Protein AF-0000000084341405 (afdb_homodimer)

Organism: Pseudonocardia thermophila (NCBI:txid1848)

Secondary structure (DSSP, 8-state):
----EEEE------TTTTTTHHHHHHHHHHHHHHHHHTT--EEEE----SBTTB--S-HHHHHHHHHHT-SS-EEEEEEEEGGGS-HHHHHHHHHHHHHHTTS-EEEEEE----HHHHHHTT--GGGHHHHHHHHHHHHHHHTT-SSEEEE-SS-EEEEE--SSPPSSSS---EEEE--SHHHHHHHHHH-SEEEP-SSS-HHHHHHHHHHHHHHHHHTT----EEEEEEEEE-SSHHHHHHHHHHHHHHHHHHHHHTT---TTT-GGGGG-SSGGG--HHHH-TTT-EEE-HHHHHHHHHHHHHHH-EEEEEEE--BTTBS-HHHHHHHHHHIIIIIGGGG-/----EEEE------TTTTTTHHHHHHHHHHHHHHHHHTT--EEEE----SBTTB--S-HHHHHHHHHHT-SS-EEEEEEEEGGGS-HHHHHHHHHHHHHHTTS-EEEEEE----HHHHHHTT--GGGHHHHHHHHHHHHHHHTT-SSEEEE-SS-EEEEE--SSPPSSSS---EEEE--SHHHHHHHHHH-SEEEP-SSS-HHHHHHHHHHHHHHHHHTT----EEEEEEEEE-SSHHHHHHHHHHHHHHHHHHHHHTT---TTT-GGGGG-SSGGG--HHHH-TTT-EEE-HHHHHHHHHHHHHHH-EEEEEEE--BTTBS-HHHHHHHHHHIIIIIGGGG-

InterPro domains:
  IPR011251 Luciferase-like domain [PF00296] (5-309)
  IPR036661 Luciferase-like domain superfamily [G3DSA:3.20.20.30] (2-343)
  IPR036661 Luciferase-like domain superfamily [SSF51679] (5-343)
  IPR050766 Bacterial Luciferase Oxidoreductase [PTHR30137] (4-343)

pLDDT: mean 95.79, std 4.92, range [46.88, 98.94]

Nearest PDB structures (foldseek):
  1luc-assembly1_A  TM=8.774E-01  e=3.163E-23  Vibrio harveyi
  3fgc-assembly2_C  TM=8.322E-01  e=4.093E-22  Vibrio harveyi
  3fgc-assembly1_A  TM=8.253E-01  e=3.634E-22  Vibrio harveyi
  1brl-assembly2_C  TM=8.423E-01  e=9.609E-21  Vibrio harveyi
  1xkj-assembly1_A  TM=8.662E-01  e=6.856E-20  Vibrio harveyi

Structure (mmCIF, N/CA/C/O backbone):
data_AF-0000000084341405-model_v1
#
loop_
_entity.id
_entity.type
_entity.pdbx_description
1 polymer 'Flavin-dependent oxidoreductase, luciferase family (Includes alkanesulfonate monooxygenase SsuD and methylene tetrahydromethanopterin reductase)'
#
loop_
_atom_site.group_PDB
_atom_site.id
_atom_site.type_symbol
_atom_site.label_atom_id
_atom_site.label_alt_id
_atom_site.label_comp_id
_atom_site.label_asym_id
_atom_site.label_entity_id
_atom_site.label_seq_id
_atom_site.pdbx_PDB_ins_code
_atom_site.Cartn_x
_atom_site.Cartn_y
_atom_site.Cartn_z
_atom_site.occupancy
_atom_site.B_iso_or_equiv
_atom_site.auth_seq_id
_atom_site.auth_comp_id
_atom_site.auth_asym_id
_atom_site.auth_atom_id
_atom_site.pdbx_PDB_model_num
ATOM 1 N N . MET A 1 1 ? -12.945 17.297 30.781 1 47.62 1 MET A N 1
ATOM 2 C CA . MET A 1 1 ? -12.422 17.938 29.578 1 47.62 1 MET A CA 1
ATOM 3 C C . MET A 1 1 ? -12.523 17.016 28.375 1 47.62 1 MET A C 1
ATOM 5 O O . MET A 1 1 ? -12.461 15.789 28.516 1 47.62 1 MET A O 1
ATOM 9 N N . ALA A 1 2 ? -12.984 17.516 27.281 1 57.94 2 ALA A N 1
ATOM 10 C CA . ALA A 1 2 ? -13.156 16.688 26.094 1 57.94 2 ALA A CA 1
ATOM 11 C C . ALA A 1 2 ? -11.836 16.047 25.672 1 57.94 2 ALA A C 1
ATOM 13 O O . ALA A 1 2 ? -10.773 16.641 25.844 1 57.94 2 ALA A O 1
ATOM 14 N N . ARG A 1 3 ? -11.727 14.805 25.438 1 85.94 3 ARG A N 1
ATOM 15 C CA . ARG A 1 3 ? -10.523 14.039 25.156 1 85.94 3 ARG A CA 1
ATOM 16 C C . ARG A 1 3 ? -9.898 14.477 23.828 1 85.94 3 ARG A C 1
ATOM 18 O O . ARG A 1 3 ? -10.508 14.328 22.766 1 85.94 3 ARG A O 1
ATOM 25 N N . ILE A 1 4 ? -8.719 15.367 23.938 1 96.44 4 ILE A N 1
ATOM 26 C CA . ILE A 1 4 ? -7.945 15.781 22.781 1 96.44 4 ILE A CA 1
ATOM 27 C C . ILE A 1 4 ? -7.047 14.625 22.328 1 96.44 4 ILE A C 1
ATOM 29 O O . ILE A 1 4 ? -6.438 13.945 23.156 1 96.44 4 ILE A O 1
ATOM 33 N N . GLN A 1 5 ? -7.113 14.336 21.078 1 98.12 5 GLN A N 1
ATOM 34 C CA . GLN A 1 5 ? -6.273 13.297 20.5 1 98.12 5 GLN A CA 1
ATOM 35 C C . GLN A 1 5 ? -5.043 13.898 19.828 1 98.12 5 GLN A C 1
ATOM 37 O O . GLN A 1 5 ? -5.113 14.984 19.25 1 98.12 5 GLN A O 1
ATOM 42 N N . PHE A 1 6 ? -3.941 13.172 19.922 1 98.69 6 PHE A N 1
ATOM 43 C CA . PHE A 1 6 ? -2.672 13.656 19.406 1 98.69 6 PHE A CA 1
ATOM 44 C C . PHE A 1 6 ? -2.064 12.641 18.438 1 98.69 6 PHE A C 1
ATOM 46 O O . PHE A 1 6 ? -2.07 11.438 18.703 1 98.69 6 PHE A O 1
ATOM 53 N N . GLY A 1 7 ? -1.627 13.102 17.312 1 98.75 7 GLY A N 1
ATOM 54 C CA . GLY A 1 7 ? -0.906 12.281 16.344 1 98.75 7 GLY A CA 1
ATOM 55 C C . GLY A 1 7 ? 0.375 12.93 15.852 1 98.75 7 GLY A C 1
ATOM 56 O O . GLY A 1 7 ? 0.606 14.117 16.094 1 98.75 7 GLY A O 1
ATOM 57 N N . ILE A 1 8 ? 1.228 12.164 15.219 1 98.88 8 ILE A N 1
ATOM 58 C CA . ILE A 1 8 ? 2.416 12.695 14.562 1 98.88 8 ILE A CA 1
ATOM 59 C C . ILE A 1 8 ? 2.283 12.531 13.047 1 98.88 8 ILE A C 1
ATOM 61 O O . ILE A 1 8 ? 1.58 11.633 12.578 1 98.88 8 ILE A O 1
ATOM 65 N N . PHE A 1 9 ? 2.898 13.359 12.273 1 98.06 9 PHE A N 1
ATOM 66 C CA . PHE A 1 9 ? 3.102 13.156 10.844 1 98.06 9 PHE A CA 1
ATOM 67 C C . PHE A 1 9 ? 4.562 13.375 10.469 1 98.06 9 PHE A C 1
ATOM 69 O O . PHE A 1 9 ? 4.965 14.5 10.156 1 98.06 9 PHE A O 1
ATOM 76 N N . PRO A 1 10 ? 5.293 12.328 10.406 1 97.94 10 PRO A N 1
ATOM 77 C CA . PRO A 1 10 ? 6.742 12.336 10.203 1 97.94 10 PRO A CA 1
ATOM 78 C C . PRO A 1 10 ? 7.137 12.82 8.805 1 97.94 10 PRO A C 1
ATOM 80 O O . PRO A 1 10 ? 6.305 12.828 7.895 1 97.94 10 PRO A O 1
ATOM 83 N N . ILE A 1 11 ? 8.359 13.234 8.719 1 96.38 11 ILE A N 1
ATOM 84 C CA . ILE A 1 11 ? 8.875 13.539 7.395 1 96.38 11 ILE A CA 1
ATOM 85 C C . ILE A 1 11 ? 9.031 12.25 6.594 1 96.38 11 ILE A C 1
ATOM 87 O O . ILE A 1 11 ? 9.203 11.172 7.168 1 96.38 11 ILE A O 1
ATOM 91 N N . THR A 1 12 ? 8.977 12.438 5.297 1 96.62 12 THR A N 1
ATOM 92 C CA . THR A 1 12 ? 9 11.266 4.43 1 96.62 12 THR A CA 1
ATOM 93 C C . THR A 1 12 ? 10.055 11.422 3.338 1 96.62 12 THR A C 1
ATOM 95 O O . THR A 1 12 ? 9.945 10.812 2.271 1 96.62 12 THR A O 1
ATOM 98 N N . GLU A 1 13 ? 10.977 12.273 3.502 1 95.56 13 GLU A N 1
ATOM 99 C CA . GLU A 1 13 ? 12.016 12.539 2.512 1 95.56 13 GLU A CA 1
ATOM 100 C C . GLU A 1 13 ? 13.406 12.477 3.137 1 95.56 13 GLU A C 1
ATOM 102 O O . GLU A 1 13 ? 13.539 12.5 4.363 1 95.56 13 GLU A O 1
ATOM 107 N N . ASP A 1 14 ? 14.375 12.336 2.324 1 96.38 14 ASP A N 1
ATOM 108 C CA . ASP A 1 14 ? 15.781 12.359 2.721 1 96.38 14 ASP A CA 1
ATOM 109 C C . ASP A 1 14 ? 16.531 13.5 2.031 1 96.38 14 ASP A C 1
ATOM 111 O O . ASP A 1 14 ? 17.172 13.297 1.003 1 96.38 14 ASP A O 1
ATOM 115 N N . TRP A 1 15 ? 16.484 14.633 2.592 1 93.56 15 TRP A N 1
ATOM 116 C CA . TRP A 1 15 ? 17.125 15.82 2.037 1 93.56 15 TRP A CA 1
ATOM 117 C C . TRP A 1 15 ? 18.641 15.641 1.983 1 93.56 15 TRP A C 1
ATOM 119 O O . TRP A 1 15 ? 19.234 15.086 2.908 1 93.56 15 TRP A O 1
ATOM 129 N N . PRO A 1 16 ? 19.297 16.047 0.895 1 93.25 16 PRO A N 1
ATOM 130 C CA . PRO A 1 16 ? 18.734 16.828 -0.204 1 93.25 16 PRO A CA 1
ATOM 131 C C . PRO A 1 16 ? 18.359 15.977 -1.414 1 93.25 16 PRO A C 1
ATOM 133 O O . PRO A 1 16 ? 17.672 16.438 -2.318 1 93.25 16 PRO A O 1
ATOM 136 N N . ASP A 1 17 ? 18.766 14.68 -1.359 1 94 17 ASP A N 1
ATOM 137 C CA . ASP A 1 17 ? 18.734 14.016 -2.658 1 94 17 ASP A CA 1
ATOM 138 C C . ASP A 1 17 ? 18.047 12.648 -2.559 1 94 17 ASP A C 1
ATOM 140 O O . ASP A 1 17 ? 18.062 11.875 -3.52 1 94 17 ASP A O 1
ATOM 144 N N . GLY A 1 18 ? 17.484 12.391 -1.435 1 95.06 18 GLY A N 1
ATOM 145 C CA . GLY A 1 18 ? 16.781 11.133 -1.283 1 95.06 18 GLY A CA 1
ATOM 146 C C . GLY A 1 18 ? 17.703 9.922 -1.289 1 95.06 18 GLY A C 1
ATOM 147 O O . GLY A 1 18 ? 17.312 8.852 -1.756 1 95.06 18 GLY A O 1
ATOM 148 N N . ALA A 1 19 ? 18.906 10.047 -0.673 1 94.38 19 ALA A N 1
ATOM 149 C CA . ALA A 1 19 ? 19.984 9.078 -0.838 1 94.38 19 ALA A CA 1
ATOM 150 C C . ALA A 1 19 ? 19.703 7.805 -0.04 1 94.38 19 ALA A C 1
ATOM 152 O O . ALA A 1 19 ? 20.156 6.719 -0.412 1 94.38 19 ALA A O 1
ATOM 153 N N . ASP A 1 20 ? 19 7.926 1.047 1 97.06 20 ASP A N 1
ATOM 154 C CA . ASP A 1 20 ? 18.781 6.762 1.899 1 97.06 20 ASP A CA 1
ATOM 155 C C . ASP A 1 20 ? 17.344 6.73 2.416 1 97.06 20 ASP A C 1
ATOM 157 O O . ASP A 1 20 ? 17.094 6.965 3.602 1 97.06 20 ASP A O 1
ATOM 161 N N . MET A 1 21 ? 16.484 6.285 1.589 1 97.94 21 MET A N 1
ATOM 162 C CA . MET A 1 21 ? 15.062 6.297 1.922 1 97.94 21 MET A CA 1
ATOM 163 C C . MET A 1 21 ? 14.703 5.137 2.842 1 97.94 21 MET A C 1
ATOM 165 O O . MET A 1 21 ? 13.719 5.199 3.58 1 97.94 21 MET A O 1
ATOM 169 N N . ALA A 1 22 ? 15.461 4.043 2.807 1 98.31 22 ALA A N 1
ATOM 170 C CA . ALA A 1 22 ? 15.242 2.955 3.758 1 98.31 22 ALA A CA 1
ATOM 171 C C . ALA A 1 22 ? 15.453 3.432 5.191 1 98.31 22 ALA A C 1
ATOM 173 O O . ALA A 1 22 ? 14.695 3.074 6.09 1 98.31 22 ALA A O 1
ATOM 174 N N . ARG A 1 23 ? 16.469 4.25 5.367 1 98 23 ARG A N 1
ATOM 175 C CA . ARG A 1 23 ? 16.703 4.844 6.68 1 98 23 ARG A CA 1
ATOM 176 C C . ARG A 1 23 ? 15.531 5.711 7.105 1 98 23 ARG A C 1
ATOM 178 O O . ARG A 1 23 ? 15.102 5.664 8.266 1 98 23 ARG A O 1
ATOM 185 N N . VAL A 1 24 ? 15.039 6.484 6.168 1 98.25 24 VAL A N 1
ATOM 186 C CA . VAL A 1 24 ? 13.906 7.352 6.457 1 98.25 24 VAL A CA 1
ATOM 187 C C . VAL A 1 24 ? 12.719 6.516 6.941 1 98.25 24 VAL A C 1
ATOM 189 O O . VAL A 1 24 ? 12.062 6.867 7.922 1 98.25 24 VAL A O 1
ATOM 192 N N . TYR A 1 25 ? 12.477 5.426 6.297 1 98.69 25 TYR A N 1
ATOM 193 C CA . TYR A 1 25 ? 11.367 4.574 6.699 1 98.69 25 TYR A CA 1
ATOM 194 C C . TYR A 1 25 ? 11.578 4.027 8.109 1 98.69 25 TYR A C 1
ATOM 196 O O . TYR A 1 25 ? 10.648 4.008 8.922 1 98.69 25 TYR A O 1
ATOM 204 N N . ASP A 1 26 ? 12.758 3.549 8.367 1 98.69 26 ASP A N 1
ATOM 205 C CA . ASP A 1 26 ? 13.062 3.031 9.695 1 98.69 26 ASP A CA 1
ATOM 206 C C . ASP A 1 26 ? 12.867 4.109 10.758 1 98.69 26 ASP A C 1
ATOM 208 O O . ASP A 1 26 ? 12.414 3.816 11.867 1 98.69 26 ASP A O 1
ATOM 212 N N . GLU A 1 27 ? 13.227 5.301 10.422 1 98.69 27 GLU A N 1
ATOM 213 C CA . GLU A 1 27 ? 13.047 6.41 11.352 1 98.69 27 GLU A CA 1
ATOM 214 C C . GLU A 1 27 ? 11.57 6.695 11.594 1 98.69 27 GLU A C 1
ATOM 216 O O . GLU A 1 27 ? 11.164 7 12.719 1 98.69 27 GLU A O 1
ATOM 221 N N . ILE A 1 28 ? 10.758 6.602 10.555 1 98.81 28 ILE A N 1
ATOM 222 C CA . ILE A 1 28 ? 9.32 6.77 10.703 1 98.81 28 ILE A CA 1
ATOM 223 C C . ILE A 1 28 ? 8.773 5.715 11.664 1 98.81 28 ILE A C 1
ATOM 225 O O . ILE A 1 28 ? 7.988 6.035 12.562 1 98.81 28 ILE A O 1
ATOM 229 N N . VAL A 1 29 ? 9.195 4.48 11.477 1 98.81 29 VAL A N 1
ATOM 230 C CA . VAL A 1 29 ? 8.742 3.385 12.328 1 98.81 29 VAL A CA 1
ATOM 231 C C . VAL A 1 29 ? 9.164 3.643 13.773 1 98.81 29 VAL A C 1
ATOM 233 O O . VAL A 1 29 ? 8.375 3.465 14.703 1 98.81 29 VAL A O 1
ATOM 236 N N . ALA A 1 30 ? 10.406 4.074 13.969 1 98.88 30 ALA A N 1
ATOM 237 C CA . ALA A 1 30 ? 10.906 4.375 15.312 1 98.88 30 ALA A CA 1
ATOM 238 C C . ALA A 1 30 ? 10.086 5.484 15.969 1 98.88 30 ALA A C 1
ATOM 240 O O . ALA A 1 30 ? 9.742 5.395 17.141 1 98.88 30 ALA A O 1
ATOM 241 N N . GLU A 1 31 ? 9.789 6.504 15.195 1 98.88 31 GLU A N 1
ATOM 242 C CA . GLU A 1 31 ? 8.977 7.605 15.711 1 98.88 31 GLU A CA 1
ATOM 243 C C . GLU A 1 31 ? 7.566 7.141 16.062 1 98.88 31 GLU A C 1
ATOM 245 O O . GLU A 1 31 ? 7.012 7.543 17.078 1 98.88 31 GLU A O 1
ATOM 250 N N . ALA A 1 32 ? 7.008 6.312 15.227 1 98.94 32 ALA A N 1
ATOM 251 C CA . ALA A 1 32 ? 5.676 5.777 15.484 1 98.94 32 ALA A CA 1
ATOM 252 C C . ALA A 1 32 ? 5.648 4.949 16.766 1 98.94 32 ALA A C 1
ATOM 254 O O . ALA A 1 32 ? 4.738 5.086 17.578 1 98.94 32 ALA A O 1
ATOM 255 N N . LYS A 1 33 ? 6.648 4.09 16.922 1 98.88 33 LYS A N 1
ATOM 256 C CA . LYS A 1 33 ? 6.73 3.26 18.125 1 98.88 33 LYS A CA 1
ATOM 257 C C . LYS A 1 33 ? 6.895 4.117 19.375 1 98.88 33 LYS A C 1
ATOM 259 O O . LYS A 1 33 ? 6.262 3.854 20.391 1 98.88 33 LYS A O 1
ATOM 264 N N . MET A 1 34 ? 7.77 5.133 19.234 1 98.81 34 MET A N 1
ATOM 265 C CA . MET A 1 34 ? 7.938 6.059 20.359 1 98.81 34 MET A CA 1
ATOM 266 C C . MET A 1 34 ? 6.629 6.777 20.672 1 98.81 34 MET A C 1
ATOM 268 O O . MET A 1 34 ? 6.223 6.848 21.828 1 98.81 34 MET A O 1
ATOM 272 N N . ALA A 1 35 ? 5.992 7.281 19.641 1 98.88 35 ALA A N 1
ATOM 273 C CA . ALA A 1 35 ? 4.715 7.973 19.812 1 98.88 35 ALA A CA 1
ATOM 274 C C . ALA A 1 35 ? 3.695 7.082 20.5 1 98.88 35 ALA A C 1
ATOM 276 O O . ALA A 1 35 ? 3.035 7.508 21.453 1 98.88 35 ALA A O 1
ATOM 277 N N . GLU A 1 36 ? 3.615 5.867 20.062 1 98.81 36 GLU A N 1
ATOM 278 C CA . GLU A 1 36 ? 2.691 4.914 20.688 1 98.81 36 GLU A CA 1
ATOM 279 C C . GLU A 1 36 ? 3.02 4.699 22.156 1 98.81 36 GLU A C 1
ATOM 281 O O . GLU A 1 36 ? 2.121 4.691 23 1 98.81 36 GLU A O 1
ATOM 286 N N . SER A 1 37 ? 4.273 4.566 22.453 1 98.75 37 SER A N 1
ATOM 287 C CA . SER A 1 37 ? 4.711 4.223 23.797 1 98.75 37 SER A CA 1
ATOM 288 C C . SER A 1 37 ? 4.445 5.363 24.781 1 98.75 37 SER A C 1
ATOM 290 O O . SER A 1 37 ? 4.332 5.141 25.984 1 98.75 37 SER A O 1
ATOM 292 N N . VAL A 1 38 ? 4.316 6.617 24.234 1 98.62 38 VAL A N 1
ATOM 293 C CA . VAL A 1 38 ? 4.203 7.746 25.156 1 98.62 38 VAL A CA 1
ATOM 294 C C . VAL A 1 38 ? 2.826 8.391 25.031 1 98.62 38 VAL A C 1
ATOM 296 O O . VAL A 1 38 ? 2.623 9.531 25.438 1 98.62 38 VAL A O 1
ATOM 299 N N . GLY A 1 39 ? 1.929 7.738 24.312 1 98.25 39 GLY A N 1
ATOM 300 C CA . GLY A 1 39 ? 0.528 8.086 24.484 1 98.25 39 GLY A CA 1
ATOM 301 C C . GLY A 1 39 ? -0.066 8.789 23.281 1 98.25 39 GLY A C 1
ATOM 302 O O . GLY A 1 39 ? -1.226 9.211 23.297 1 98.25 39 GLY A O 1
ATOM 303 N N . PHE A 1 40 ? 0.662 8.945 22.203 1 98.75 40 PHE A N 1
ATOM 304 C CA . PHE A 1 40 ? 0.063 9.477 20.984 1 98.75 40 PHE A CA 1
ATOM 305 C C . PHE A 1 40 ? -0.991 8.523 20.438 1 98.75 40 PHE A C 1
ATOM 307 O O . PHE A 1 40 ? -0.95 7.32 20.703 1 98.75 40 PHE A O 1
ATOM 314 N N . ASP A 1 41 ? -1.883 9.094 19.578 1 98.69 41 ASP A N 1
ATOM 315 C CA . ASP A 1 41 ? -3.041 8.328 19.125 1 98.69 41 ASP A CA 1
ATOM 316 C C . ASP A 1 41 ? -2.869 7.891 17.672 1 98.69 41 ASP A C 1
ATOM 318 O O . ASP A 1 41 ? -3.555 6.977 17.203 1 98.69 41 ASP A O 1
ATOM 322 N N . SER A 1 42 ? -1.938 8.547 16.953 1 98.88 42 SER A N 1
ATOM 323 C CA . SER A 1 42 ? -1.894 8.219 15.539 1 98.88 42 SER A CA 1
ATOM 324 C C . SER A 1 42 ? -0.558 8.617 14.922 1 98.88 42 SER A C 1
ATOM 326 O O . SER A 1 42 ? 0.18 9.422 15.492 1 98.88 42 SER A O 1
ATOM 328 N N . CYS A 1 43 ? -0.201 8.039 13.859 1 98.94 43 CYS A N 1
ATOM 329 C CA . CYS A 1 43 ? 0.846 8.383 12.906 1 98.94 43 CYS A CA 1
ATOM 330 C C . CYS A 1 43 ? 0.289 8.453 11.484 1 98.94 43 CYS A C 1
ATOM 332 O O . CYS A 1 43 ? -0.099 7.434 10.914 1 98.94 43 CYS A O 1
ATOM 334 N N . LEU A 1 44 ? 0.214 9.633 10.953 1 98.88 44 LEU A N 1
ATOM 335 C CA . LEU A 1 44 ? -0.428 9.844 9.664 1 98.88 44 LEU A CA 1
ATOM 336 C C . LEU A 1 44 ? 0.576 10.359 8.633 1 98.88 44 LEU A C 1
ATOM 338 O O . LEU A 1 44 ? 1.414 11.203 8.953 1 98.88 44 LEU A O 1
ATOM 342 N N . ILE A 1 45 ? 0.504 9.828 7.469 1 98.69 45 ILE A N 1
ATOM 343 C CA . ILE A 1 45 ? 1.521 10.031 6.441 1 98.69 45 ILE A CA 1
ATOM 344 C C . ILE A 1 45 ? 0.964 10.93 5.34 1 98.69 45 ILE A C 1
ATOM 346 O O . ILE A 1 45 ? -0.201 10.805 4.957 1 98.69 45 ILE A O 1
ATOM 350 N N . THR A 1 46 ? 1.781 11.859 4.812 1 96.44 46 THR A N 1
ATOM 351 C CA . THR A 1 46 ? 1.397 12.742 3.719 1 96.44 46 THR A CA 1
ATOM 352 C C . THR A 1 46 ? 1.832 12.172 2.375 1 96.44 46 THR A C 1
ATOM 354 O O . THR A 1 46 ? 2.506 11.141 2.324 1 96.44 46 THR A O 1
ATOM 357 N N . GLU A 1 47 ? 1.432 12.883 1.283 1 95.88 47 GLU A N 1
ATOM 358 C CA . GLU A 1 47 ? 1.697 12.391 -0.065 1 95.88 47 GLU A CA 1
ATOM 359 C C . GLU A 1 47 ? 2.293 13.484 -0.945 1 95.88 47 GLU A C 1
ATOM 361 O O . GLU A 1 47 ? 1.793 14.617 -0.966 1 95.88 47 GLU A O 1
ATOM 366 N N . HIS A 1 48 ? 3.398 13.203 -1.552 1 92 48 HIS A N 1
ATOM 367 C CA . HIS A 1 48 ? 3.967 13.969 -2.656 1 92 48 HIS A CA 1
ATOM 368 C C . HIS A 1 48 ? 4.617 13.047 -3.686 1 92 48 HIS A C 1
ATOM 370 O O . HIS A 1 48 ? 4.855 11.875 -3.41 1 92 48 HIS A O 1
ATOM 376 N N . HIS A 1 49 ? 4.824 13.609 -4.852 1 93.38 49 HIS A N 1
ATOM 377 C CA . HIS A 1 49 ? 5.418 12.836 -5.938 1 93.38 49 HIS A CA 1
ATOM 378 C C . HIS A 1 49 ? 6.59 13.578 -6.57 1 93.38 49 HIS A C 1
ATOM 380 O O . HIS A 1 49 ? 6.629 14.812 -6.555 1 93.38 49 HIS A O 1
ATOM 386 N N . GLN A 1 50 ? 7.562 12.758 -7.078 1 88.81 50 GLN A N 1
ATOM 387 C CA . GLN A 1 50 ? 8.586 13.203 -8.016 1 88.81 50 GLN A CA 1
ATOM 388 C C . GLN A 1 50 ? 9.484 14.266 -7.391 1 88.81 50 GLN A C 1
ATOM 390 O O . GLN A 1 50 ? 9.906 15.211 -8.062 1 88.81 50 GLN A O 1
ATOM 395 N N . GLN A 1 51 ? 9.648 14.148 -6.02 1 87.88 51 GLN A N 1
ATOM 396 C CA . GLN A 1 51 ? 10.508 15.086 -5.309 1 87.88 51 GLN A CA 1
ATOM 397 C C . GLN A 1 51 ? 11.969 14.633 -5.348 1 87.88 51 GLN A C 1
ATOM 399 O O . GLN A 1 51 ? 12.266 13.477 -5.043 1 87.88 51 GLN A O 1
ATOM 404 N N . ALA A 1 52 ? 12.844 15.547 -5.609 1 87.38 52 ALA A N 1
ATOM 405 C CA . ALA A 1 52 ? 14.258 15.211 -5.785 1 87.38 52 ALA A CA 1
ATOM 406 C C . ALA A 1 52 ? 14.844 14.633 -4.5 1 87.38 52 ALA A C 1
ATOM 408 O O . ALA A 1 52 ? 15.742 13.781 -4.547 1 87.38 52 ALA A O 1
ATOM 409 N N . ASP A 1 53 ? 14.383 15.094 -3.424 1 90.62 53 ASP A N 1
ATOM 410 C CA . ASP A 1 53 ? 14.906 14.602 -2.154 1 90.62 53 ASP A CA 1
ATOM 411 C C . ASP A 1 53 ? 14.156 13.344 -1.706 1 90.62 53 ASP A C 1
ATOM 413 O O . ASP A 1 53 ? 14.25 12.945 -0.543 1 90.62 53 ASP A O 1
ATOM 417 N N . GLY A 1 54 ? 13.391 12.789 -2.732 1 91.88 54 GLY A N 1
ATOM 418 C CA . GLY A 1 54 ? 12.641 11.57 -2.475 1 91.88 54 GLY A CA 1
ATOM 419 C C . GLY A 1 54 ? 11.211 11.836 -2.039 1 91.88 54 GLY A C 1
ATOM 420 O O . GLY A 1 54 ? 10.492 12.602 -2.686 1 91.88 54 GLY A O 1
ATOM 421 N N . TYR A 1 55 ? 10.586 11.258 -1.258 1 93.06 55 TYR A N 1
ATOM 422 C CA . TYR A 1 55 ? 9.273 11.344 -0.625 1 93.06 55 TYR A CA 1
ATOM 423 C C . TYR A 1 55 ? 8.469 10.07 -0.861 1 93.06 55 TYR A C 1
ATOM 425 O O . TYR A 1 55 ? 8.484 9.516 -1.962 1 93.06 55 TYR A O 1
ATOM 433 N N . PHE A 1 56 ? 7.91 9.602 0.155 1 96.5 56 PHE A N 1
ATOM 434 C CA . PHE A 1 56 ? 7.07 8.414 -0.012 1 96.5 56 PHE A CA 1
ATOM 435 C C . PHE A 1 56 ? 5.758 8.773 -0.696 1 96.5 56 PHE A C 1
ATOM 437 O O . PHE A 1 56 ? 4.988 9.594 -0.185 1 96.5 56 PHE A O 1
ATOM 444 N N . PRO A 1 57 ? 5.504 8.164 -1.8 1 96.81 57 PRO A N 1
ATOM 445 C CA . PRO A 1 57 ? 4.398 8.602 -2.656 1 96.81 57 PRO A CA 1
ATOM 446 C C . PRO A 1 57 ? 3.064 7.965 -2.268 1 96.81 57 PRO A C 1
ATOM 448 O O . PRO A 1 57 ? 2.018 8.352 -2.795 1 96.81 57 PRO A O 1
ATOM 451 N N . ASN A 1 58 ? 3.064 7.02 -1.409 1 98.25 58 ASN A N 1
ATOM 452 C CA . ASN A 1 58 ? 1.864 6.273 -1.041 1 98.25 58 ASN A CA 1
ATOM 453 C C . ASN A 1 58 ? 1.722 6.156 0.474 1 98.25 58 ASN A C 1
ATOM 455 O O . ASN A 1 58 ? 2.219 5.199 1.074 1 98.25 58 ASN A O 1
ATOM 459 N N . PRO A 1 59 ? 0.994 7.07 1.041 1 98.69 59 PRO A N 1
ATOM 460 C CA . PRO A 1 59 ? 0.888 7.09 2.502 1 98.69 59 PRO A CA 1
ATOM 461 C C . PRO A 1 59 ? 0.231 5.828 3.061 1 98.69 59 PRO A C 1
ATOM 463 O O . PRO A 1 59 ? 0.551 5.402 4.172 1 98.69 59 PRO A O 1
ATOM 466 N N . LEU A 1 60 ? -0.66 5.211 2.287 1 98.88 60 LEU A N 1
ATOM 467 C CA . LEU A 1 60 ? -1.349 4.02 2.775 1 98.88 60 LEU A CA 1
ATOM 468 C C . LEU A 1 60 ? -0.4 2.828 2.832 1 98.88 60 LEU A C 1
ATOM 470 O O . LEU A 1 60 ? -0.444 2.039 3.777 1 98.88 60 LEU A O 1
ATOM 474 N N . MET A 1 61 ? 0.418 2.732 1.873 1 98.75 61 MET A N 1
ATOM 475 C CA . MET A 1 61 ? 1.385 1.64 1.872 1 98.75 61 MET A CA 1
ATOM 476 C C . MET A 1 61 ? 2.43 1.837 2.965 1 98.75 61 MET A C 1
ATOM 478 O O . MET A 1 61 ? 2.816 0.881 3.641 1 98.75 61 MET A O 1
ATOM 482 N N . VAL A 1 62 ? 2.928 3.07 3.143 1 98.88 62 VAL A N 1
ATOM 483 C CA . VAL A 1 62 ? 3.818 3.373 4.258 1 98.88 62 VAL A CA 1
ATOM 484 C C . VAL A 1 62 ? 3.164 2.951 5.57 1 98.88 62 VAL A C 1
ATOM 486 O O . VAL A 1 62 ? 3.797 2.307 6.41 1 98.88 62 VAL A O 1
ATOM 489 N N . SER A 1 63 ? 1.926 3.262 5.676 1 98.94 63 SER A N 1
ATOM 490 C CA . SER A 1 63 ? 1.176 3.023 6.906 1 98.94 63 SER A CA 1
ATOM 491 C C . SER A 1 63 ? 0.954 1.531 7.137 1 98.94 63 SER A C 1
ATOM 493 O O . SER A 1 63 ? 0.84 1.086 8.281 1 98.94 63 SER A O 1
ATOM 495 N N . ALA A 1 64 ? 0.876 0.752 6.055 1 98.88 64 ALA A N 1
ATOM 496 C CA . ALA A 1 64 ? 0.697 -0.689 6.203 1 98.88 64 ALA A CA 1
ATOM 497 C C . ALA A 1 64 ? 1.855 -1.309 6.98 1 98.88 64 ALA A C 1
ATOM 499 O O . ALA A 1 64 ? 1.641 -2.115 7.887 1 98.88 64 ALA A O 1
ATOM 500 N N . GLY A 1 65 ? 3.082 -0.955 6.652 1 98.81 65 GLY A N 1
ATOM 501 C CA . GLY A 1 65 ? 4.23 -1.426 7.414 1 98.81 65 GLY A CA 1
ATOM 502 C C . GLY A 1 65 ? 4.246 -0.917 8.844 1 98.81 65 GLY A C 1
ATOM 503 O O . GLY A 1 65 ? 4.523 -1.676 9.773 1 98.81 65 GLY A O 1
ATOM 504 N N . VAL A 1 66 ? 3.898 0.403 9.016 1 98.88 66 VAL A N 1
ATOM 505 C CA . VAL A 1 66 ? 3.881 1.008 10.344 1 98.88 66 VAL A CA 1
ATOM 506 C C . VAL A 1 66 ? 2.844 0.305 11.219 1 98.88 66 VAL A C 1
ATOM 508 O O . VAL A 1 66 ? 3.074 0.085 12.406 1 98.88 66 VAL A O 1
ATOM 511 N N . ALA A 1 67 ? 1.72 -0.028 10.625 1 98.88 67 ALA A N 1
ATOM 512 C CA . ALA A 1 67 ? 0.644 -0.7 11.344 1 98.88 67 ALA A CA 1
ATOM 513 C C . ALA A 1 67 ? 1.13 -2.01 11.961 1 98.88 67 ALA A C 1
ATOM 515 O O . ALA A 1 67 ? 0.75 -2.355 13.086 1 98.88 67 ALA A O 1
ATOM 516 N N . ARG A 1 68 ? 1.999 -2.729 11.242 1 98.56 68 ARG A N 1
ATOM 517 C CA . ARG A 1 68 ? 2.455 -4.039 11.703 1 98.56 68 ARG A CA 1
ATOM 518 C C . ARG A 1 68 ? 3.607 -3.902 12.688 1 98.56 68 ARG A C 1
ATOM 520 O O . ARG A 1 68 ? 3.984 -4.875 13.352 1 98.56 68 ARG A O 1
ATOM 527 N N . GLU A 1 69 ? 4.125 -2.666 12.859 1 98.44 69 GLU A N 1
ATOM 528 C CA . GLU A 1 69 ? 5.195 -2.369 13.805 1 98.44 69 GLU A CA 1
ATOM 529 C C . GLU A 1 69 ? 4.648 -1.732 15.078 1 98.44 69 GLU A C 1
ATOM 531 O O . GLU A 1 69 ? 5.406 -1.4 15.992 1 98.44 69 GLU A O 1
ATOM 536 N N . THR A 1 70 ? 3.32 -1.472 15.125 1 98.62 70 THR A N 1
ATOM 537 C CA . THR A 1 70 ? 2.623 -0.897 16.266 1 98.62 70 THR A CA 1
ATOM 538 C C . THR A 1 70 ? 1.37 -1.703 16.609 1 98.62 70 THR A C 1
ATOM 540 O O . THR A 1 70 ? 0.996 -2.613 15.859 1 98.62 70 THR A O 1
ATOM 543 N N . THR A 1 71 ? 0.699 -1.385 17.703 1 97.94 71 THR A N 1
ATOM 544 C CA . THR A 1 71 ? -0.398 -2.244 18.141 1 97.94 71 THR A CA 1
ATOM 545 C C . THR A 1 71 ? -1.679 -1.435 18.312 1 97.94 71 THR A C 1
ATOM 547 O O . THR A 1 71 ? -2.779 -1.947 18.094 1 97.94 71 THR A O 1
ATOM 550 N N . THR A 1 72 ? -1.532 -0.149 18.734 1 98.31 72 THR A N 1
ATOM 551 C CA . THR A 1 72 ? -2.729 0.624 19.062 1 98.31 72 THR A CA 1
ATOM 552 C C . THR A 1 72 ? -2.77 1.914 18.234 1 98.31 72 THR A C 1
ATOM 554 O O . THR A 1 72 ? -3.832 2.514 18.062 1 98.31 72 THR A O 1
ATOM 557 N N . LEU A 1 73 ? -1.628 2.373 17.812 1 98.75 73 LEU A N 1
ATOM 558 C CA . LEU A 1 73 ? -1.497 3.635 17.094 1 98.75 73 LEU A CA 1
ATOM 559 C C . LEU A 1 73 ? -2.334 3.621 15.812 1 98.75 73 LEU A C 1
ATOM 561 O O . LEU A 1 73 ? -2.215 2.703 15 1 98.75 73 LEU A O 1
ATOM 565 N N . LYS A 1 74 ? -3.248 4.527 15.672 1 98.88 74 LYS A N 1
ATOM 566 C CA . LYS A 1 74 ? -3.943 4.668 14.391 1 98.88 74 LYS A CA 1
ATOM 567 C C . LYS A 1 74 ? -2.98 5.094 13.289 1 98.88 74 LYS A C 1
ATOM 569 O O . LYS A 1 74 ? -2.018 5.82 13.539 1 98.88 74 LYS A O 1
ATOM 574 N N . VAL A 1 75 ? -3.26 4.613 12.109 1 98.94 75 VAL A N 1
ATOM 575 C CA . VAL A 1 75 ? -2.383 4.867 10.969 1 98.94 75 VAL A CA 1
ATOM 576 C C . VAL A 1 75 ? -3.213 5.305 9.766 1 98.94 75 VAL A C 1
ATOM 578 O O . VAL A 1 75 ? -4.434 5.133 9.75 1 98.94 75 VAL A O 1
ATOM 581 N N . GLY A 1 76 ? -2.594 5.898 8.781 1 98.81 76 GLY A N 1
ATOM 582 C CA . GLY A 1 76 ? -3.279 6.316 7.566 1 98.81 76 GLY A CA 1
ATOM 583 C C . GLY A 1 76 ? -2.664 7.547 6.926 1 98.81 76 GLY A C 1
ATOM 584 O O . GLY A 1 76 ? -1.441 7.652 6.812 1 98.81 76 GLY A O 1
ATOM 585 N N . SER A 1 77 ? -3.559 8.383 6.453 1 98.75 77 SER A N 1
ATOM 586 C CA . SER A 1 77 ? -3.082 9.523 5.672 1 98.75 77 SER A CA 1
ATOM 587 C C . SER A 1 77 ? -3.613 10.836 6.234 1 98.75 77 SER A C 1
ATOM 589 O O . SER A 1 77 ? -4.703 10.875 6.809 1 98.75 77 SER A O 1
ATOM 591 N N . CYS A 1 78 ? -2.83 11.867 6.062 1 97.56 78 CYS A N 1
ATOM 592 C CA . CYS A 1 78 ? -3.219 13.242 6.371 1 97.56 78 CYS A CA 1
ATOM 593 C C . CYS A 1 78 ? -2.371 14.234 5.59 1 97.56 78 CYS A C 1
ATOM 595 O O . CYS A 1 78 ? -1.456 14.852 6.145 1 97.56 78 CYS A O 1
ATOM 597 N N . VAL A 1 79 ? -2.512 14.195 4.246 1 97.06 79 VAL A N 1
ATOM 598 C CA . VAL A 1 79 ? -3.654 13.617 3.543 1 97.06 79 VAL A CA 1
ATOM 599 C C . VAL A 1 79 ? -3.174 12.891 2.287 1 97.06 79 VAL A C 1
ATOM 601 O O . VAL A 1 79 ? -2.088 13.172 1.776 1 97.06 79 VAL A O 1
ATOM 604 N N . ALA A 1 80 ? -3.945 11.898 1.812 1 98.06 80 ALA A N 1
ATOM 605 C CA . ALA A 1 80 ? -3.822 11.336 0.469 1 98.06 80 ALA A CA 1
ATOM 606 C C . ALA A 1 80 ? -4.527 12.211 -0.558 1 98.06 80 ALA A C 1
ATOM 608 O O . ALA A 1 80 ? -5.57 12.805 -0.266 1 98.06 80 ALA A O 1
ATOM 609 N N . LEU A 1 81 ? -4.02 12.312 -1.739 1 97 81 LEU A N 1
ATOM 610 C CA . LEU A 1 81 ? -4.543 13.211 -2.768 1 97 81 LEU A CA 1
ATOM 611 C C . LEU A 1 81 ? -5.543 12.484 -3.66 1 97 81 LEU A C 1
ATOM 613 O O . LEU A 1 81 ? -5.18 11.969 -4.723 1 97 81 LEU A O 1
ATOM 617 N N . ALA A 1 82 ? -6.777 12.547 -3.348 1 97.56 82 ALA A N 1
ATOM 618 C CA . ALA A 1 82 ? -7.859 11.711 -3.871 1 97.56 82 ALA A CA 1
ATOM 619 C C . ALA A 1 82 ? -7.938 11.805 -5.391 1 97.56 82 ALA A C 1
ATOM 621 O O . ALA A 1 82 ? -8.078 10.789 -6.078 1 97.56 82 ALA A O 1
ATOM 622 N N . PRO A 1 83 ? -7.742 13 -6.023 1 96.56 83 PRO A N 1
ATOM 623 C CA . PRO A 1 83 ? -7.922 13.109 -7.473 1 96.56 83 PRO A CA 1
ATOM 624 C C . PRO A 1 83 ? -6.848 12.367 -8.258 1 96.56 83 PRO A C 1
ATOM 626 O O . PRO A 1 83 ? -6.996 12.164 -9.469 1 96.56 83 PRO A O 1
ATOM 629 N N . LEU A 1 84 ? -5.781 11.984 -7.57 1 95.75 84 LEU A N 1
ATOM 630 C CA . LEU A 1 84 ? -4.688 11.312 -8.266 1 95.75 84 LEU A CA 1
ATOM 631 C C . LEU A 1 84 ? -4.895 9.805 -8.281 1 95.75 84 LEU A C 1
ATOM 633 O O . LEU A 1 84 ? -4.09 9.07 -8.852 1 95.75 84 LEU A O 1
ATOM 637 N N . TYR A 1 85 ? -5.992 9.383 -7.668 1 96.5 85 TYR A N 1
ATOM 638 C CA . TYR A 1 85 ? -6.262 7.953 -7.551 1 96.5 85 TYR A CA 1
ATOM 639 C C . TYR A 1 85 ? -7.422 7.543 -8.453 1 96.5 85 TYR A C 1
ATOM 641 O O . TYR A 1 85 ? -8.344 8.328 -8.688 1 96.5 85 TYR A O 1
ATOM 649 N N . ASN A 1 86 ? -7.316 6.277 -8.984 1 95.56 86 ASN A N 1
ATOM 650 C CA . ASN A 1 86 ? -8.555 5.578 -9.297 1 95.56 86 ASN A CA 1
ATOM 651 C C . ASN A 1 86 ? -9.406 5.355 -8.055 1 95.56 86 ASN A C 1
ATOM 653 O O . ASN A 1 86 ? -8.93 4.828 -7.051 1 95.56 86 ASN A O 1
ATOM 657 N N . PRO A 1 87 ? -10.688 5.832 -8.102 1 96.88 87 PRO A N 1
ATOM 658 C CA . PRO A 1 87 ? -11.484 5.75 -6.875 1 96.88 87 PRO A CA 1
ATOM 659 C C . PRO A 1 87 ? -11.672 4.316 -6.387 1 96.88 87 PRO A C 1
ATOM 661 O O . PRO A 1 87 ? -11.773 4.082 -5.18 1 96.88 87 PRO A O 1
ATOM 664 N N . ILE A 1 88 ? -11.742 3.338 -7.289 1 96.88 88 ILE A N 1
ATOM 665 C CA . ILE A 1 88 ? -11.844 1.939 -6.887 1 96.88 88 ILE A CA 1
ATOM 666 C C . ILE A 1 88 ? -10.586 1.526 -6.125 1 96.88 88 ILE A C 1
ATOM 668 O O . ILE A 1 88 ? -10.672 0.951 -5.035 1 96.88 88 ILE A O 1
ATOM 672 N N . ARG A 1 89 ? -9.445 1.906 -6.629 1 97 89 ARG A N 1
ATOM 673 C CA . ARG A 1 89 ? -8.164 1.543 -6.02 1 97 89 ARG A CA 1
ATOM 674 C C . ARG A 1 89 ? -8.008 2.195 -4.648 1 97 89 ARG A C 1
ATOM 676 O O . ARG A 1 89 ? -7.594 1.544 -3.689 1 97 89 ARG A O 1
ATOM 683 N N . LEU A 1 90 ? -8.312 3.457 -4.594 1 98.25 90 LEU A N 1
ATOM 684 C CA . LEU A 1 90 ? -8.203 4.133 -3.309 1 98.25 90 LEU A CA 1
ATOM 685 C C . LEU A 1 90 ? -9.109 3.484 -2.271 1 98.25 90 LEU A C 1
ATOM 687 O O . LEU A 1 90 ? -8.711 3.277 -1.125 1 98.25 90 LEU A O 1
ATOM 691 N N . THR A 1 91 ? -10.336 3.174 -2.686 1 98.5 91 THR A N 1
ATOM 692 C CA . THR A 1 91 ? -11.32 2.572 -1.794 1 98.5 91 THR A CA 1
ATOM 693 C C . THR A 1 91 ? -10.844 1.202 -1.314 1 98.5 91 THR A C 1
ATOM 695 O O . THR A 1 91 ? -10.922 0.898 -0.122 1 98.5 91 THR A O 1
ATOM 698 N N . GLU A 1 92 ? -10.328 0.416 -2.205 1 98.25 92 GLU A N 1
ATOM 699 C CA . GLU A 1 92 ? -9.812 -0.913 -1.886 1 98.25 92 GLU A CA 1
ATOM 700 C C . GLU A 1 92 ? -8.594 -0.829 -0.976 1 98.25 92 GLU A C 1
ATOM 702 O O . GLU A 1 92 ? -8.5 -1.547 0.023 1 98.25 92 GLU A O 1
ATOM 707 N N . ASP A 1 93 ? -7.699 0.051 -1.305 1 98.62 93 ASP A N 1
ATOM 708 C CA . ASP A 1 93 ? -6.457 0.183 -0.549 1 98.62 93 ASP A CA 1
ATOM 709 C C . ASP A 1 93 ? -6.73 0.663 0.875 1 98.62 93 ASP A C 1
ATOM 711 O O . ASP A 1 93 ? -6.094 0.198 1.824 1 98.62 93 ASP A O 1
ATOM 715 N N . ALA A 1 94 ? -7.629 1.596 0.984 1 98.88 94 ALA A N 1
ATOM 716 C CA . ALA A 1 94 ? -7.988 2.082 2.314 1 98.88 94 ALA A CA 1
ATOM 717 C C . ALA A 1 94 ? -8.617 0.973 3.152 1 98.88 94 ALA A C 1
ATOM 719 O O . ALA A 1 94 ? -8.266 0.791 4.32 1 98.88 94 ALA A O 1
ATOM 720 N N . ALA A 1 95 ? -9.523 0.242 2.564 1 98.69 95 ALA A N 1
ATOM 721 C CA . ALA A 1 95 ? -10.125 -0.884 3.271 1 98.69 95 ALA A CA 1
ATOM 722 C C . ALA A 1 95 ? -9.07 -1.921 3.654 1 98.69 95 ALA A C 1
ATOM 724 O O . ALA A 1 95 ? -9.102 -2.463 4.762 1 98.69 95 ALA A O 1
ATOM 725 N N . LEU A 1 96 ? -8.188 -2.176 2.764 1 98.81 96 LEU A N 1
ATOM 726 C CA . LEU A 1 96 ? -7.113 -3.131 3.02 1 98.81 96 LEU A CA 1
ATOM 727 C C . LEU A 1 96 ? -6.242 -2.672 4.184 1 98.81 96 LEU A C 1
ATOM 729 O O . LEU A 1 96 ? -5.887 -3.473 5.051 1 98.81 96 LEU A O 1
ATOM 733 N N . LEU A 1 97 ? -5.891 -1.386 4.207 1 98.94 97 LEU A N 1
ATOM 734 C CA . LEU A 1 97 ? -5.105 -0.877 5.328 1 98.94 97 LEU A CA 1
ATOM 735 C C . LEU A 1 97 ? -5.867 -1.033 6.637 1 98.94 97 LEU A C 1
ATOM 737 O O . LEU A 1 97 ? -5.273 -1.346 7.672 1 98.94 97 LEU A O 1
ATOM 741 N N . ASP A 1 98 ? -7.156 -0.772 6.602 1 98.94 98 ASP A N 1
ATOM 742 C CA . ASP A 1 98 ? -7.973 -0.974 7.793 1 98.94 98 ASP A CA 1
ATOM 743 C C . ASP A 1 98 ? -7.914 -2.426 8.258 1 98.94 98 ASP A C 1
ATOM 745 O O . ASP A 1 98 ? -7.836 -2.697 9.461 1 98.94 98 ASP A O 1
ATOM 749 N N . VAL A 1 99 ? -7.883 -3.35 7.352 1 98.88 99 VAL A N 1
ATOM 750 C CA . VAL A 1 99 ? -7.793 -4.777 7.645 1 98.88 99 VAL A CA 1
ATOM 751 C C . VAL A 1 99 ? -6.41 -5.102 8.211 1 98.88 99 VAL A C 1
ATOM 753 O O . VAL A 1 99 ? -6.297 -5.727 9.266 1 98.88 99 VAL A O 1
ATOM 756 N N . ILE A 1 100 ? -5.359 -4.625 7.543 1 98.88 100 ILE A N 1
ATOM 757 C CA . ILE A 1 100 ? -3.98 -4.906 7.922 1 98.88 100 ILE A CA 1
ATOM 758 C C . ILE A 1 100 ? -3.721 -4.391 9.336 1 98.88 100 ILE A C 1
ATOM 760 O O . ILE A 1 100 ? -2.994 -5.02 10.109 1 98.88 100 ILE A O 1
ATOM 764 N N . SER A 1 101 ? -4.367 -3.266 9.695 1 98.81 101 SER A N 1
ATOM 765 C CA . SER A 1 101 ? -4.164 -2.619 10.992 1 98.81 101 SER A CA 1
ATOM 766 C C . SER A 1 101 ? -5.203 -3.08 12.008 1 98.81 101 SER A C 1
ATOM 768 O O . SER A 1 101 ? -5.152 -2.688 13.172 1 98.81 101 SER A O 1
ATOM 770 N N . ASN A 1 102 ? -6.129 -3.895 11.578 1 98.5 102 ASN A N 1
ATOM 771 C CA . ASN A 1 102 ? -7.234 -4.391 12.391 1 98.5 102 ASN A CA 1
ATOM 772 C C . ASN A 1 102 ? -8.047 -3.248 12.992 1 98.5 102 ASN A C 1
ATOM 774 O O . ASN A 1 102 ? -8.258 -3.201 14.203 1 98.5 102 ASN A O 1
ATOM 778 N N . GLY A 1 103 ? -8.43 -2.318 12.109 1 98.75 103 GLY A N 1
ATOM 779 C CA . GLY A 1 103 ? -9.383 -1.292 12.484 1 98.75 103 GLY A CA 1
ATOM 780 C C . GLY A 1 103 ? -8.734 -0.022 12.992 1 98.75 103 GLY A C 1
ATOM 781 O O . GLY A 1 103 ? -9.281 0.666 13.852 1 98.75 103 GLY A O 1
ATOM 782 N N . ARG A 1 104 ? -7.582 0.393 12.477 1 98.81 104 ARG A N 1
ATOM 783 C CA . ARG A 1 104 ? -6.879 1.547 13.031 1 98.81 104 ARG A CA 1
ATOM 784 C C . ARG A 1 104 ? -6.695 2.633 11.977 1 98.81 104 ARG A C 1
ATOM 786 O O . ARG A 1 104 ? -5.895 3.553 12.156 1 98.81 104 ARG A O 1
ATOM 793 N N . LEU A 1 105 ? -7.453 2.586 10.875 1 98.88 105 LEU A N 1
ATOM 794 C CA . LEU A 1 105 ? -7.277 3.527 9.773 1 98.88 105 LEU A CA 1
ATOM 795 C C . LEU A 1 105 ? -7.953 4.859 10.078 1 98.88 105 LEU A C 1
ATOM 797 O O . LEU A 1 105 ? -9.102 4.887 10.523 1 98.88 105 LEU A O 1
ATOM 801 N N . ILE A 1 106 ? -7.234 5.93 9.883 1 98.94 106 ILE A N 1
ATOM 802 C CA . ILE A 1 106 ? -7.777 7.254 9.602 1 98.94 106 ILE A CA 1
ATOM 803 C C . ILE A 1 106 ? -7.434 7.664 8.172 1 98.94 106 ILE A C 1
ATOM 805 O O . ILE A 1 106 ? -6.262 7.688 7.789 1 98.94 106 ILE A O 1
ATOM 809 N N . LEU A 1 107 ? -8.469 7.941 7.418 1 98.94 107 LEU A N 1
ATOM 810 C CA . LEU A 1 107 ? -8.227 8.297 6.027 1 98.94 107 LEU A CA 1
ATOM 811 C C . LEU A 1 107 ? -8.43 9.789 5.805 1 98.94 107 LEU A C 1
ATOM 813 O O . LEU A 1 107 ? -9.57 10.258 5.707 1 98.94 107 LEU A O 1
ATOM 817 N N . GLY A 1 108 ? -7.355 10.516 5.77 1 98.81 108 GLY A N 1
ATOM 818 C CA . GLY A 1 108 ? -7.398 11.914 5.352 1 98.81 108 GLY A CA 1
ATOM 819 C C . GLY A 1 108 ? -7.223 12.094 3.857 1 98.81 108 GLY A C 1
ATOM 820 O O . GLY A 1 108 ? -6.312 11.508 3.26 1 98.81 108 GLY A O 1
ATOM 821 N N . LEU A 1 109 ? -8.094 12.875 3.287 1 98.62 109 LEU A N 1
ATOM 822 C CA . LEU A 1 109 ? -8.062 13.094 1.846 1 98.62 109 LEU A CA 1
ATOM 823 C C . LEU A 1 109 ? -8 14.586 1.522 1 98.62 109 LEU A C 1
ATOM 825 O O . LEU A 1 109 ? -8.508 15.406 2.281 1 98.62 109 LEU A O 1
ATOM 829 N N . GLY A 1 110 ? -7.352 14.906 0.435 1 96.62 110 GLY A N 1
ATOM 830 C CA . GLY A 1 110 ? -7.281 16.266 -0.096 1 96.62 110 GLY A CA 1
ATOM 831 C C . GLY A 1 110 ? -7.371 16.312 -1.609 1 96.62 110 GLY A C 1
ATOM 832 O O . GLY A 1 110 ? -7.27 15.281 -2.279 1 96.62 110 GLY A O 1
ATOM 833 N N . ALA A 1 111 ? -7.566 17.5 -2.258 1 92 111 ALA A N 1
ATOM 834 C CA . ALA A 1 111 ? -7.801 17.672 -3.689 1 92 111 ALA A CA 1
ATOM 835 C C . ALA A 1 111 ? -6.496 17.938 -4.43 1 92 111 ALA A C 1
ATOM 837 O O . ALA A 1 111 ? -6.457 17.922 -5.664 1 92 111 ALA A O 1
ATOM 838 N N . SER A 1 112 ? -5.43 17.922 -3.814 1 82.81 112 SER A N 1
ATOM 839 C CA . SER A 1 112 ? -4.152 18.297 -4.406 1 82.81 112 SER A CA 1
ATOM 840 C C . SER A 1 112 ? -4.195 19.719 -4.969 1 82.81 112 SER A C 1
ATOM 842 O O . SER A 1 112 ? -5.227 20.156 -5.477 1 82.81 112 SER A O 1
ATOM 844 N N . TYR A 1 113 ? -3.113 20.516 -4.855 1 78.69 113 TYR A N 1
ATOM 845 C CA . TYR A 1 113 ? -3.014 21.844 -5.449 1 78.69 113 TYR A CA 1
ATOM 846 C C . TYR A 1 113 ? -1.751 21.969 -6.297 1 78.69 113 TYR A C 1
ATOM 848 O O . TYR A 1 113 ? -1.489 23.031 -6.879 1 78.69 113 TYR A O 1
ATOM 856 N N . VAL A 1 114 ? -1.029 20.844 -6.352 1 81.62 114 VAL A N 1
ATOM 857 C CA . VAL A 1 114 ? 0.243 20.875 -7.066 1 81.62 114 VAL A CA 1
ATOM 858 C C . VAL A 1 114 ? 0.017 20.547 -8.539 1 81.62 114 VAL A C 1
ATOM 860 O O . VAL A 1 114 ? -0.32 19.406 -8.891 1 81.62 114 VAL A O 1
ATOM 863 N N . SER A 1 115 ? 0.274 21.469 -9.406 1 82.19 115 SER A N 1
ATOM 864 C CA . SER A 1 115 ? -0.029 21.359 -10.828 1 82.19 115 SER A CA 1
ATOM 865 C C . SER A 1 115 ? 0.775 20.234 -11.477 1 82.19 115 SER A C 1
ATOM 867 O O . SER A 1 115 ? 0.265 19.516 -12.336 1 82.19 115 SER A O 1
ATOM 869 N N . GLU A 1 116 ? 1.976 20.125 -11.039 1 83.19 116 GLU A N 1
ATOM 870 C CA . GLU A 1 116 ? 2.861 19.109 -11.617 1 83.19 116 GLU A CA 1
ATOM 871 C C . GLU A 1 116 ? 2.346 17.703 -11.344 1 83.19 116 GLU A C 1
ATOM 873 O O . GLU A 1 116 ? 2.41 16.828 -12.219 1 83.19 116 GLU A O 1
ATOM 878 N N . ASP A 1 117 ? 1.883 17.516 -10.164 1 85.75 117 ASP A N 1
ATOM 879 C CA . ASP A 1 117 ? 1.324 16.219 -9.805 1 85.75 117 ASP A CA 1
ATOM 880 C C . ASP A 1 117 ? 0.058 15.922 -10.609 1 85.75 117 ASP A C 1
ATOM 882 O O . ASP A 1 117 ? -0.115 14.82 -11.133 1 85.75 117 ASP A O 1
ATOM 886 N N . LEU A 1 118 ? -0.8 16.922 -10.711 1 90.12 118 LEU A N 1
ATOM 887 C CA . LEU A 1 118 ? -2.037 16.781 -11.469 1 90.12 118 LEU A CA 1
ATOM 888 C C . LEU A 1 118 ? -1.746 16.438 -12.93 1 90.12 118 LEU A C 1
ATOM 890 O O . LEU A 1 118 ? -2.363 15.539 -13.492 1 90.12 118 LEU A O 1
ATOM 894 N N . ALA A 1 119 ? -0.758 17.125 -13.453 1 88.06 119 ALA A N 1
ATOM 895 C CA . ALA A 1 119 ? -0.39 16.906 -14.852 1 88.06 119 ALA A CA 1
ATOM 896 C C . ALA A 1 119 ? 0.173 15.5 -15.062 1 88.06 119 ALA A C 1
ATOM 898 O O . ALA A 1 119 ? -0.18 14.82 -16.031 1 88.06 119 ALA A O 1
ATOM 899 N N . ALA A 1 120 ? 0.984 15.086 -14.156 1 87.62 120 ALA A N 1
ATOM 900 C CA . ALA A 1 120 ? 1.614 13.773 -14.258 1 87.62 120 ALA A CA 1
ATOM 901 C C . ALA A 1 120 ? 0.567 12.664 -14.281 1 87.62 120 ALA A C 1
ATOM 903 O O . ALA A 1 120 ? 0.739 11.648 -14.969 1 87.62 120 ALA A O 1
ATOM 904 N N . PHE A 1 121 ? -0.488 12.844 -13.578 1 91.94 121 PHE A N 1
ATOM 905 C CA . PHE A 1 121 ? -1.52 11.82 -13.477 1 91.94 121 PHE A CA 1
ATOM 906 C C . PHE A 1 121 ? -2.684 12.133 -14.406 1 91.94 121 PHE A C 1
ATOM 908 O O . PHE A 1 121 ? -3.754 11.531 -14.297 1 91.94 121 PHE A O 1
ATOM 915 N N . ASP A 1 122 ? -2.549 13.102 -15.258 1 90.38 122 ASP A N 1
ATOM 916 C CA . ASP A 1 122 ? -3.496 13.484 -16.297 1 90.38 122 ASP A CA 1
ATOM 917 C C . ASP A 1 122 ? -4.824 13.93 -15.695 1 90.38 122 ASP A C 1
ATOM 919 O O . ASP A 1 122 ? -5.891 13.516 -16.156 1 90.38 122 ASP A O 1
ATOM 923 N N . VAL A 1 123 ? -4.695 14.711 -14.648 1 93.12 123 VAL A N 1
ATOM 924 C CA . VAL A 1 123 ? -5.883 15.258 -14 1 93.12 123 VAL A CA 1
ATOM 925 C C . VAL A 1 123 ? -6.059 16.719 -14.398 1 93.12 123 VAL A C 1
ATOM 927 O O . VAL A 1 123 ? -5.148 17.531 -14.227 1 93.12 123 VAL A O 1
ATOM 930 N N . ASP A 1 124 ? -7.219 17.016 -14.938 1 93.69 124 ASP A N 1
ATOM 931 C CA . ASP A 1 124 ? -7.586 18.406 -15.195 1 93.69 124 ASP A CA 1
ATOM 932 C C . ASP A 1 124 ? -7.84 19.156 -13.898 1 93.69 124 ASP A C 1
ATOM 934 O O . ASP A 1 124 ? -8.734 18.797 -13.125 1 93.69 124 ASP A O 1
ATOM 938 N N . PRO A 1 125 ? -7.062 20.188 -13.695 1 92.38 125 PRO A N 1
ATOM 939 C CA . PRO A 1 125 ? -7.215 20.938 -12.445 1 92.38 125 PRO A CA 1
ATOM 940 C C . PRO A 1 125 ? -8.648 21.406 -12.211 1 92.38 125 PRO A C 1
ATOM 942 O O . PRO A 1 125 ? -9.094 21.5 -11.062 1 92.38 125 PRO A O 1
ATOM 945 N N . SER A 1 126 ? -9.391 21.641 -13.227 1 92.5 126 SER A N 1
ATOM 946 C CA . SER A 1 126 ? -10.75 22.141 -13.102 1 92.5 126 SER A CA 1
ATOM 947 C C . SER A 1 126 ? -11.703 21.047 -12.617 1 92.5 126 SER A C 1
ATOM 949 O O . SER A 1 126 ? -12.828 21.344 -12.195 1 92.5 126 SER A O 1
ATOM 951 N N . GLN A 1 127 ? -11.219 19.844 -12.602 1 93.56 127 GLN A N 1
ATOM 952 C CA . GLN A 1 127 ? -12.078 18.719 -12.242 1 93.56 127 GLN A CA 1
ATOM 953 C C . GLN A 1 127 ? -11.742 18.188 -10.859 1 93.56 127 GLN A C 1
ATOM 955 O O . GLN A 1 127 ? -12.398 17.266 -10.352 1 93.56 127 GLN A O 1
ATOM 960 N N . ARG A 1 128 ? -10.773 18.766 -10.195 1 93 128 ARG A N 1
ATOM 961 C CA . ARG A 1 128 ? -10.25 18.172 -8.961 1 93 128 ARG A CA 1
ATOM 962 C C . ARG A 1 128 ? -11.328 18.125 -7.879 1 93 128 ARG A C 1
ATOM 964 O O . ARG A 1 128 ? -11.406 17.156 -7.121 1 93 128 ARG A O 1
ATOM 971 N N . GLY A 1 129 ? -12.172 19.203 -7.859 1 93.56 129 GLY A N 1
ATOM 972 C CA . GLY A 1 129 ? -13.25 19.219 -6.879 1 93.56 129 GLY A CA 1
ATOM 973 C C . GLY A 1 129 ? -14.266 18.109 -7.098 1 93.56 129 GLY A C 1
ATOM 974 O O . GLY A 1 129 ? -14.641 17.422 -6.152 1 93.56 129 GLY A O 1
ATOM 975 N N . ALA A 1 130 ? -14.688 17.953 -8.312 1 95.69 130 ALA A N 1
ATOM 976 C CA . ALA A 1 130 ? -15.664 16.922 -8.664 1 95.69 130 ALA A CA 1
ATOM 977 C C . ALA A 1 130 ? -15.086 15.516 -8.445 1 95.69 130 ALA A C 1
ATOM 979 O O . ALA A 1 130 ? -15.781 14.625 -7.961 1 95.69 130 ALA A O 1
ATOM 980 N N . LEU A 1 131 ? -13.828 15.367 -8.805 1 96.5 131 LEU A N 1
ATOM 981 C CA . LEU A 1 131 ? -13.148 14.094 -8.594 1 96.5 131 LEU A CA 1
ATOM 982 C C . LEU A 1 131 ? -13.078 13.75 -7.109 1 96.5 131 LEU A C 1
ATOM 984 O O . LEU A 1 131 ? -13.359 12.617 -6.715 1 96.5 131 LEU A O 1
ATOM 988 N N . MET A 1 132 ? -12.758 14.734 -6.348 1 96.25 132 MET A N 1
ATOM 989 C CA . MET A 1 132 ? -12.68 14.562 -4.898 1 96.25 132 MET A CA 1
ATOM 990 C C . MET A 1 132 ? -14.031 14.172 -4.324 1 96.25 132 MET A C 1
ATOM 992 O O . MET A 1 132 ? -14.133 13.211 -3.557 1 96.25 132 MET A O 1
ATOM 996 N N . GLU A 1 133 ? -15 14.891 -4.656 1 97.31 133 GLU A N 1
ATOM 997 C CA . GLU A 1 133 ? -16.328 14.641 -4.109 1 97.31 133 GLU A CA 1
ATOM 998 C C . GLU A 1 133 ? -16.859 13.266 -4.512 1 97.31 133 GLU A C 1
ATOM 1000 O O . GLU A 1 133 ? -17.359 12.516 -3.676 1 97.31 133 GLU A O 1
ATOM 1005 N N . ASP A 1 134 ? -16.766 12.898 -5.809 1 98.25 134 ASP A N 1
ATOM 1006 C CA . ASP A 1 134 ? -17.188 11.578 -6.277 1 98.25 134 ASP A CA 1
ATOM 1007 C C . ASP A 1 134 ? -16.438 10.469 -5.535 1 98.25 134 ASP A C 1
ATOM 1009 O O . ASP A 1 134 ? -17.047 9.469 -5.148 1 98.25 134 ASP A O 1
ATOM 1013 N N . THR A 1 135 ? -15.156 10.664 -5.359 1 98.31 135 THR A N 1
ATOM 1014 C CA . THR A 1 135 ? -14.336 9.648 -4.707 1 98.31 135 THR A CA 1
ATOM 1015 C C . THR A 1 135 ? -14.781 9.438 -3.262 1 98.31 135 THR A C 1
ATOM 1017 O O . THR A 1 135 ? -14.961 8.297 -2.822 1 98.31 135 THR A O 1
ATOM 1020 N N . VAL A 1 136 ? -15.008 10.516 -2.543 1 98.5 136 VAL A N 1
ATOM 1021 C CA . VAL A 1 136 ? -15.398 10.438 -1.14 1 98.5 136 VAL A CA 1
ATOM 1022 C C . VAL A 1 136 ? -16.766 9.766 -1.019 1 98.5 136 VAL A C 1
ATOM 1024 O O . VAL A 1 136 ? -16.953 8.875 -0.191 1 98.5 136 VAL A O 1
ATOM 1027 N N . ARG A 1 137 ? -17.672 10.148 -1.854 1 98.38 137 ARG A N 1
ATOM 1028 C CA . ARG A 1 137 ? -19 9.539 -1.829 1 98.38 137 ARG A CA 1
ATOM 1029 C C . ARG A 1 137 ? -18.922 8.055 -2.18 1 98.38 137 ARG A C 1
ATOM 1031 O O . ARG A 1 137 ? -19.531 7.223 -1.508 1 98.38 137 ARG A O 1
ATOM 1038 N N . PHE A 1 138 ? -18.188 7.781 -3.189 1 98.31 138 PHE A N 1
ATOM 1039 C CA . PHE A 1 138 ? -18.062 6.402 -3.641 1 98.31 138 PHE A CA 1
ATOM 1040 C C . PHE A 1 138 ? -17.5 5.52 -2.535 1 98.31 138 PHE A C 1
ATOM 1042 O O . PHE A 1 138 ? -18.078 4.48 -2.205 1 98.31 138 PHE A O 1
ATOM 1049 N N . LEU A 1 139 ? -16.328 5.922 -1.962 1 98.31 139 LEU A N 1
ATOM 1050 C CA . LEU A 1 139 ? -15.672 5.047 -0.991 1 98.31 139 LEU A CA 1
ATOM 1051 C C . LEU A 1 139 ? -16.547 4.859 0.241 1 98.31 139 LEU A C 1
ATOM 1053 O O . LEU A 1 139 ? -16.625 3.756 0.789 1 98.31 139 LEU A O 1
ATOM 1057 N N . GLN A 1 140 ? -17.266 5.879 0.71 1 98 140 GLN A N 1
ATOM 1058 C CA . GLN A 1 140 ? -18.141 5.758 1.876 1 98 140 GLN A CA 1
ATOM 1059 C C . GLN A 1 140 ? -19.297 4.812 1.599 1 98 140 GLN A C 1
ATOM 1061 O O . GLN A 1 140 ? -19.656 3.984 2.443 1 98 140 GLN A O 1
ATOM 1066 N N . GLU A 1 141 ? -19.859 4.871 0.375 1 97.88 141 GLU A N 1
ATOM 1067 C CA . GLU A 1 141 ? -20.969 3.994 0.003 1 97.88 141 GLU A CA 1
ATOM 1068 C C . GLU A 1 141 ? -20.484 2.57 -0.25 1 97.88 141 GLU A C 1
ATOM 1070 O O . GLU A 1 141 ? -21.125 1.606 0.178 1 97.88 141 GLU A O 1
ATOM 1075 N N . ALA A 1 142 ? -19.359 2.48 -0.875 1 97.5 142 ALA A N 1
ATOM 1076 C CA . ALA A 1 142 ? -18.844 1.173 -1.28 1 97.5 142 ALA A CA 1
ATOM 1077 C C . ALA A 1 142 ? -18.438 0.344 -0.067 1 97.5 142 ALA A C 1
ATOM 1079 O O . ALA A 1 142 ? -18.5 -0.887 -0.1 1 97.5 142 ALA A O 1
ATOM 1080 N N . TRP A 1 143 ? -18.016 0.985 1.041 1 97.62 143 TRP A N 1
ATOM 1081 C CA . TRP A 1 143 ? -17.578 0.289 2.25 1 97.62 143 TRP A CA 1
ATOM 1082 C C . TRP A 1 143 ? -18.781 -0.285 3 1 97.62 143 TRP A C 1
ATOM 1084 O O . TRP A 1 143 ? -18.625 -1.203 3.811 1 97.62 143 TRP A O 1
ATOM 1094 N N . THR A 1 144 ? -20 0.227 2.709 1 95.56 144 THR A N 1
ATOM 1095 C CA . THR A 1 144 ? -21.141 -0.148 3.537 1 95.56 144 THR A CA 1
ATOM 1096 C C . THR A 1 144 ? -22.188 -0.891 2.713 1 95.56 144 THR A C 1
ATOM 1098 O O . THR A 1 144 ? -23.141 -1.455 3.266 1 95.56 144 THR A O 1
ATOM 1101 N N . HIS A 1 145 ? -22 -0.929 1.344 1 93 145 HIS A N 1
ATOM 1102 C CA . HIS A 1 145 ? -22.953 -1.578 0.46 1 93 145 HIS A CA 1
ATOM 1103 C C . HIS A 1 145 ? -22.266 -2.559 -0.481 1 93 145 HIS A C 1
ATOM 1105 O O . HIS A 1 145 ? -21.141 -2.328 -0.9 1 93 145 HIS A O 1
ATOM 1111 N N . ASP A 1 146 ? -22.969 -3.619 -0.761 1 90.44 146 ASP A N 1
ATOM 1112 C CA . ASP A 1 146 ? -22.562 -4.527 -1.831 1 90.44 146 ASP A CA 1
ATOM 1113 C C . ASP A 1 146 ? -23.328 -4.23 -3.121 1 90.44 146 ASP A C 1
ATOM 1115 O O . ASP A 1 146 ? -24.406 -3.627 -3.09 1 90.44 146 ASP A O 1
ATOM 1119 N N . ASP A 1 147 ? -22.734 -4.602 -4.254 1 91.38 147 ASP A N 1
ATOM 1120 C CA . ASP A 1 147 ? -23.375 -4.457 -5.566 1 91.38 147 ASP A CA 1
ATOM 1121 C C . ASP A 1 147 ? -23.828 -3.02 -5.793 1 91.38 147 ASP A C 1
ATOM 1123 O O . ASP A 1 147 ? -25 -2.785 -6.129 1 91.38 147 ASP A O 1
ATOM 1127 N N . LEU A 1 148 ? -23.016 -2.121 -5.555 1 94.94 148 LEU A N 1
ATOM 1128 C CA . LEU A 1 148 ? -23.297 -0.689 -5.57 1 94.94 148 LEU A CA 1
ATOM 1129 C C . LEU A 1 148 ? -23.359 -0.165 -7.004 1 94.94 148 LEU A C 1
ATOM 1131 O O . LEU A 1 148 ? -22.438 -0.396 -7.797 1 94.94 148 LEU A O 1
ATOM 1135 N N . ASP A 1 149 ? -24.469 0.507 -7.34 1 96.69 149 ASP A N 1
ATOM 1136 C CA . ASP A 1 149 ? -24.516 1.412 -8.484 1 96.69 149 ASP A CA 1
ATOM 1137 C C . ASP A 1 149 ? -24.188 2.844 -8.07 1 96.69 149 ASP A C 1
ATOM 1139 O O . ASP A 1 149 ? -24.844 3.406 -7.191 1 96.69 149 ASP A O 1
ATOM 1143 N N . PHE A 1 150 ? -23.172 3.375 -8.602 1 97.12 150 PHE A N 1
ATOM 1144 C CA . PHE A 1 150 ? -22.734 4.719 -8.258 1 97.12 150 PHE A CA 1
ATOM 1145 C C . PHE A 1 150 ? -22.812 5.645 -9.469 1 97.12 150 PHE A C 1
ATOM 1147 O O . PHE A 1 150 ? -22.219 5.355 -10.516 1 97.12 150 PHE A O 1
ATOM 1154 N N . ASP A 1 151 ? -23.516 6.719 -9.312 1 97.31 151 ASP A N 1
ATOM 1155 C CA . ASP A 1 151 ? -23.672 7.73 -10.352 1 97.31 151 ASP A CA 1
ATOM 1156 C C . ASP A 1 151 ? -23.172 9.094 -9.875 1 97.31 151 ASP A C 1
ATOM 1158 O O . ASP A 1 151 ? -23.953 9.883 -9.328 1 97.31 151 ASP A O 1
ATOM 1162 N N . GLY A 1 152 ? -21.891 9.297 -10.133 1 96.81 152 GLY A N 1
ATOM 1163 C CA . GLY A 1 152 ? -21.297 10.57 -9.758 1 96.81 152 GLY A CA 1
ATOM 1164 C C . GLY A 1 152 ? -21.219 11.555 -10.914 1 96.81 152 GLY A C 1
ATOM 1165 O O . GLY A 1 152 ? -21.812 11.328 -11.961 1 96.81 152 GLY A O 1
ATOM 1166 N N . GLU A 1 153 ? -20.656 12.703 -10.641 1 96.69 153 GLU A N 1
ATOM 1167 C CA . GLU A 1 153 ? -20.438 13.688 -11.695 1 96.69 153 GLU A CA 1
ATOM 1168 C C . GLU A 1 153 ? -19.422 13.188 -12.719 1 96.69 153 GLU A C 1
ATOM 1170 O O . GLU A 1 153 ? -19.609 13.375 -13.922 1 96.69 153 GLU A O 1
ATOM 1175 N N . VAL A 1 154 ? -18.359 12.531 -12.227 1 95.94 154 VAL A N 1
ATOM 1176 C CA . VAL A 1 154 ? -17.266 12.086 -13.086 1 95.94 154 VAL A CA 1
ATOM 1177 C C . VAL A 1 154 ? -17.328 10.562 -13.242 1 95.94 154 VAL A C 1
ATOM 1179 O O . VAL A 1 154 ? -17.172 10.039 -14.352 1 95.94 154 VAL A O 1
ATOM 1182 N N . PHE A 1 155 ? -17.562 9.883 -12.156 1 95.62 155 PHE A N 1
ATOM 1183 C CA . PHE A 1 155 ? -17.469 8.43 -12.148 1 95.62 155 PHE A CA 1
ATOM 1184 C C . PHE A 1 155 ? -18.859 7.801 -12.203 1 95.62 155 PHE A C 1
ATOM 1186 O O . PHE A 1 155 ? -19.797 8.305 -11.578 1 95.62 155 PHE A O 1
ATOM 1193 N N . HIS A 1 156 ? -18.953 6.727 -12.961 1 95.31 156 HIS A N 1
ATOM 1194 C CA . HIS A 1 156 ? -20.156 5.891 -13.055 1 95.31 156 HIS A CA 1
ATOM 1195 C C . HIS A 1 156 ? -19.797 4.41 -12.977 1 95.31 156 HIS A C 1
ATOM 1197 O O . HIS A 1 156 ? -19.062 3.898 -13.828 1 95.31 156 HIS A O 1
ATOM 1203 N N . PHE A 1 157 ? -20.266 3.785 -11.953 1 94.19 157 PHE A N 1
ATOM 1204 C CA . PHE A 1 157 ? -19.984 2.367 -11.75 1 94.19 157 PHE A CA 1
ATOM 1205 C C . PHE A 1 157 ? -21.281 1.581 -11.586 1 94.19 157 PHE A C 1
ATOM 1207 O O . PHE A 1 157 ? -22.25 2.08 -11.008 1 94.19 157 PHE A O 1
ATOM 1214 N N . GLN A 1 158 ? -21.297 0.352 -12.141 1 92.88 158 GLN A N 1
ATOM 1215 C CA . GLN A 1 158 ? -22.453 -0.538 -12.016 1 92.88 158 GLN A CA 1
ATOM 1216 C C . GLN A 1 158 ? -22.078 -1.826 -11.289 1 92.88 158 GLN A C 1
ATOM 1218 O O . GLN A 1 158 ? -21.031 -2.426 -11.57 1 92.88 158 GLN A O 1
ATOM 1223 N N . ASN A 1 159 ? -22.844 -2.188 -10.344 1 92 159 ASN A N 1
ATOM 1224 C CA . ASN A 1 159 ? -22.719 -3.467 -9.648 1 92 159 ASN A CA 1
ATOM 1225 C C . ASN A 1 159 ? -21.328 -3.66 -9.055 1 92 159 ASN A C 1
ATOM 1227 O O . ASN A 1 159 ? -20.703 -4.695 -9.266 1 92 159 ASN A O 1
ATOM 1231 N N . MET A 1 160 ? -20.891 -2.617 -8.375 1 92.69 160 MET A N 1
ATOM 1232 C CA . MET A 1 160 ? -19.562 -2.65 -7.797 1 92.69 160 MET A CA 1
ATOM 1233 C C . MET A 1 160 ? -19.578 -3.289 -6.414 1 92.69 160 MET A C 1
ATOM 1235 O O . MET A 1 160 ? -20.438 -2.961 -5.586 1 92.69 160 MET A O 1
ATOM 1239 N N . ARG A 1 161 ? -18.672 -4.297 -6.211 1 93.19 161 ARG A N 1
ATOM 1240 C CA . ARG A 1 161 ? -18.453 -4.887 -4.895 1 93.19 161 ARG A CA 1
ATOM 1241 C C . ARG A 1 161 ? -17.016 -4.672 -4.434 1 93.19 161 ARG A C 1
ATOM 1243 O O . ARG A 1 161 ? -16.094 -5.328 -4.922 1 93.19 161 ARG A O 1
ATOM 1250 N N . ILE A 1 162 ? -16.859 -3.766 -3.473 1 94.44 162 ILE A N 1
ATOM 1251 C CA . ILE A 1 162 ? -15.531 -3.521 -2.941 1 94.44 162 ILE A CA 1
ATOM 1252 C C . ILE A 1 162 ? -15.188 -4.578 -1.892 1 94.44 162 ILE A C 1
ATOM 1254 O O . ILE A 1 162 ? -15.969 -4.809 -0.961 1 94.44 162 ILE A O 1
ATOM 1258 N N . THR A 1 163 ? -14.141 -5.273 -2.074 1 94.19 163 THR A N 1
ATOM 1259 C CA . THR A 1 163 ? -13.586 -6.215 -1.109 1 94.19 163 THR A CA 1
ATOM 1260 C C . THR A 1 163 ? -12.094 -5.949 -0.891 1 94.19 163 THR A C 1
ATOM 1262 O O . THR A 1 163 ? -11.391 -5.523 -1.811 1 94.19 163 THR A O 1
ATOM 1265 N N . PRO A 1 164 ? -11.625 -6.113 0.26 1 96.31 164 PRO A N 1
ATOM 1266 C CA . PRO A 1 164 ? -12.344 -6.453 1.491 1 96.31 164 PRO A CA 1
ATOM 1267 C C . PRO A 1 164 ? -13.156 -5.281 2.041 1 96.31 164 PRO A C 1
ATOM 1269 O O . PRO A 1 164 ? -12.93 -4.133 1.658 1 96.31 164 PRO A O 1
ATOM 1272 N N . LYS A 1 165 ? -14.133 -5.582 2.867 1 96.75 165 LYS A N 1
ATOM 1273 C CA . LYS A 1 165 ? -14.75 -4.543 3.686 1 96.75 165 LYS A CA 1
ATOM 1274 C C . LYS A 1 165 ? -13.859 -4.152 4.855 1 96.75 165 LYS A C 1
ATOM 1276 O O . LYS A 1 165 ? -13.07 -4.969 5.34 1 96.75 165 LYS A O 1
ATOM 1281 N N . PRO A 1 166 ? -13.922 -2.883 5.285 1 97.94 166 PRO A N 1
ATOM 1282 C CA . PRO A 1 166 ? -13.141 -2.482 6.457 1 97.94 166 PRO A CA 1
ATOM 1283 C C . PRO A 1 166 ? -13.562 -3.215 7.727 1 97.94 166 PRO A C 1
ATOM 1285 O O . PRO A 1 166 ? -14.695 -3.703 7.812 1 97.94 166 PRO A O 1
ATOM 1288 N N . VAL A 1 167 ? -12.672 -3.271 8.672 1 98.38 167 VAL A N 1
ATOM 1289 C CA . VAL A 1 167 ? -12.914 -3.836 9.992 1 98.38 167 VAL A CA 1
ATOM 1290 C C . VAL A 1 167 ? -13.82 -2.9 10.797 1 98.38 167 VAL A C 1
ATOM 1292 O O . VAL A 1 167 ? -14.758 -3.35 11.453 1 98.38 167 VAL A O 1
ATOM 1295 N N . GLN A 1 168 ? -13.547 -1.604 10.688 1 98.56 168 GLN A N 1
ATOM 1296 C CA . GLN A 1 168 ? -14.312 -0.604 11.422 1 98.56 168 GLN A CA 1
ATOM 1297 C C . GLN A 1 168 ? -15.742 -0.509 10.898 1 98.56 168 GLN A C 1
ATOM 1299 O O . GLN A 1 168 ? -15.977 -0.553 9.695 1 98.56 168 GLN A O 1
ATOM 1304 N N . GLN A 1 169 ? -16.625 -0.409 11.781 1 97 169 GLN A N 1
ATOM 1305 C CA . GLN A 1 169 ? -18.031 -0.24 11.438 1 97 169 GLN A CA 1
ATOM 1306 C C . GLN A 1 169 ? -18.531 1.137 11.859 1 97 169 GLN A C 1
ATOM 1308 O O . GLN A 1 169 ? -18.188 1.637 12.93 1 97 169 GLN A O 1
ATOM 1313 N N . PRO A 1 170 ? -19.422 1.693 11.195 1 97 170 PRO A N 1
ATOM 1314 C CA . PRO A 1 170 ? -19.844 1.277 9.852 1 97 170 PRO A CA 1
ATOM 1315 C C . PRO A 1 170 ? -18.734 1.418 8.812 1 97 170 PRO A C 1
ATOM 1317 O O . PRO A 1 170 ? -18.812 0.8 7.746 1 97 170 PRO A O 1
ATOM 1320 N N . ARG A 1 171 ? -17.766 2.291 8.992 1 97.88 171 ARG A N 1
ATOM 1321 C CA . ARG A 1 171 ? -16.609 2.521 8.133 1 97.88 171 ARG A CA 1
ATOM 1322 C C . ARG A 1 171 ? -15.516 3.297 8.867 1 97.88 171 ARG A C 1
ATOM 1324 O O . ARG A 1 171 ? -15.766 3.869 9.93 1 97.88 171 ARG A O 1
ATOM 1331 N N . PRO A 1 172 ? -14.289 3.34 8.312 1 98.56 172 PRO A N 1
ATOM 1332 C CA . PRO A 1 172 ? -13.242 4.188 8.883 1 98.56 172 PRO A CA 1
ATOM 1333 C C . PRO A 1 172 ? -13.562 5.676 8.781 1 98.56 172 PRO A C 1
ATOM 1335 O O . PRO A 1 172 ? -14.344 6.082 7.914 1 98.56 172 PRO A O 1
ATOM 1338 N N . PRO A 1 173 ? -13.008 6.477 9.719 1 98.38 173 PRO A N 1
ATOM 1339 C CA . PRO A 1 173 ? -13.188 7.926 9.586 1 98.38 173 PRO A CA 1
ATOM 1340 C C . PRO A 1 173 ? -12.523 8.492 8.336 1 98.38 173 PRO A C 1
ATOM 1342 O O . PRO A 1 173 ? -11.43 8.07 7.965 1 98.38 173 PRO A O 1
ATOM 1345 N N . VAL A 1 174 ? -13.219 9.43 7.738 1 98.69 174 VAL A N 1
ATOM 1346 C CA . VAL A 1 174 ? -12.727 10.141 6.562 1 98.69 174 VAL A CA 1
ATOM 1347 C C . VAL A 1 174 ? -12.594 11.625 6.871 1 98.69 174 VAL A C 1
ATOM 1349 O O . VAL A 1 174 ? -13.594 12.312 7.094 1 98.69 174 VAL A O 1
ATOM 1352 N N . TRP A 1 175 ? -11.336 12.086 6.898 1 98.81 175 TRP A N 1
ATOM 1353 C CA . TRP A 1 175 ? -11.031 13.5 7.102 1 98.81 175 TRP A CA 1
ATOM 1354 C C . TRP A 1 175 ? -10.781 14.195 5.77 1 98.81 175 TRP A C 1
ATOM 1356 O O . TRP A 1 175 ? -10.242 13.602 4.836 1 98.81 175 TRP A O 1
ATOM 1366 N N . LEU A 1 176 ? -11.25 15.445 5.672 1 98.56 176 LEU A N 1
ATOM 1367 C CA . LEU A 1 176 ? -11.062 16.156 4.418 1 98.56 176 LEU A CA 1
ATOM 1368 C C . LEU A 1 176 ? -10.281 17.453 4.641 1 98.56 176 LEU A C 1
ATOM 1370 O O . LEU A 1 176 ? -10.672 18.297 5.453 1 98.56 176 LEU A O 1
ATOM 1374 N N . GLY A 1 177 ? -9.164 17.547 3.939 1 97.5 177 GLY A N 1
ATOM 1375 C CA . GLY A 1 177 ? -8.414 18.781 3.928 1 97.5 177 GLY A CA 1
ATOM 1376 C C . GLY A 1 177 ? -9.031 19.844 3.033 1 97.5 177 GLY A C 1
ATOM 1377 O O . GLY A 1 177 ? -9.555 19.531 1.961 1 97.5 177 GLY A O 1
ATOM 1378 N N . ALA A 1 178 ? -8.969 21.125 3.512 1 94.94 178 ALA A N 1
ATOM 1379 C CA . ALA A 1 178 ? -9.5 22.234 2.709 1 94.94 178 ALA A CA 1
ATOM 1380 C C . ALA A 1 178 ? -8.992 23.578 3.213 1 94.94 178 ALA A C 1
ATOM 1382 O O . ALA A 1 178 ? -8.711 23.734 4.406 1 94.94 178 ALA A O 1
ATOM 1383 N N . TRP A 1 179 ? -8.859 24.516 2.268 1 90.44 179 TRP A N 1
ATOM 1384 C CA . TRP A 1 179 ? -8.492 25.859 2.686 1 90.44 179 TRP A CA 1
ATOM 1385 C C . TRP A 1 179 ? -9.18 26.906 1.818 1 90.44 179 TRP A C 1
ATOM 1387 O O . TRP A 1 179 ? -8.797 28.078 1.824 1 90.44 179 TRP A O 1
ATOM 1397 N N . THR A 1 180 ? -10.141 26.484 0.938 1 91.88 180 THR A N 1
ATOM 1398 C CA . THR A 1 180 ? -11.016 27.375 0.179 1 91.88 180 THR A CA 1
ATOM 1399 C C . THR A 1 180 ? -12.461 27.25 0.659 1 91.88 180 THR A C 1
ATOM 1401 O O . THR A 1 180 ? -12.844 26.219 1.226 1 91.88 180 THR A O 1
ATOM 1404 N N . PRO A 1 181 ? -13.242 28.281 0.416 1 95.44 181 PRO A N 1
ATOM 1405 C CA . PRO A 1 181 ? -14.641 28.203 0.849 1 95.44 181 PRO A CA 1
ATOM 1406 C C . PRO A 1 181 ? -15.359 26.969 0.288 1 95.44 181 PRO A C 1
ATOM 1408 O O . PRO A 1 181 ? -16.094 26.297 1.016 1 95.44 181 PRO A O 1
ATOM 1411 N N . GLN A 1 182 ? -15.148 26.719 -0.933 1 95.38 182 GLN A N 1
ATOM 1412 C CA . GLN A 1 182 ? -15.789 25.562 -1.55 1 95.38 182 GLN A CA 1
ATOM 1413 C C . GLN A 1 182 ? -15.328 24.25 -0.904 1 95.38 182 GLN A C 1
ATOM 1415 O O . GLN A 1 182 ? -16.141 23.359 -0.643 1 95.38 182 GLN A O 1
ATOM 1420 N N . GLY A 1 183 ? -14.055 24.172 -0.672 1 96.38 183 GLY A N 1
ATOM 1421 C CA . GLY A 1 183 ? -13.516 23 -0.017 1 96.38 183 GLY A CA 1
ATOM 1422 C C . GLY A 1 183 ? -14.008 22.828 1.407 1 96.38 183 GLY A C 1
ATOM 1423 O O . GLY A 1 183 ? -14.289 21.703 1.842 1 96.38 183 GLY A O 1
ATOM 1424 N N . LEU A 1 184 ? -14.109 23.922 2.09 1 98.06 184 LEU A N 1
ATOM 1425 C CA . LEU A 1 184 ? -14.57 23.891 3.471 1 98.06 184 LEU A CA 1
ATOM 1426 C C . LEU A 1 184 ? -16.031 23.453 3.543 1 98.06 184 LEU A C 1
ATOM 1428 O O . LEU A 1 184 ? -16.406 22.672 4.426 1 98.06 184 LEU A O 1
ATOM 1432 N N . ARG A 1 185 ? -16.828 23.922 2.646 1 98.38 185 ARG A N 1
ATOM 1433 C CA . ARG A 1 185 ? -18.219 23.484 2.586 1 98.38 185 ARG A CA 1
ATOM 1434 C C . ARG A 1 185 ? -18.312 22 2.266 1 98.38 185 ARG A C 1
ATOM 1436 O O . ARG A 1 185 ? -19.141 21.297 2.832 1 98.38 185 ARG A O 1
ATOM 1443 N N . ARG A 1 186 ? -17.453 21.531 1.372 1 97.69 186 ARG A N 1
ATOM 1444 C CA . ARG A 1 186 ? -17.406 20.109 1.046 1 97.69 186 ARG A CA 1
ATOM 1445 C C . ARG A 1 186 ? -17.016 19.281 2.266 1 97.69 186 ARG A C 1
ATOM 1447 O O . ARG A 1 186 ? -17.609 18.234 2.521 1 97.69 186 ARG A O 1
ATOM 1454 N N . ALA A 1 187 ? -16 19.734 2.965 1 98.31 187 ALA A N 1
ATOM 1455 C CA . ALA A 1 187 ? -15.57 19.031 4.176 1 98.31 187 ALA A CA 1
ATOM 1456 C C . ALA A 1 187 ? -16.703 18.938 5.184 1 98.31 187 ALA A C 1
ATOM 1458 O O . ALA A 1 187 ? -16.891 17.906 5.836 1 98.31 187 ALA A O 1
ATOM 1459 N N . GLY A 1 188 ? -17.422 20.016 5.34 1 98.44 188 GLY A N 1
ATOM 1460 C CA . GLY A 1 188 ? -18.562 20.016 6.25 1 98.44 188 GLY A CA 1
ATOM 1461 C C . GLY A 1 188 ? -19.656 19.062 5.836 1 98.44 188 GLY A C 1
ATOM 1462 O O . GLY A 1 188 ? -20.281 18.422 6.684 1 98.44 188 GLY A O 1
ATOM 1463 N N . ARG A 1 189 ? -19.844 18.938 4.504 1 98.06 189 ARG A N 1
ATOM 1464 C CA . ARG A 1 189 ? -20.922 18.125 3.953 1 98.06 189 ARG A CA 1
ATOM 1465 C C . ARG A 1 189 ? -20.562 16.641 3.977 1 98.06 189 ARG A C 1
ATOM 1467 O O . ARG A 1 189 ? -21.438 15.805 4.227 1 98.06 189 ARG A O 1
ATOM 1474 N N . LEU A 1 190 ? -19.25 16.344 3.814 1 97.81 190 LEU A N 1
ATOM 1475 C CA . LEU A 1 190 ? -18.938 14.953 3.482 1 97.81 190 LEU A CA 1
ATOM 1476 C C . LEU A 1 190 ? -17.969 14.359 4.492 1 97.81 190 LEU A C 1
ATOM 1478 O O . LEU A 1 190 ? -17.859 13.141 4.617 1 97.81 190 LEU A O 1
ATOM 1482 N N . GLY A 1 191 ? -17.156 15.164 5.156 1 98 191 GLY A N 1
ATOM 1483 C CA . GLY A 1 191 ? -16.062 14.672 5.973 1 98 191 GLY A CA 1
ATOM 1484 C C . GLY A 1 191 ? -16.453 14.445 7.422 1 98 191 GLY A C 1
ATOM 1485 O O . GLY A 1 191 ? -17.375 15.07 7.926 1 98 191 GLY A O 1
ATOM 1486 N N . ASP A 1 192 ? -15.703 13.562 8.07 1 97.94 192 ASP A N 1
ATOM 1487 C CA . ASP A 1 192 ? -15.883 13.336 9.5 1 97.94 192 ASP A CA 1
ATOM 1488 C C . ASP A 1 192 ? -15.102 14.367 10.32 1 97.94 192 ASP A C 1
ATOM 1490 O O . ASP A 1 192 ? -15.383 14.57 11.5 1 97.94 192 ASP A O 1
ATOM 1494 N N . ALA A 1 193 ? -14.125 14.961 9.727 1 98.25 193 ALA A N 1
ATOM 1495 C CA . ALA A 1 193 ? -13.344 16.047 10.305 1 98.25 193 ALA A CA 1
ATOM 1496 C C . ALA A 1 193 ? -12.719 16.922 9.219 1 98.25 193 ALA A C 1
ATOM 1498 O O . ALA A 1 193 ? -12.516 16.469 8.094 1 98.25 193 ALA A O 1
ATOM 1499 N N . TRP A 1 194 ? -12.5 18.141 9.547 1 98.56 194 TRP A N 1
ATOM 1500 C CA . TRP A 1 194 ? -11.742 19.062 8.703 1 98.56 194 TRP A CA 1
ATOM 1501 C C . TRP A 1 194 ? -10.273 19.094 9.117 1 98.56 194 TRP A C 1
ATOM 1503 O O . TRP A 1 194 ? -9.961 19.297 10.297 1 98.56 194 TRP A O 1
ATOM 1513 N N . VAL A 1 195 ? -9.391 18.828 8.164 1 98.25 195 VAL A N 1
ATOM 1514 C CA . VAL A 1 195 ? -7.953 18.906 8.398 1 98.25 195 VAL A CA 1
ATOM 1515 C C . VAL A 1 195 ? -7.426 20.266 7.953 1 98.25 195 VAL A C 1
ATOM 1517 O O . VAL A 1 195 ? -7.582 20.656 6.793 1 98.25 195 VAL A O 1
ATOM 1520 N N . THR A 1 196 ? -6.723 20.953 8.844 1 96.94 196 THR A N 1
ATOM 1521 C CA . THR A 1 196 ? -6.145 22.25 8.516 1 96.94 196 THR A CA 1
ATOM 1522 C C . THR A 1 196 ? -4.781 22.078 7.852 1 96.94 196 THR A C 1
ATOM 1524 O O . THR A 1 196 ? -4.266 20.969 7.75 1 96.94 196 THR A O 1
ATOM 1527 N N . ASP A 1 197 ? -4.266 23.172 7.371 1 93.44 197 ASP A N 1
ATOM 1528 C CA . ASP A 1 197 ? -2.908 23.172 6.84 1 93.44 197 ASP A CA 1
ATOM 1529 C C . ASP A 1 197 ? -1.894 23.531 7.922 1 93.44 197 ASP A C 1
ATOM 1531 O O . ASP A 1 197 ? -2.266 23.766 9.078 1 93.44 197 ASP A O 1
ATOM 1535 N N . VAL A 1 198 ? -0.635 23.578 7.531 1 94.12 198 VAL A N 1
ATOM 1536 C CA . VAL A 1 198 ? 0.429 23.859 8.492 1 94.12 198 VAL A CA 1
ATOM 1537 C C . VAL A 1 198 ? 0.83 25.328 8.391 1 94.12 198 VAL A C 1
ATOM 1539 O O . VAL A 1 198 ? 1.716 25.781 9.125 1 94.12 198 VAL A O 1
ATOM 1542 N N . ILE A 1 199 ? 0.158 26.125 7.555 1 94.69 199 ILE A N 1
ATOM 1543 C CA . ILE A 1 199 ? 0.687 27.422 7.184 1 94.69 199 ILE A CA 1
ATOM 1544 C C . ILE A 1 199 ? -0.11 28.531 7.887 1 94.69 199 ILE A C 1
ATOM 1546 O O . ILE A 1 199 ? 0.469 29.453 8.461 1 94.69 199 ILE A O 1
ATOM 1550 N N . ASN A 1 200 ? -1.41 28.438 7.938 1 95.44 200 ASN A N 1
ATOM 1551 C C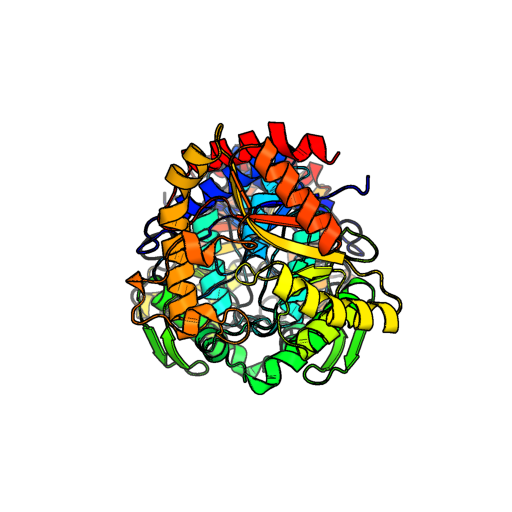A . ASN A 1 200 ? -2.262 29.547 8.352 1 95.44 200 ASN A CA 1
ATOM 1552 C C . ASN A 1 200 ? -2.32 29.688 9.867 1 95.44 200 ASN A C 1
ATOM 1554 O O . ASN A 1 200 ? -2.1 28.703 10.586 1 95.44 200 ASN A O 1
ATOM 1558 N N . THR A 1 201 ? -2.605 30.875 10.312 1 96.44 201 THR A N 1
ATOM 1559 C CA . THR A 1 201 ? -2.672 31.188 11.734 1 96.44 201 THR A CA 1
ATOM 1560 C C . THR A 1 201 ? -4.004 30.75 12.328 1 96.44 201 THR A C 1
ATOM 1562 O O . THR A 1 201 ? -4.934 30.406 11.594 1 96.44 201 THR A O 1
ATOM 1565 N N . ILE A 1 202 ? -4.074 30.75 13.648 1 96.44 202 ILE A N 1
ATOM 1566 C CA . ILE A 1 202 ? -5.297 30.391 14.359 1 96.44 202 ILE A CA 1
ATOM 1567 C C . ILE A 1 202 ? -6.43 31.328 13.961 1 96.44 202 ILE A C 1
ATOM 1569 O O . ILE A 1 202 ? -7.586 30.922 13.852 1 96.44 202 ILE A O 1
ATOM 1573 N N . GLY A 1 203 ? -6.102 32.625 13.75 1 95.31 203 GLY A N 1
ATOM 1574 C CA . GLY A 1 203 ? -7.109 33.562 13.305 1 95.31 203 GLY A CA 1
ATOM 1575 C C . GLY A 1 203 ? -7.719 33.219 11.961 1 95.31 203 GLY A C 1
A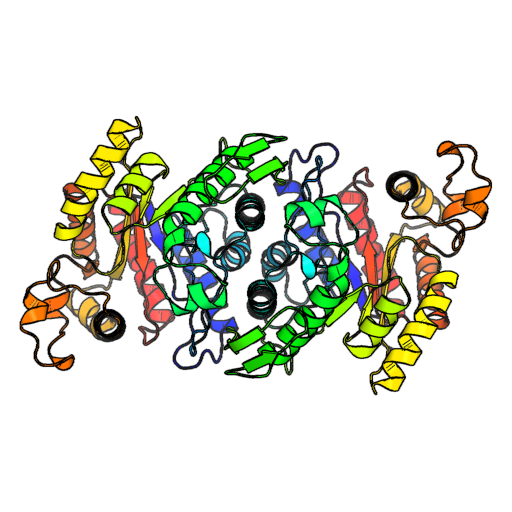TOM 1576 O O . GLY A 1 203 ? -8.938 33.25 11.805 1 95.31 203 GLY A O 1
ATOM 1577 N N . THR A 1 204 ? -6.883 32.906 11.031 1 95.75 204 THR A N 1
ATOM 1578 C CA . THR A 1 204 ? -7.355 32.5 9.719 1 95.75 204 THR A CA 1
ATOM 1579 C C . THR A 1 204 ? -8.188 31.219 9.828 1 95.75 204 THR A C 1
ATOM 1581 O O . THR A 1 204 ? -9.234 31.094 9.188 1 95.75 204 THR A O 1
ATOM 1584 N N . PHE A 1 205 ? -7.75 30.312 10.656 1 96.88 205 PHE A N 1
ATOM 1585 C CA . PHE A 1 205 ? -8.477 29.062 10.82 1 96.88 205 PHE A CA 1
ATOM 1586 C C . PHE A 1 205 ? -9.852 29.297 11.43 1 96.88 205 PHE A C 1
ATOM 1588 O O . PHE A 1 205 ? -10.805 28.594 11.117 1 96.88 205 PHE A O 1
ATOM 1595 N N . LYS A 1 206 ? -9.945 30.297 12.312 1 96.69 206 LYS A N 1
ATOM 1596 C CA . LYS A 1 206 ? -11.258 30.641 12.867 1 96.69 206 LYS A CA 1
ATOM 1597 C C . LYS A 1 206 ? -12.242 31.031 11.766 1 96.69 206 LYS A C 1
ATOM 1599 O O . LYS A 1 206 ? -13.398 30.609 11.797 1 96.69 206 LYS A O 1
ATOM 1604 N N . THR A 1 207 ? -11.766 31.781 10.836 1 96.25 207 THR A N 1
ATOM 1605 C CA . THR A 1 207 ? -12.594 32.188 9.703 1 96.25 207 THR A CA 1
ATOM 1606 C C . THR A 1 207 ? -12.992 30.969 8.867 1 96.25 207 THR A C 1
ATOM 1608 O O . THR A 1 207 ? -14.156 30.828 8.484 1 96.25 207 THR A O 1
ATOM 1611 N N . PHE A 1 208 ? -12.031 30.109 8.562 1 97.31 208 PHE A N 1
ATOM 1612 C CA . PHE A 1 208 ? -12.297 28.891 7.805 1 97.31 208 PHE A CA 1
ATOM 1613 C C . PHE A 1 208 ? -13.289 28 8.547 1 97.31 208 PHE A C 1
ATOM 1615 O O . PHE A 1 208 ? -14.203 27.453 7.934 1 97.31 208 PHE A O 1
ATOM 1622 N N . ASN A 1 209 ? -13.078 27.906 9.867 1 97.69 209 ASN A N 1
ATOM 1623 C CA . ASN A 1 209 ? -13.914 27.047 10.695 1 97.69 209 ASN A CA 1
ATOM 1624 C C . ASN A 1 209 ? -15.375 27.5 10.688 1 97.69 209 ASN A C 1
ATOM 1626 O O . ASN A 1 209 ? -16.281 26.672 10.766 1 97.69 209 ASN A O 1
ATOM 1630 N N . GLU A 1 210 ? -15.578 28.766 10.648 1 97.62 210 GLU A N 1
ATOM 1631 C CA . GLU A 1 210 ? -16.953 29.266 10.578 1 97.62 210 GLU A CA 1
ATOM 1632 C C . GLU A 1 210 ? -17.672 28.734 9.352 1 97.62 210 GLU A C 1
ATOM 1634 O O . GLU A 1 210 ? -18.828 28.297 9.445 1 97.62 210 GLU A O 1
ATOM 1639 N N . ILE A 1 211 ? -17.016 28.766 8.219 1 98.06 211 ILE A N 1
ATOM 1640 C CA . ILE A 1 211 ? -17.578 28.266 6.973 1 98.06 211 ILE A CA 1
ATOM 1641 C C . ILE A 1 211 ? -17.797 26.766 7.07 1 98.06 211 ILE A C 1
ATOM 1643 O O . ILE A 1 211 ? -18.891 26.266 6.762 1 98.06 211 ILE A O 1
ATOM 1647 N N . TYR A 1 212 ? -16.859 26.078 7.578 1 98.25 212 TYR A N 1
ATOM 1648 C CA . TYR A 1 212 ? -16.906 24.625 7.742 1 98.25 212 TYR A CA 1
ATOM 1649 C C . TYR A 1 212 ? -18.031 24.219 8.688 1 98.25 212 TYR A C 1
ATOM 1651 O O . TYR A 1 212 ? -18.844 23.359 8.359 1 98.25 212 TYR A O 1
ATOM 1659 N N . ALA A 1 213 ? -18.047 24.812 9.859 1 98 213 ALA A N 1
ATOM 1660 C CA . ALA A 1 213 ? -19 24.438 10.898 1 98 213 ALA A CA 1
ATOM 1661 C C . ALA A 1 213 ? -20.438 24.719 10.438 1 98 213 ALA A C 1
ATOM 1663 O O . ALA A 1 213 ? -21.344 23.938 10.742 1 98 213 ALA A O 1
ATOM 1664 N N . LYS A 1 214 ? -20.609 25.781 9.758 1 98.25 214 LYS A N 1
ATOM 1665 C CA . LYS A 1 214 ? -21.938 26.109 9.219 1 98.25 214 LYS A CA 1
ATOM 1666 C C . LYS A 1 214 ? -22.406 25.031 8.234 1 98.25 214 LYS A C 1
ATOM 1668 O O . LYS A 1 214 ? -23.562 24.625 8.258 1 98.25 214 LYS A O 1
ATOM 1673 N N . SER A 1 215 ? -21.484 24.656 7.391 1 98.56 215 SER A N 1
ATOM 1674 C CA . SER A 1 215 ? -21.812 23.594 6.434 1 98.56 215 SER A CA 1
ATOM 1675 C C . SER A 1 215 ? -22.109 22.281 7.145 1 98.56 215 SER A C 1
ATOM 1677 O O . SER A 1 215 ? -23.062 21.594 6.793 1 98.56 215 SER A O 1
ATOM 1679 N N . ALA A 1 216 ? -21.266 21.922 8.102 1 98.12 216 ALA A N 1
ATOM 1680 C CA . ALA A 1 216 ? -21.5 20.703 8.867 1 98.12 216 ALA A CA 1
ATOM 1681 C C . ALA A 1 216 ? -22.875 20.719 9.531 1 98.12 216 ALA A C 1
ATOM 1683 O O . ALA A 1 216 ? -23.625 19.734 9.438 1 98.12 216 ALA A O 1
ATOM 1684 N N . ALA A 1 217 ? -23.203 21.766 10.148 1 97.5 217 ALA A N 1
ATOM 1685 C CA . ALA A 1 217 ? -24.5 21.922 10.828 1 97.5 217 ALA A CA 1
ATOM 1686 C C . ALA A 1 217 ? -25.656 21.766 9.844 1 97.5 217 ALA A C 1
ATOM 1688 O O . ALA A 1 217 ? -26.641 21.094 10.141 1 97.5 217 ALA A O 1
ATOM 1689 N N . LYS A 1 218 ? -25.547 22.391 8.734 1 98 218 LYS A N 1
ATOM 1690 C CA . LYS A 1 218 ? -26.578 22.328 7.699 1 98 218 LYS A CA 1
ATOM 1691 C C . LYS A 1 218 ? -26.859 20.875 7.285 1 98 218 LYS A C 1
ATOM 1693 O O . LYS A 1 218 ? -27.969 20.531 6.906 1 98 218 LYS A O 1
ATOM 1698 N N . HIS A 1 219 ? -25.875 20.062 7.426 1 97.38 219 HIS A N 1
ATOM 1699 C CA . HIS A 1 219 ? -26.016 18.688 6.961 1 97.38 219 HIS A CA 1
ATOM 1700 C C . HIS A 1 219 ? -26.125 17.719 8.133 1 97.38 219 HIS A C 1
ATOM 1702 O O . HIS A 1 219 ? -25.938 16.5 7.961 1 97.38 219 HIS A O 1
ATOM 1708 N N . GLY A 1 220 ? -26.281 18.234 9.359 1 96.75 220 GLY A N 1
ATOM 1709 C CA . GLY A 1 220 ? -26.547 17.422 10.539 1 96.75 220 GLY A CA 1
ATOM 1710 C C . GLY A 1 220 ? -25.312 16.703 11.062 1 96.75 220 GLY A C 1
ATOM 1711 O O . GLY A 1 220 ? -25.422 15.656 11.703 1 96.75 220 GLY A O 1
ATOM 1712 N N . ARG A 1 221 ? -24.203 17.219 10.758 1 95.81 221 ARG A N 1
ATOM 1713 C CA . ARG A 1 221 ? -22.953 16.609 11.195 1 95.81 221 ARG A CA 1
ATOM 1714 C C . ARG A 1 221 ? -22.328 17.406 12.336 1 95.81 221 ARG A C 1
ATOM 1716 O O . ARG A 1 221 ? -22.5 18.625 12.422 1 95.81 221 ARG A O 1
ATOM 1723 N N . ILE A 1 222 ? -21.641 16.734 13.18 1 94.25 222 ILE A N 1
ATOM 1724 C CA . ILE A 1 222 ? -20.906 17.375 14.266 1 94.25 222 ILE A CA 1
ATOM 1725 C C . ILE A 1 222 ? -19.516 17.781 13.781 1 94.25 222 ILE A C 1
ATOM 1727 O O . ILE A 1 222 ? -18.719 16.938 13.375 1 94.25 222 ILE A O 1
ATOM 1731 N N . PRO A 1 223 ? -19.234 19.016 13.812 1 95.88 223 PRO A N 1
ATOM 1732 C CA . PRO A 1 223 ? -17.938 19.469 13.328 1 95.88 223 PRO A CA 1
ATOM 1733 C C . PRO A 1 223 ? -16.781 18.984 14.211 1 95.88 223 PRO A C 1
ATOM 1735 O O . PRO A 1 223 ? -16.875 19.047 15.438 1 95.88 223 PRO A O 1
ATOM 1738 N N . ARG A 1 224 ? -15.781 18.453 13.625 1 97 224 ARG A N 1
ATOM 1739 C CA . ARG A 1 224 ? -14.516 18.094 14.25 1 97 224 ARG A CA 1
ATOM 1740 C C . ARG A 1 224 ? -13.336 18.656 13.477 1 97 224 ARG A C 1
ATOM 1742 O O . ARG A 1 224 ? -13.32 18.641 12.242 1 97 224 ARG A O 1
ATOM 1749 N N . VAL A 1 225 ? -12.414 19.219 14.234 1 97.88 225 VAL A N 1
ATOM 1750 C CA . VAL A 1 225 ? -11.281 19.891 13.602 1 97.88 225 VAL A CA 1
ATOM 1751 C C . VAL A 1 225 ? -9.984 19.172 13.969 1 97.88 225 VAL A C 1
ATOM 1753 O O . VAL A 1 225 ? -9.719 18.938 15.148 1 97.88 225 VAL A O 1
ATOM 1756 N N . ALA A 1 226 ? -9.273 18.781 12.961 1 98.19 226 ALA A N 1
ATOM 1757 C CA . ALA A 1 226 ? -7.922 18.266 13.109 1 98.19 226 ALA A CA 1
ATOM 1758 C C . ALA A 1 226 ? -6.883 19.281 12.672 1 98.19 226 ALA A C 1
ATOM 1760 O O . ALA A 1 226 ? -6.812 19.641 11.492 1 98.19 226 ALA A O 1
ATOM 1761 N N . VAL A 1 227 ? -6.07 19.688 13.586 1 97.75 227 VAL A N 1
ATOM 1762 C CA . VAL A 1 227 ? -5.09 20.734 13.312 1 97.75 227 VAL A CA 1
ATOM 1763 C C . VAL A 1 227 ? -3.74 20.109 12.977 1 97.75 227 VAL A C 1
ATOM 1765 O O . VAL A 1 227 ? -3.178 19.375 13.789 1 97.75 227 VAL A O 1
ATOM 1768 N N . LEU A 1 228 ? -3.283 20.344 11.812 1 97.44 228 LEU A N 1
ATOM 1769 C CA . LEU A 1 228 ? -1.894 20.047 11.484 1 97.44 228 LEU A CA 1
ATOM 1770 C C . LEU A 1 228 ? -0.976 21.172 11.93 1 97.44 228 LEU A C 1
ATOM 1772 O O . LEU A 1 228 ? -1.2 22.344 11.586 1 97.44 228 LEU A O 1
ATOM 1776 N N . ARG A 1 229 ? 0.065 20.781 12.672 1 96.69 229 ARG A N 1
ATOM 1777 C CA . ARG A 1 229 ? 0.853 21.906 13.172 1 96.69 229 ARG A CA 1
ATOM 1778 C C . ARG A 1 229 ? 2.301 21.484 13.414 1 96.69 229 ARG A C 1
ATOM 1780 O O . ARG A 1 229 ? 2.582 20.328 13.695 1 96.69 229 ARG A O 1
ATOM 1787 N N . GLU A 1 230 ? 3.166 22.531 13.211 1 98.19 230 GLU A N 1
ATOM 1788 C CA . GLU A 1 230 ? 4.555 22.375 13.641 1 98.19 230 GLU A CA 1
ATOM 1789 C C . GLU A 1 230 ? 4.668 22.406 15.156 1 98.19 230 GLU A C 1
ATOM 1791 O O . GLU A 1 230 ? 4.094 23.281 15.812 1 98.19 230 GLU A O 1
ATOM 1796 N N . CYS A 1 231 ? 5.371 21.453 15.656 1 98.56 231 CYS A N 1
ATOM 1797 C CA . CYS A 1 231 ? 5.492 21.375 17.109 1 98.56 231 CYS A CA 1
ATOM 1798 C C . CYS A 1 231 ? 6.902 20.969 17.516 1 98.56 231 CYS A C 1
ATOM 1800 O O . CYS A 1 231 ? 7.551 20.188 16.844 1 98.56 231 CYS A O 1
ATOM 1802 N N . TRP A 1 232 ? 7.375 21.578 18.562 1 98.81 232 TRP A N 1
ATOM 1803 C CA . TRP A 1 232 ? 8.625 21.188 19.219 1 98.81 232 TRP A CA 1
ATOM 1804 C C . TRP A 1 232 ? 8.578 21.469 20.703 1 98.81 232 TRP A C 1
ATOM 1806 O O . TRP A 1 232 ? 8.141 22.547 21.141 1 98.81 232 TRP A O 1
ATOM 1816 N N . VAL A 1 233 ? 9.031 20.516 21.5 1 98.81 233 VAL A N 1
ATOM 1817 C CA . VAL A 1 233 ? 9.07 20.656 22.953 1 98.81 233 VAL A CA 1
ATOM 1818 C C . VAL A 1 233 ? 10.484 20.391 23.453 1 98.81 233 VAL A C 1
ATOM 1820 O O . VAL A 1 233 ? 11.125 19.422 23.062 1 98.81 233 VAL A O 1
ATOM 1823 N N . ALA A 1 234 ? 11 21.25 24.234 1 98.69 234 ALA A N 1
ATOM 1824 C CA . ALA A 1 234 ? 12.258 21.156 24.969 1 98.69 234 ALA A CA 1
ATOM 1825 C C . ALA A 1 234 ? 12.086 21.625 26.406 1 98.69 234 ALA A C 1
ATOM 1827 O O . ALA A 1 234 ? 11.031 22.125 26.781 1 98.69 234 ALA A O 1
ATOM 1828 N N . PRO A 1 235 ? 13.078 21.438 27.266 1 98.31 235 PRO A N 1
ATOM 1829 C CA . PRO A 1 235 ? 12.93 21.797 28.672 1 98.31 235 PRO A CA 1
ATOM 1830 C C . PRO A 1 235 ? 12.586 23.266 28.875 1 98.31 235 PRO A C 1
ATOM 1832 O O . PRO A 1 235 ? 11.875 23.625 29.812 1 98.31 235 PRO A O 1
ATOM 1835 N N . THR A 1 236 ? 13.117 24.125 28.016 1 98.56 236 THR A N 1
ATOM 1836 C CA . THR A 1 236 ? 12.758 25.547 28.062 1 98.56 236 THR A CA 1
ATOM 1837 C C . THR A 1 236 ? 12.312 26.031 26.688 1 98.56 236 THR A C 1
ATOM 1839 O O . THR A 1 236 ? 12.672 25.453 25.656 1 98.56 236 THR A O 1
ATOM 1842 N N . THR A 1 237 ? 11.484 27.062 26.734 1 98.31 237 THR A N 1
ATOM 1843 C CA . THR A 1 237 ? 11.016 27.656 25.484 1 98.31 237 THR A CA 1
ATOM 1844 C C . THR A 1 237 ? 12.195 28.172 24.672 1 98.31 237 THR A C 1
ATOM 1846 O O . THR A 1 237 ? 12.227 28.016 23.438 1 98.31 237 THR A O 1
ATOM 1849 N N . GLU A 1 238 ? 13.188 28.766 25.344 1 98.25 238 GLU A N 1
ATOM 1850 C CA . GLU A 1 238 ? 14.375 29.266 24.656 1 98.25 238 GLU A CA 1
ATOM 1851 C C . GLU A 1 238 ? 15.117 28.141 23.953 1 98.25 238 GLU A C 1
ATOM 1853 O O . GLU A 1 238 ? 15.531 28.297 22.797 1 98.25 238 GLU A O 1
ATOM 1858 N N . GLN A 1 239 ? 15.25 27.047 24.562 1 98.56 239 GLN A N 1
ATOM 1859 C CA . GLN A 1 239 ? 15.93 25.906 23.969 1 98.56 239 GLN A CA 1
ATOM 1860 C C . GLN A 1 239 ? 15.141 25.359 22.781 1 98.56 239 GLN A C 1
ATOM 1862 O O . GLN A 1 239 ? 15.727 24.984 21.766 1 98.56 239 GLN A O 1
ATOM 1867 N N . ALA A 1 240 ? 13.852 25.281 22.938 1 98.69 240 ALA A N 1
ATOM 1868 C CA . ALA A 1 240 ? 13 24.797 21.859 1 98.69 240 ALA A CA 1
ATOM 1869 C C . ALA A 1 240 ? 13.188 25.625 20.594 1 98.69 240 ALA A C 1
ATOM 1871 O O . ALA A 1 240 ? 13.344 25.078 19.5 1 98.69 240 ALA A O 1
ATOM 1872 N N . ILE A 1 241 ? 13.148 26.922 20.781 1 98.25 241 ILE A N 1
ATOM 1873 C CA . ILE A 1 241 ? 13.297 27.828 19.656 1 98.25 241 ILE A CA 1
ATOM 1874 C C . ILE A 1 241 ? 14.68 27.672 19.031 1 98.25 241 ILE A C 1
ATOM 1876 O O . ILE A 1 241 ? 14.82 27.578 17.812 1 98.25 241 ILE A O 1
ATOM 1880 N N . GLU A 1 242 ? 15.711 27.578 19.844 1 97.94 242 GLU A N 1
ATOM 1881 C CA . GLU A 1 242 ? 17.094 27.438 19.375 1 97.94 242 GLU A CA 1
ATOM 1882 C C . GLU A 1 242 ? 17.25 26.172 18.547 1 97.94 242 GLU A C 1
ATOM 1884 O O . GLU A 1 242 ? 17.953 26.172 17.547 1 97.94 242 GLU A O 1
ATOM 1889 N N . GLU A 1 243 ? 16.625 25.141 18.891 1 98.31 243 GLU A N 1
ATOM 1890 C CA . GLU A 1 243 ? 16.812 23.828 18.281 1 98.31 243 GLU A CA 1
ATOM 1891 C C . GLU A 1 243 ? 16.016 23.703 16.984 1 98.31 243 GLU A C 1
ATOM 1893 O O . GLU A 1 243 ? 16.422 23 16.062 1 98.31 243 GLU A O 1
ATOM 1898 N N . TYR A 1 244 ? 14.898 24.391 16.938 1 98.38 244 TYR A N 1
ATOM 1899 C CA . TYR A 1 244 ? 13.906 24.016 15.93 1 98.38 244 TYR A CA 1
ATOM 1900 C C . TYR A 1 244 ? 13.711 25.125 14.906 1 98.38 244 TYR A C 1
ATOM 1902 O O . TYR A 1 244 ? 13.438 24.859 13.734 1 98.38 244 TYR A O 1
ATOM 1910 N N . ALA A 1 245 ? 13.875 26.344 15.266 1 97.75 245 ALA A N 1
ATOM 1911 C CA . ALA A 1 245 ? 13.398 27.5 14.516 1 97.75 245 ALA A CA 1
ATOM 1912 C C . ALA A 1 245 ? 14.039 27.562 13.133 1 97.75 245 ALA A C 1
ATOM 1914 O O . ALA A 1 245 ? 13.367 27.859 12.141 1 97.75 245 ALA A O 1
ATOM 1915 N N . GLU A 1 246 ? 15.297 27.344 13.094 1 96.81 246 GLU A N 1
ATOM 1916 C CA . GLU A 1 246 ? 15.984 27.484 11.812 1 96.81 246 GLU A CA 1
ATOM 1917 C C . GLU A 1 246 ? 15.477 26.469 10.797 1 96.81 246 GLU A C 1
ATOM 1919 O O . GLU A 1 246 ? 15.281 26.797 9.625 1 96.81 246 GLU A O 1
ATOM 1924 N N . HIS A 1 247 ? 15.328 25.25 11.195 1 97.31 247 HIS A N 1
ATOM 1925 C CA . HIS A 1 247 ? 14.844 24.188 10.312 1 97.31 247 HIS A CA 1
ATOM 1926 C C . HIS A 1 247 ? 13.406 24.453 9.883 1 97.31 247 HIS A C 1
ATOM 1928 O O . HIS A 1 247 ? 13.07 24.281 8.703 1 97.31 247 HIS A O 1
ATOM 1934 N N . LEU A 1 248 ? 12.594 24.828 10.844 1 97.31 248 LEU A N 1
ATOM 1935 C CA . LEU A 1 248 ? 11.211 25.219 10.602 1 97.31 248 LEU A CA 1
ATOM 1936 C C . LEU A 1 248 ? 11.133 26.328 9.562 1 97.31 248 LEU A C 1
ATOM 1938 O O . LEU A 1 248 ? 10.32 26.266 8.633 1 97.31 248 LEU A O 1
ATOM 1942 N N . MET A 1 249 ? 11.984 27.297 9.664 1 96.44 249 MET A N 1
ATOM 1943 C CA . MET A 1 249 ? 11.938 28.469 8.781 1 96.44 249 MET A CA 1
ATOM 1944 C C . MET A 1 249 ? 12.406 28.109 7.379 1 96.44 249 MET A C 1
ATOM 1946 O O . MET A 1 249 ? 11.914 28.672 6.395 1 96.44 249 MET A O 1
ATOM 1950 N N . MET A 1 250 ? 13.281 27.203 7.277 1 94.75 250 MET A N 1
ATOM 1951 C CA . MET A 1 250 ? 13.68 26.75 5.949 1 94.75 250 MET A CA 1
ATOM 1952 C C . MET A 1 250 ? 12.492 26.188 5.188 1 94.75 250 MET A C 1
ATOM 1954 O O . MET A 1 250 ? 12.273 26.516 4.02 1 94.75 250 MET A O 1
ATOM 1958 N N . SER A 1 251 ? 11.742 25.344 5.828 1 94.5 251 SER A N 1
ATOM 1959 C CA . SER A 1 251 ? 10.547 24.781 5.207 1 94.5 251 SER A CA 1
ATOM 1960 C C . SER A 1 251 ? 9.516 25.859 4.902 1 94.5 251 SER A C 1
ATOM 1962 O O . SER A 1 251 ? 8.93 25.875 3.816 1 94.5 251 SER A O 1
ATOM 1964 N N . HIS A 1 252 ? 9.305 26.75 5.77 1 95.5 252 HIS A N 1
ATOM 1965 C CA . HIS A 1 252 ? 8.266 27.75 5.598 1 95.5 252 HIS A CA 1
ATOM 1966 C C . HIS A 1 252 ? 8.68 28.797 4.57 1 95.5 252 HIS A C 1
ATOM 1968 O O . HIS A 1 252 ? 7.828 29.375 3.887 1 95.5 252 HIS A O 1
ATOM 1974 N N . ARG A 1 253 ? 10 29.062 4.453 1 94.31 253 ARG A N 1
ATOM 1975 C CA . ARG A 1 253 ? 10.477 29.906 3.355 1 94.31 253 ARG A CA 1
ATOM 1976 C C . ARG A 1 253 ? 10.203 29.25 2.008 1 94.31 253 ARG A C 1
ATOM 1978 O O . ARG A 1 253 ? 9.867 29.922 1.034 1 94.31 253 ARG A O 1
ATOM 1985 N N . PHE A 1 254 ? 10.352 27.969 2.037 1 88.38 254 PHE A N 1
ATOM 1986 C CA . PHE A 1 254 ? 10.016 27.234 0.825 1 88.38 254 PHE A CA 1
ATOM 1987 C C . PHE A 1 254 ? 8.539 27.391 0.489 1 88.38 254 PHE A C 1
ATOM 1989 O O . PHE A 1 254 ? 8.18 27.672 -0.657 1 88.38 254 PHE A O 1
ATOM 1996 N N . TYR A 1 255 ? 7.637 27.219 1.497 1 90.06 255 TYR A N 1
ATOM 1997 C CA . TYR A 1 255 ? 6.207 27.391 1.29 1 90.06 255 TYR A CA 1
ATOM 1998 C C . TYR A 1 255 ? 5.898 28.797 0.776 1 90.06 255 TYR A C 1
ATOM 2000 O O . TYR A 1 255 ? 5.059 28.969 -0.112 1 90.06 255 TYR A O 1
ATOM 2008 N N . TYR A 1 256 ? 6.574 29.734 1.343 1 91 256 TYR A N 1
ATOM 2009 C CA . TYR A 1 256 ? 6.387 31.141 0.958 1 91 256 TYR A CA 1
ATOM 2010 C C . TYR A 1 256 ? 6.758 31.359 -0.504 1 91 256 TYR A C 1
ATOM 2012 O O . TYR A 1 256 ? 5.977 31.922 -1.272 1 91 256 TYR A O 1
ATOM 2020 N N . GLN A 1 257 ? 7.863 30.812 -0.865 1 88.19 257 GLN A N 1
ATOM 2021 C CA . GLN A 1 257 ? 8.359 30.984 -2.229 1 88.19 257 GLN A CA 1
ATOM 2022 C C . GLN A 1 257 ? 7.477 30.234 -3.227 1 88.19 257 GLN A C 1
ATOM 2024 O O . GLN A 1 257 ? 7.348 30.656 -4.379 1 88.19 257 GLN A O 1
ATOM 2029 N N . ALA A 1 258 ? 6.824 29.203 -2.736 1 80.88 258 ALA A N 1
ATOM 2030 C CA . ALA A 1 258 ? 5.957 28.391 -3.59 1 80.88 258 ALA A CA 1
ATOM 2031 C C . ALA A 1 258 ? 4.551 28.984 -3.656 1 80.88 258 ALA A C 1
ATOM 2033 O O . ALA A 1 258 ? 3.664 28.422 -4.305 1 80.88 258 ALA A O 1
ATOM 2034 N N . GLY A 1 259 ? 4.305 30.047 -2.941 1 81.44 259 GLY A N 1
ATOM 2035 C CA . GLY A 1 259 ? 3.016 30.719 -2.998 1 81.44 259 GLY A CA 1
ATOM 2036 C C . GLY A 1 259 ? 2.041 30.234 -1.943 1 81.44 259 GLY A C 1
ATOM 2037 O O . GLY A 1 259 ? 0.833 30.453 -2.061 1 81.44 259 GLY A O 1
ATOM 2038 N N . GLY A 1 260 ? 2.553 29.562 -0.94 1 85.94 260 GLY A N 1
ATOM 2039 C CA . GLY A 1 260 ? 1.698 29.031 0.109 1 85.94 260 GLY A CA 1
ATOM 2040 C C . GLY A 1 260 ? 1.189 30.094 1.062 1 85.94 260 GLY A C 1
ATOM 2041 O O . GLY A 1 260 ? 0.183 29.891 1.745 1 85.94 260 GLY A O 1
ATOM 2042 N N . TYR A 1 261 ? 1.868 31.203 1.069 1 90.31 261 TYR A N 1
ATOM 2043 C CA . TYR A 1 261 ? 1.469 32.344 1.907 1 90.31 261 TYR A CA 1
ATOM 2044 C C . TYR A 1 261 ? 0.801 33.406 1.075 1 90.31 261 TYR A C 1
ATOM 2046 O O . TYR A 1 261 ? 1.232 33.719 -0.044 1 90.31 261 TYR A O 1
ATOM 2054 N N . SER A 1 262 ? -0.266 33.906 1.65 1 86.88 262 SER A N 1
ATOM 2055 C CA . SER A 1 262 ? -0.989 34.969 0.955 1 86.88 262 SER A CA 1
ATOM 2056 C C . SER A 1 262 ? -1.01 36.281 1.775 1 86.88 262 SER A C 1
ATOM 2058 O O . SER A 1 262 ? -1.214 36.219 2.99 1 86.88 262 SER A O 1
ATOM 2060 N N . PRO A 1 263 ? -0.882 37.406 1.094 1 89.62 263 PRO A N 1
ATOM 2061 C CA . PRO A 1 263 ? -0.99 38.688 1.805 1 89.62 263 PRO A CA 1
ATOM 2062 C C . PRO A 1 263 ? -2.377 38.906 2.402 1 89.62 263 PRO A C 1
ATOM 2064 O O . PRO A 1 263 ? -2.535 39.719 3.318 1 89.62 263 PRO A O 1
ATOM 2067 N N . LEU A 1 264 ? -3.33 38.312 1.914 1 84.69 264 LEU A N 1
ATOM 2068 C CA . LEU A 1 264 ? -4.68 38.438 2.457 1 84.69 264 LEU A CA 1
ATOM 2069 C C . LEU A 1 264 ? -4.762 37.812 3.852 1 84.69 264 LEU A C 1
ATOM 2071 O O . LEU A 1 264 ? -5.383 38.406 4.75 1 84.69 264 LEU A O 1
ATOM 2075 N N . ALA A 1 265 ? -4.102 36.719 4.039 1 88.25 265 ALA A N 1
ATOM 2076 C CA . ALA A 1 265 ? -4.102 36.062 5.328 1 88.25 265 ALA A CA 1
ATOM 2077 C C . ALA A 1 265 ? -3 36.594 6.234 1 88.25 265 ALA A C 1
ATOM 2079 O O . ALA A 1 265 ? -3.164 36.656 7.457 1 88.25 265 ALA A O 1
ATOM 2080 N N . ASP A 1 266 ? -1.894 36.906 5.547 1 92.56 266 ASP A N 1
ATOM 2081 C CA . ASP A 1 266 ? -0.718 37.438 6.234 1 92.56 266 ASP A CA 1
ATOM 2082 C C . ASP A 1 266 ? -0.281 38.781 5.637 1 92.56 266 ASP A C 1
ATOM 2084 O O . ASP A 1 266 ? 0.697 38.844 4.887 1 92.56 266 ASP A O 1
ATOM 2088 N N . PRO A 1 267 ? -0.851 39.844 6.105 1 91.44 267 PRO A N 1
ATOM 2089 C CA . PRO A 1 267 ? -0.617 41.125 5.465 1 91.44 267 PRO A CA 1
ATOM 2090 C C . PRO A 1 267 ? 0.836 41.594 5.57 1 91.44 267 PRO A C 1
ATOM 2092 O O . PRO A 1 267 ? 1.32 42.312 4.707 1 91.44 267 PRO A O 1
ATOM 2095 N N . TRP A 1 268 ? 1.468 41.219 6.574 1 91.88 268 TRP A N 1
ATOM 2096 C CA . TRP A 1 268 ? 2.848 41.656 6.789 1 91.88 268 TRP A CA 1
ATOM 2097 C C . TRP A 1 268 ? 3.744 41.188 5.648 1 91.88 268 TRP A C 1
ATOM 2099 O O . TRP A 1 268 ? 4.84 41.719 5.449 1 91.88 268 TRP A O 1
ATOM 2109 N N . ILE A 1 269 ? 3.365 40.219 4.934 1 92.81 269 ILE A N 1
ATOM 2110 C CA . ILE A 1 269 ? 4.145 39.625 3.84 1 92.81 269 ILE A CA 1
ATOM 2111 C C . ILE A 1 269 ? 4.289 40.656 2.723 1 92.81 269 ILE A C 1
ATOM 2113 O O . ILE A 1 269 ? 5.289 40.656 1.998 1 92.81 269 ILE A O 1
ATOM 2117 N N . ALA A 1 270 ? 3.266 41.5 2.574 1 91.56 270 ALA A N 1
ATOM 2118 C CA . ALA A 1 270 ? 3.268 42.531 1.526 1 91.56 270 ALA A CA 1
ATOM 2119 C C . ALA A 1 270 ? 4.426 43.5 1.708 1 91.56 270 ALA A C 1
ATOM 2121 O O . ALA A 1 270 ? 4.879 44.125 0.746 1 91.56 270 ALA A O 1
ATOM 2122 N N . ASP A 1 271 ? 4.891 43.562 2.861 1 92.25 271 ASP A N 1
ATOM 2123 C CA . ASP A 1 271 ? 5.922 44.562 3.189 1 92.25 271 ASP A CA 1
ATOM 2124 C C . ASP A 1 271 ? 7.316 43.938 3.039 1 92.25 271 ASP A C 1
ATOM 2126 O O . ASP A 1 271 ? 8.32 44.656 3.211 1 92.25 271 ASP A O 1
ATOM 2130 N N . LEU A 1 272 ? 7.371 42.656 2.721 1 93.38 272 LEU A N 1
ATOM 2131 C CA . LEU A 1 272 ? 8.68 42 2.627 1 93.38 272 LEU A CA 1
ATOM 2132 C C . LEU A 1 272 ? 9.391 42.406 1.338 1 93.38 272 LEU A C 1
ATOM 2134 O O . LEU A 1 272 ? 8.766 42.469 0.273 1 93.38 272 LEU A O 1
ATOM 2138 N N . SER A 1 273 ? 10.711 42.75 1.399 1 90.94 273 SER A N 1
ATOM 2139 C CA . SER A 1 273 ? 11.508 43.094 0.227 1 90.94 273 SER A CA 1
ATOM 2140 C C . SER A 1 273 ? 12.312 41.906 -0.271 1 90.94 273 SER A C 1
ATOM 2142 O O . SER A 1 273 ? 12.773 41.906 -1.413 1 90.94 273 SER A O 1
ATOM 2144 N N . SER A 1 274 ? 12.523 41.031 0.637 1 91 274 SER A N 1
ATOM 2145 C CA . SER A 1 274 ? 13.258 39.812 0.304 1 91 274 SER A CA 1
ATOM 2146 C C . SER A 1 274 ? 12.852 38.656 1.214 1 91 274 SER A C 1
ATOM 2148 O O . SER A 1 274 ? 12.258 38.875 2.273 1 91 274 SER A O 1
ATOM 2150 N N . VAL A 1 275 ? 13.195 37.469 0.834 1 90.69 275 VAL A N 1
ATOM 2151 C CA . VAL A 1 275 ? 12.891 36.25 1.596 1 90.69 275 VAL A CA 1
ATOM 2152 C C . VAL A 1 275 ? 13.648 36.281 2.922 1 90.69 275 VAL A C 1
ATOM 2154 O O . VAL A 1 275 ? 13.203 35.688 3.908 1 90.69 275 VAL A O 1
ATOM 2157 N N . ASP A 1 276 ? 14.734 37 2.957 1 90.25 276 ASP A N 1
ATOM 2158 C CA . ASP A 1 276 ? 15.547 37.094 4.168 1 90.25 276 ASP A CA 1
ATOM 2159 C C . ASP A 1 276 ? 14.773 37.781 5.297 1 90.25 276 ASP A C 1
ATOM 2161 O O . ASP A 1 276 ? 15.102 37.594 6.473 1 90.25 276 ASP A O 1
ATOM 2165 N N . GLU A 1 277 ? 13.719 38.531 4.938 1 93.5 277 GLU A N 1
ATOM 2166 C CA . GLU A 1 277 ? 12.906 39.219 5.922 1 93.5 277 GLU A CA 1
ATOM 2167 C C . GLU A 1 277 ? 11.781 38.344 6.453 1 93.5 277 GLU A C 1
ATOM 2169 O O . GLU A 1 277 ? 11.07 38.719 7.383 1 93.5 277 GLU A O 1
ATOM 2174 N N . PHE A 1 278 ? 11.664 37.25 5.848 1 94.88 278 PHE A N 1
ATOM 2175 C CA . PHE A 1 278 ? 10.719 36.25 6.324 1 94.88 278 PHE A CA 1
ATOM 2176 C C . PHE A 1 278 ? 11.289 35.5 7.523 1 94.88 278 PHE A C 1
ATOM 2178 O O . PHE A 1 278 ? 11.797 34.375 7.379 1 94.88 278 PHE A O 1
ATOM 2185 N N . THR A 1 279 ? 11.227 36.094 8.742 1 94.75 279 THR A N 1
ATOM 2186 C CA . THR A 1 279 ? 11.938 35.625 9.93 1 94.75 279 THR A CA 1
ATOM 2187 C C . THR A 1 279 ? 10.977 34.969 10.914 1 94.75 279 THR A C 1
ATOM 2189 O O . THR A 1 279 ? 9.758 35.125 10.812 1 94.75 279 THR A O 1
ATOM 2192 N N . PHE A 1 280 ? 11.508 34.219 11.789 1 96.44 280 PHE A N 1
ATOM 2193 C CA . PHE A 1 280 ? 10.75 33.469 12.781 1 96.44 280 PHE A CA 1
ATOM 2194 C C . PHE A 1 280 ? 9.852 34.375 13.602 1 96.44 280 PHE A C 1
ATOM 2196 O O . PHE A 1 280 ? 8.703 34.062 13.875 1 96.44 280 PHE A O 1
ATOM 2203 N N . ASP A 1 281 ? 10.344 35.531 13.992 1 94.38 281 ASP A N 1
ATOM 2204 C CA . ASP A 1 281 ? 9.609 36.438 14.859 1 94.38 281 ASP A CA 1
ATOM 2205 C C . ASP A 1 281 ? 8.344 36.938 14.18 1 94.38 281 ASP A C 1
ATOM 2207 O O . ASP A 1 281 ? 7.336 37.219 14.844 1 94.38 281 ASP A O 1
ATOM 2211 N N . LYS A 1 282 ? 8.375 37.094 12.859 1 94.31 282 LYS A N 1
ATOM 2212 C CA . LYS A 1 282 ? 7.223 37.562 12.094 1 94.31 282 LYS A CA 1
ATOM 2213 C C . LYS A 1 282 ? 6.242 36.438 11.828 1 94.31 282 LYS A C 1
ATOM 2215 O O . LYS A 1 282 ? 5.027 36.656 11.805 1 94.31 282 LYS A O 1
ATOM 2220 N N . VAL A 1 283 ? 6.762 35.281 11.625 1 96 283 VAL A N 1
ATOM 2221 C CA . VAL A 1 283 ? 5.973 34.156 11.125 1 96 283 VAL A CA 1
ATOM 2222 C C . VAL A 1 283 ? 5.344 33.406 12.297 1 96 283 VAL A C 1
ATOM 2224 O O . VAL A 1 283 ? 4.203 32.938 12.211 1 96 283 VAL A O 1
ATOM 2227 N N . ALA A 1 284 ? 5.961 33.312 13.398 1 96.31 284 ALA A N 1
ATOM 2228 C CA . ALA A 1 284 ? 5.676 32.344 14.477 1 96.31 284 ALA A CA 1
ATOM 2229 C C . ALA A 1 284 ? 4.387 32.719 15.211 1 96.31 284 ALA A C 1
ATOM 2231 O O . ALA A 1 284 ? 3.621 31.844 15.609 1 96.31 284 ALA A O 1
ATOM 2232 N N . PRO A 1 285 ? 4.129 34.062 15.383 1 94.12 285 PRO A N 1
ATOM 2233 C CA . PRO A 1 285 ? 2.965 34.406 16.203 1 94.12 285 PRO A CA 1
ATOM 2234 C C . PRO A 1 285 ? 1.673 33.781 15.688 1 94.12 285 PRO A C 1
ATOM 2236 O O . PRO A 1 285 ? 1.321 33.938 14.516 1 94.12 285 PRO A O 1
ATOM 2239 N N . ASP A 1 286 ? 1.007 32.969 16.656 1 95.38 286 ASP A N 1
ATOM 2240 C CA . ASP A 1 286 ? -0.302 32.375 16.438 1 95.38 286 ASP A CA 1
ATOM 2241 C C . ASP A 1 286 ? -0.22 31.25 15.398 1 95.38 286 ASP A C 1
ATOM 2243 O O . ASP A 1 286 ? -1.218 30.922 14.758 1 95.38 286 ASP A O 1
ATOM 2247 N N . ARG A 1 287 ? 0.973 30.719 15.188 1 97.31 287 ARG A N 1
ATOM 2248 C CA . ARG A 1 287 ? 1.134 29.797 14.078 1 97.31 287 ARG A CA 1
ATOM 2249 C C . ARG A 1 287 ? 1.724 28.469 14.547 1 97.31 287 ARG A C 1
ATOM 2251 O O . ARG A 1 287 ? 1.243 27.391 14.172 1 97.31 287 ARG A O 1
ATOM 2258 N N . PHE A 1 288 ? 2.754 28.484 15.359 1 97.69 288 PHE A N 1
ATOM 2259 C CA . PHE A 1 288 ? 3.48 27.281 15.742 1 97.69 288 PHE A CA 1
ATOM 2260 C C . PHE A 1 288 ? 3.242 26.953 17.219 1 97.69 288 PHE A C 1
ATOM 2262 O O . PHE A 1 288 ? 2.832 27.828 17.984 1 97.69 288 PHE A O 1
ATOM 2269 N N . ILE A 1 289 ? 3.4 25.734 17.625 1 98.06 289 ILE A N 1
ATOM 2270 C CA . ILE A 1 289 ? 3.32 25.266 19 1 98.06 289 ILE A CA 1
ATOM 2271 C C . ILE A 1 289 ? 4.695 24.781 19.453 1 98.06 289 ILE A C 1
ATOM 2273 O O . ILE A 1 289 ? 5 23.594 19.391 1 98.06 289 ILE A O 1
ATOM 2277 N N . ILE A 1 290 ? 5.543 25.734 19.906 1 98.38 290 ILE A N 1
ATOM 2278 C CA . ILE A 1 290 ? 6.949 25.484 20.203 1 98.38 290 ILE A CA 1
ATOM 2279 C C . ILE A 1 290 ? 7.293 26.047 21.578 1 98.38 290 ILE A C 1
ATOM 2281 O O . ILE A 1 290 ? 7.078 27.234 21.844 1 98.38 290 ILE A O 1
ATOM 2285 N N . GLY A 1 291 ? 7.875 25.234 22.469 1 98.69 291 GLY A N 1
ATOM 2286 C CA . GLY A 1 291 ? 8.281 25.75 23.766 1 98.69 291 GLY A CA 1
ATOM 2287 C C . GLY A 1 291 ? 8.469 24.672 24.812 1 98.69 291 GLY A C 1
ATOM 2288 O O . GLY A 1 291 ? 8.695 23.516 24.484 1 98.69 291 GLY A O 1
ATOM 2289 N N . SER A 1 292 ? 8.469 25.156 26.047 1 98.75 292 SER A N 1
ATOM 2290 C CA . SER A 1 292 ? 8.453 24.25 27.188 1 98.75 292 SER A CA 1
ATOM 2291 C C . SER A 1 292 ? 7.141 23.469 27.266 1 98.75 292 SER A C 1
ATOM 2293 O O . SER A 1 292 ? 6.156 23.844 26.625 1 98.75 292 SER A O 1
ATOM 2295 N N . PRO A 1 293 ? 7.133 22.375 28 1 98.75 293 PRO A N 1
ATOM 2296 C CA . PRO A 1 293 ? 5.875 21.641 28.156 1 98.75 293 PRO A CA 1
ATOM 2297 C C . PRO A 1 293 ? 4.73 22.531 28.625 1 98.75 293 PRO A C 1
ATOM 2299 O O . PRO A 1 293 ? 3.615 22.453 28.109 1 98.75 293 PRO A O 1
ATOM 2302 N N . GLU A 1 294 ? 5.035 23.422 29.562 1 98.56 294 GLU A N 1
ATOM 2303 C CA . GLU A 1 294 ? 4.004 24.312 30.078 1 98.56 294 GLU A CA 1
ATOM 2304 C C . GLU A 1 294 ? 3.48 25.234 28.984 1 98.56 294 GLU A C 1
ATOM 2306 O O . GLU A 1 294 ? 2.27 25.438 28.859 1 98.56 294 GLU A O 1
ATOM 2311 N N . HIS A 1 295 ? 4.383 25.766 28.281 1 98.44 295 HIS A N 1
ATOM 2312 C CA . HIS A 1 295 ? 3.996 26.672 27.188 1 98.44 295 HIS A CA 1
ATOM 2313 C C . HIS A 1 295 ? 3.164 25.938 26.141 1 98.44 295 HIS A C 1
ATOM 2315 O O . HIS A 1 295 ? 2.158 26.469 25.672 1 98.44 295 HIS A O 1
ATOM 2321 N N . VAL A 1 296 ? 3.578 24.781 25.766 1 98.69 296 VAL A N 1
ATOM 2322 C CA . VAL A 1 296 ? 2.904 23.984 24.75 1 98.69 296 VAL A CA 1
ATOM 2323 C C . VAL A 1 296 ? 1.507 23.609 25.234 1 98.69 296 VAL A C 1
ATOM 2325 O O . VAL A 1 296 ? 0.543 23.656 24.469 1 98.69 296 VAL A O 1
ATOM 2328 N N . ILE A 1 297 ? 1.351 23.219 26.5 1 98.38 297 ILE A N 1
ATOM 2329 C CA . ILE A 1 297 ? 0.046 22.906 27.062 1 98.38 297 ILE A CA 1
ATOM 2330 C C . ILE A 1 297 ? -0.879 24.125 26.938 1 98.38 297 ILE A C 1
ATOM 2332 O O . ILE A 1 297 ? -2.025 23.984 26.5 1 98.38 297 ILE A O 1
ATOM 2336 N N . ASP A 1 298 ? -0.334 25.297 27.281 1 98.12 298 ASP A N 1
ATOM 2337 C CA . ASP A 1 298 ? -1.122 26.516 27.188 1 98.12 298 ASP A CA 1
ATOM 2338 C C . ASP A 1 298 ? -1.565 26.781 25.75 1 98.12 298 ASP A C 1
ATOM 2340 O O . ASP A 1 298 ? -2.707 27.172 25.5 1 98.12 298 ASP A O 1
ATOM 2344 N N . GLU A 1 299 ? -0.656 26.609 24.828 1 97.69 299 GLU A N 1
ATOM 2345 C CA . GLU A 1 299 ? -0.961 26.828 23.422 1 97.69 299 GLU A CA 1
ATOM 2346 C C . GLU A 1 299 ? -2.029 25.859 22.922 1 97.69 299 GLU A C 1
ATOM 2348 O O . GLU A 1 299 ? -2.951 26.25 22.219 1 97.69 299 GLU A O 1
ATOM 2353 N N . ILE A 1 300 ? -1.892 24.594 23.234 1 97.75 300 ILE A N 1
ATOM 2354 C CA . ILE A 1 300 ? -2.867 23.594 22.812 1 97.75 300 ILE A CA 1
ATOM 2355 C C . ILE A 1 300 ? -4.238 23.938 23.375 1 97.75 300 ILE A C 1
ATOM 2357 O O . ILE A 1 300 ? -5.254 23.844 22.688 1 97.75 300 ILE A O 1
ATOM 2361 N N . GLU A 1 301 ? -4.277 24.344 24.641 1 97 301 GLU A N 1
ATOM 2362 C CA . GLU A 1 301 ? -5.535 24.781 25.25 1 97 301 GLU A CA 1
ATOM 2363 C C . GLU A 1 301 ? -6.145 25.953 24.5 1 97 301 GLU A C 1
ATOM 2365 O O . GLU A 1 301 ? -7.355 25.984 24.266 1 97 301 GLU A O 1
ATOM 2370 N N . ARG A 1 302 ? -5.332 26.875 24.188 1 96.75 302 ARG A N 1
ATOM 2371 C CA . ARG A 1 302 ? -5.793 28.031 23.438 1 96.75 302 ARG A CA 1
ATOM 2372 C C . ARG A 1 302 ? -6.406 27.625 22.109 1 96.75 302 ARG A C 1
ATOM 2374 O O . ARG A 1 302 ? -7.5 28.062 21.766 1 96.75 302 ARG A O 1
ATOM 2381 N N . TRP A 1 303 ? -5.719 26.766 21.344 1 96.06 303 TRP A N 1
ATOM 2382 C CA . TRP A 1 303 ? -6.219 26.281 20.062 1 96.06 303 TRP A CA 1
ATOM 2383 C C . TRP A 1 303 ? -7.523 25.516 20.25 1 96.06 303 TRP A C 1
ATOM 2385 O O . TRP A 1 303 ? -8.438 25.641 19.422 1 96.06 303 TRP A O 1
ATOM 2395 N N . HIS A 1 304 ? -7.59 24.703 21.25 1 96.38 304 HIS A N 1
ATOM 2396 C CA . HIS A 1 304 ? -8.812 23.969 21.562 1 96.38 304 HIS A CA 1
ATOM 2397 C C . HIS A 1 304 ? -9.969 24.922 21.844 1 96.38 304 HIS A C 1
ATOM 2399 O O . HIS A 1 304 ? -11.07 24.734 21.312 1 96.38 304 HIS A O 1
ATOM 2405 N N . GLN A 1 305 ? -9.711 25.922 22.625 1 95.12 305 GLN A N 1
ATOM 2406 C CA . GLN A 1 305 ? -10.758 26.844 23.031 1 95.12 305 GLN A CA 1
ATOM 2407 C C . GLN A 1 305 ? -11.211 27.703 21.844 1 95.12 305 GLN A C 1
ATOM 2409 O O . GLN A 1 305 ? -12.406 27.938 21.672 1 95.12 305 GLN A O 1
ATOM 2414 N N . GLU A 1 306 ? -10.297 28.109 21.078 1 94.38 306 GLU A N 1
ATOM 2415 C CA . GLU A 1 306 ? -10.602 29.062 20.016 1 94.38 306 GLU A CA 1
ATOM 2416 C C . GLU A 1 306 ? -11.18 28.375 18.781 1 94.38 306 GLU A C 1
ATOM 2418 O O . GLU A 1 306 ? -12.031 28.938 18.094 1 94.38 306 GLU A O 1
ATOM 2423 N N . LEU A 1 307 ? -10.75 27.156 18.516 1 95.06 307 LEU A N 1
ATOM 2424 C CA . LEU A 1 307 ? -11.094 26.516 17.25 1 95.06 307 LEU A CA 1
ATOM 2425 C C . LEU A 1 307 ? -11.984 25.297 17.5 1 95.06 307 LEU A C 1
ATOM 2427 O O . LEU A 1 307 ? -12.578 24.766 16.562 1 95.06 307 LEU A O 1
ATOM 2431 N N . GLY A 1 308 ? -12.102 24.891 18.688 1 93.62 308 GLY A N 1
ATOM 2432 C CA . GLY A 1 308 ? -12.758 23.625 18.969 1 93.62 308 GLY A CA 1
ATOM 2433 C C . GLY A 1 308 ? -11.977 22.422 18.469 1 93.62 308 GLY A C 1
ATOM 2434 O O . GLY A 1 308 ? -12.547 21.375 18.188 1 93.62 308 GLY A O 1
ATOM 2435 N N . ALA A 1 309 ? -10.672 22.562 18.359 1 95.5 309 ALA A N 1
ATOM 2436 C CA . ALA A 1 309 ? -9.812 21.484 17.859 1 95.5 309 ALA A CA 1
ATOM 2437 C C . ALA A 1 309 ? -9.742 20.328 18.859 1 95.5 309 ALA A C 1
ATOM 2439 O O . ALA A 1 309 ? -9.461 20.547 20.047 1 95.5 309 ALA A O 1
ATOM 2440 N N . ASP A 1 310 ? -10.031 19.172 18.312 1 94.69 310 ASP A N 1
ATOM 2441 C CA . ASP A 1 310 ? -9.953 18.016 19.219 1 94.69 310 ASP A CA 1
ATOM 2442 C C . ASP A 1 310 ? -8.977 16.969 18.688 1 94.69 310 ASP A C 1
ATOM 2444 O O . ASP A 1 310 ? -8.852 15.891 19.266 1 94.69 310 ASP A O 1
ATOM 2448 N N . TYR A 1 311 ? -8.383 17.25 17.562 1 97.38 311 TYR A N 1
ATOM 2449 C CA . TYR A 1 311 ? -7.266 16.469 17.047 1 97.38 311 TYR A CA 1
ATOM 2450 C C . TYR A 1 311 ? -6.082 17.375 16.719 1 97.38 311 TYR A C 1
ATOM 2452 O O . TYR A 1 311 ? -6.246 18.422 16.094 1 97.38 311 TYR A O 1
ATOM 2460 N N . PHE A 1 312 ? -4.934 17.016 17.203 1 98.44 312 PHE A N 1
ATOM 2461 C CA . PHE A 1 312 ? -3.688 17.672 16.828 1 98.44 312 PHE A CA 1
ATOM 2462 C C . PHE A 1 312 ? -2.721 16.672 16.203 1 98.44 312 PHE A C 1
ATOM 2464 O O . PHE A 1 312 ? -2.324 15.695 16.844 1 98.44 312 PHE A O 1
ATOM 2471 N N . VAL A 1 313 ? -2.395 16.875 14.961 1 98.62 313 VAL A N 1
ATOM 2472 C CA . VAL A 1 313 ? -1.396 16.078 14.266 1 98.62 313 VAL A CA 1
ATOM 2473 C C . VAL A 1 313 ? -0.132 16.906 14.039 1 98.62 313 VAL A C 1
ATOM 2475 O O . VAL A 1 313 ? -0.126 17.828 13.234 1 98.62 313 VAL A O 1
ATOM 2478 N N . MET A 1 314 ? 0.944 16.484 14.664 1 98.12 314 MET A N 1
ATOM 2479 C CA . MET A 1 314 ? 2.074 17.391 14.836 1 98.12 314 MET A CA 1
ATOM 2480 C C . MET A 1 314 ? 3.307 16.875 14.102 1 98.12 314 MET A C 1
ATOM 2482 O O . MET A 1 314 ? 3.568 15.672 14.094 1 98.12 314 MET A O 1
ATOM 2486 N N . ARG A 1 315 ? 4.016 17.734 13.531 1 98.25 315 ARG A N 1
ATOM 2487 C CA . ARG A 1 315 ? 5.312 17.438 12.93 1 98.25 315 ARG A CA 1
ATOM 2488 C C . ARG A 1 315 ? 6.453 17.891 13.836 1 98.25 315 ARG A C 1
ATOM 2490 O O . ARG A 1 315 ? 6.461 19.031 14.312 1 98.25 315 ARG A O 1
ATOM 2497 N N . PHE A 1 316 ? 7.469 17.031 14.055 1 98.44 316 PHE A N 1
ATOM 2498 C CA . PHE A 1 316 ? 8.547 17.297 15 1 98.44 316 PHE A CA 1
ATOM 2499 C C . PHE A 1 316 ? 9.891 17.375 14.281 1 98.44 316 PHE A C 1
ATOM 2501 O O . PHE A 1 316 ? 10.938 17.359 14.922 1 98.44 316 PHE A O 1
ATOM 2508 N N . ARG A 1 317 ? 9.82 17.391 12.977 1 96.81 317 ARG A N 1
ATOM 2509 C CA . ARG A 1 317 ? 11.07 17.391 12.227 1 96.81 317 ARG A CA 1
ATOM 2510 C C . ARG A 1 317 ? 10.867 17.922 10.812 1 96.81 317 ARG A C 1
ATOM 2512 O O . ARG A 1 317 ? 9.773 17.797 10.25 1 96.81 317 ARG A O 1
ATOM 2519 N N . HIS A 1 318 ? 11.914 18.531 10.352 1 96.56 318 HIS A N 1
ATOM 2520 C CA . HIS A 1 318 ? 11.961 19 8.969 1 96.56 318 HIS A CA 1
ATOM 2521 C C . HIS A 1 318 ? 13.125 18.375 8.211 1 96.56 318 HIS A C 1
ATOM 2523 O O . HIS A 1 318 ? 14 17.766 8.82 1 96.56 318 HIS A O 1
ATOM 2529 N N . PRO A 1 319 ? 13.156 18.516 6.93 1 92.81 319 PRO A N 1
ATOM 2530 C CA . PRO A 1 319 ? 14.188 17.875 6.121 1 92.81 319 PRO A CA 1
ATOM 2531 C C . PRO A 1 319 ? 15.602 18.266 6.551 1 92.81 319 PRO A C 1
ATOM 2533 O O . PRO A 1 319 ? 16.516 17.438 6.5 1 92.81 319 PRO A O 1
ATOM 2536 N N . THR A 1 320 ? 15.773 19.453 7.012 1 95 320 THR A N 1
ATOM 2537 C CA . THR A 1 320 ? 17.109 19.938 7.336 1 95 320 THR A CA 1
ATOM 2538 C C . THR A 1 320 ? 17.438 19.688 8.805 1 95 320 THR A C 1
ATOM 2540 O O . THR A 1 320 ? 18.547 20 9.258 1 95 320 THR A O 1
ATOM 2543 N N . GLY A 1 321 ? 16.469 19.172 9.508 1 95.88 321 GLY A N 1
ATOM 2544 C CA . GLY A 1 321 ? 16.656 18.875 10.922 1 95.88 321 GLY A CA 1
ATOM 2545 C C . GLY A 1 321 ? 15.469 19.25 11.781 1 95.88 321 GLY A C 1
ATOM 2546 O O . GLY A 1 321 ? 14.398 19.578 11.258 1 95.88 321 GLY A O 1
ATOM 2547 N N . PRO A 1 322 ? 15.586 19.266 13.125 1 97.38 322 PRO A N 1
ATOM 2548 C CA . PRO A 1 322 ? 16.672 18.672 13.898 1 97.38 322 PRO A CA 1
ATOM 2549 C C . PRO A 1 322 ? 16.891 17.188 13.578 1 97.38 322 PRO A C 1
ATOM 2551 O O . PRO A 1 322 ? 16.172 16.625 12.758 1 97.38 322 PRO A O 1
ATOM 2554 N N . SER A 1 323 ? 17.984 16.594 14.234 1 97.44 323 SER A N 1
ATOM 2555 C CA . SER A 1 323 ? 18.297 15.203 13.977 1 97.44 323 SER A CA 1
ATOM 2556 C C . SER A 1 323 ? 17.172 14.281 14.422 1 97.44 323 SER A C 1
ATOM 2558 O O . SER A 1 323 ? 16.328 14.672 15.234 1 97.44 323 SER A O 1
ATOM 2560 N N . HIS A 1 324 ? 17.156 13.078 13.898 1 98.06 324 HIS A N 1
ATOM 2561 C CA . HIS A 1 324 ? 16.188 12.062 14.297 1 98.06 324 HIS A CA 1
ATOM 2562 C C . HIS A 1 324 ? 16.219 11.836 15.805 1 98.06 324 HIS A C 1
ATOM 2564 O O . HIS A 1 324 ? 15.164 11.703 16.438 1 98.06 324 HIS A O 1
ATOM 2570 N N . GLU A 1 325 ? 17.375 11.812 16.359 1 98.31 325 GLU A N 1
ATOM 2571 C CA . GLU A 1 325 ? 17.516 11.602 17.797 1 98.31 325 GLU A CA 1
ATOM 2572 C C . GLU A 1 325 ? 16.844 12.711 18.594 1 98.31 325 GLU A C 1
ATOM 2574 O O . GLU A 1 325 ? 16.156 12.453 19.594 1 98.31 325 GLU A O 1
ATOM 2579 N N . LYS A 1 326 ? 17.031 13.922 18.156 1 98.44 326 LYS A N 1
ATOM 2580 C CA . LYS A 1 326 ? 16.406 15.055 18.828 1 98.44 326 LYS A CA 1
ATOM 2581 C C . LYS A 1 326 ? 14.883 15.016 18.672 1 98.44 326 LYS A C 1
ATOM 2583 O O . LYS A 1 326 ? 14.148 15.359 19.594 1 98.44 326 LYS A O 1
ATOM 2588 N N . ALA A 1 327 ? 14.43 14.648 17.484 1 98.56 327 ALA A N 1
ATOM 2589 C CA . ALA A 1 327 ? 13 14.516 17.25 1 98.56 327 ALA A CA 1
ATOM 2590 C C . ALA A 1 327 ? 12.391 13.469 18.188 1 98.56 327 ALA A C 1
ATOM 2592 O O . ALA A 1 327 ? 11.32 13.68 18.766 1 98.56 327 ALA A O 1
ATOM 2593 N N . MET A 1 328 ? 13.102 12.367 18.344 1 98.75 328 MET A N 1
ATOM 2594 C CA . MET A 1 328 ? 12.656 11.305 19.25 1 98.75 328 MET A CA 1
ATOM 2595 C C . MET A 1 328 ? 12.539 11.82 20.688 1 98.75 328 MET A C 1
ATOM 2597 O O . MET A 1 328 ? 11.578 11.508 21.391 1 98.75 328 MET A O 1
ATOM 2601 N N . GLU A 1 329 ? 13.492 12.617 21.078 1 98.62 329 GLU A N 1
ATOM 2602 C CA . GLU A 1 329 ? 13.469 13.203 22.422 1 98.62 329 GLU A CA 1
ATOM 2603 C C . GLU A 1 329 ? 12.289 14.148 22.594 1 98.62 329 GLU A C 1
ATOM 2605 O O . GLU A 1 329 ? 11.633 14.148 23.641 1 98.62 329 GLU A O 1
ATOM 2610 N N . SER A 1 330 ? 12.039 14.945 21.578 1 98.88 330 SER A N 1
ATOM 2611 C CA . SER A 1 330 ? 10.93 15.883 21.641 1 98.88 330 SER A CA 1
ATOM 2612 C C . SER A 1 330 ? 9.586 15.164 21.656 1 98.88 330 SER A C 1
ATOM 2614 O O . SER A 1 330 ? 8.688 15.547 22.406 1 98.88 330 SER A O 1
ATOM 2616 N N . ILE A 1 331 ? 9.438 14.109 20.891 1 98.88 331 ILE A N 1
ATOM 2617 C CA . ILE A 1 331 ? 8.234 13.297 20.875 1 98.88 331 ILE A CA 1
ATOM 2618 C C . ILE A 1 331 ? 8.023 12.672 22.25 1 98.88 331 ILE A C 1
ATOM 2620 O O . ILE A 1 331 ? 6.914 12.703 22.797 1 98.88 331 ILE A O 1
ATOM 2624 N N . ARG A 1 332 ? 9.078 12.156 22.797 1 98.81 332 ARG A N 1
ATOM 2625 C CA . ARG A 1 332 ? 9.008 11.555 24.125 1 98.81 332 ARG A CA 1
ATOM 2626 C C . ARG A 1 332 ? 8.57 12.578 25.172 1 98.81 332 ARG A C 1
ATOM 2628 O O . ARG A 1 332 ? 7.684 12.305 25.984 1 98.81 332 ARG A O 1
ATOM 2635 N N . LEU A 1 333 ? 9.227 13.75 25.141 1 98.81 333 LEU A N 1
ATOM 2636 C CA . LEU A 1 333 ? 8.906 14.805 26.094 1 98.81 333 LEU A CA 1
ATOM 2637 C C . LEU A 1 333 ? 7.457 15.25 25.953 1 98.81 333 LEU A C 1
ATOM 2639 O O . LEU A 1 333 ? 6.766 15.453 26.953 1 98.81 333 LEU A O 1
ATOM 2643 N N . PHE A 1 334 ? 6.969 15.398 24.766 1 98.81 334 PHE A N 1
ATOM 2644 C CA . PHE A 1 334 ? 5.574 15.742 24.516 1 98.81 334 PHE A CA 1
ATOM 2645 C C . PHE A 1 334 ? 4.645 14.703 25.125 1 98.81 334 PHE A C 1
ATOM 2647 O O . PHE A 1 334 ? 3.686 15.047 25.812 1 98.81 334 PHE A O 1
ATOM 2654 N N . GLY A 1 335 ? 4.898 13.469 24.797 1 98.69 335 GLY A N 1
ATOM 2655 C CA . GLY A 1 335 ? 4.07 12.383 25.297 1 98.69 335 GLY A CA 1
ATOM 2656 C C . GLY A 1 335 ? 4.031 12.312 26.812 1 98.69 335 GLY A C 1
ATOM 2657 O O . GLY A 1 335 ? 2.961 12.148 27.406 1 98.69 335 GLY A O 1
ATOM 2658 N N . GLU A 1 336 ? 5.141 12.523 27.469 1 98.5 336 GLU A N 1
ATOM 2659 C CA . GLU A 1 336 ? 5.27 12.336 28.906 1 98.5 336 GLU A CA 1
ATOM 2660 C C . GLU A 1 336 ? 4.75 13.547 29.672 1 98.5 336 GLU A C 1
ATOM 2662 O O . GLU A 1 336 ? 4.207 13.406 30.766 1 98.5 336 GLU A O 1
ATOM 2667 N N . LYS A 1 337 ? 4.895 14.727 29.031 1 98.56 337 LYS A N 1
ATOM 2668 C CA . LYS A 1 337 ? 4.648 15.922 29.844 1 98.56 337 LYS A CA 1
ATOM 2669 C C . LYS A 1 337 ? 3.426 16.688 29.328 1 98.56 337 LYS A C 1
ATOM 2671 O O . LYS A 1 337 ? 2.797 17.438 30.078 1 98.56 337 LYS A O 1
ATOM 2676 N N . VAL A 1 338 ? 3.1 16.531 28.078 1 98.56 338 VAL A N 1
ATOM 2677 C CA . VAL A 1 338 ? 2.045 17.375 27.5 1 98.56 338 VAL A CA 1
ATOM 2678 C C . VAL A 1 338 ? 0.749 16.562 27.422 1 98.56 338 VAL A C 1
ATOM 2680 O O . VAL A 1 338 ? -0.299 17.016 27.891 1 98.56 338 VAL A O 1
ATOM 2683 N N . ILE A 1 339 ? 0.783 15.352 26.875 1 98.31 339 ILE A N 1
ATOM 2684 C CA . ILE A 1 339 ? -0.411 14.555 26.594 1 98.31 339 ILE A CA 1
ATOM 2685 C C . ILE A 1 339 ? -1.184 14.32 27.891 1 98.31 339 ILE A C 1
ATOM 2687 O O . ILE A 1 339 ? -2.41 14.445 27.922 1 98.31 339 ILE A O 1
ATOM 2691 N N . PRO A 1 340 ? -0.535 14.055 29.062 1 97.56 340 PRO A N 1
ATOM 2692 C CA . PRO A 1 340 ? -1.276 13.773 30.297 1 97.56 340 PRO A CA 1
ATOM 2693 C C . PRO A 1 340 ? -2.133 14.953 30.75 1 97.56 340 PRO A C 1
ATOM 2695 O O . PRO A 1 340 ? -3.125 14.766 31.453 1 97.56 340 PRO A O 1
ATOM 2698 N N . ALA A 1 341 ? -1.799 16.109 30.328 1 97 341 ALA A N 1
ATOM 2699 C CA . ALA A 1 341 ? -2.562 17.281 30.719 1 97 341 ALA A CA 1
ATOM 2700 C C . ALA A 1 341 ? -3.934 17.297 30.047 1 97 341 ALA A C 1
ATOM 2702 O O . ALA A 1 341 ? -4.82 18.062 30.453 1 97 341 ALA A O 1
ATOM 2703 N N . PHE A 1 342 ? -4.184 16.5 29.094 1 96.5 342 PHE A N 1
ATOM 2704 C CA . PHE A 1 342 ? -5.422 16.531 28.328 1 96.5 342 PHE A CA 1
ATOM 2705 C C . PHE A 1 342 ? -6.148 15.203 28.406 1 96.5 342 PHE A C 1
ATOM 2707 O O . PHE A 1 342 ? -7.051 14.922 27.609 1 96.5 342 PHE A O 1
ATOM 2714 N N . ARG A 1 343 ? -5.699 14.25 29.188 1 89.12 343 ARG A N 1
ATOM 2715 C CA . ARG A 1 343 ? -6.328 12.953 29.422 1 89.12 343 ARG A CA 1
ATOM 2716 C C . ARG A 1 343 ? -6.914 12.875 30.828 1 89.12 343 ARG A C 1
ATOM 2718 O O . ARG A 1 343 ? -6.426 13.539 31.75 1 89.12 343 ARG A O 1
ATOM 2725 N N . MET B 1 1 ? 25.234 -27.594 -8.141 1 46.88 1 MET B N 1
ATOM 2726 C CA . MET B 1 1 ? 23.875 -27.516 -8.656 1 46.88 1 MET B CA 1
ATOM 2727 C C . MET B 1 1 ? 23.312 -26.109 -8.508 1 46.88 1 MET B C 1
ATOM 2729 O O . MET B 1 1 ? 23.672 -25.391 -7.574 1 46.88 1 MET B O 1
ATOM 2733 N N . ALA B 1 2 ? 22.719 -25.578 -9.539 1 57.47 2 ALA B N 1
ATOM 2734 C CA . ALA B 1 2 ? 22.203 -24.219 -9.461 1 57.47 2 ALA B CA 1
ATOM 2735 C C . ALA B 1 2 ? 21.203 -24.062 -8.32 1 57.47 2 ALA B C 1
ATOM 2737 O O . ALA B 1 2 ? 20.453 -25 -8.023 1 57.47 2 ALA B O 1
ATOM 2738 N N . ARG B 1 3 ? 21.297 -23.125 -7.465 1 85 3 ARG B N 1
ATOM 2739 C CA . ARG B 1 3 ? 20.516 -22.922 -6.258 1 85 3 ARG B CA 1
ATOM 2740 C C . ARG B 1 3 ? 19.047 -22.641 -6.602 1 85 3 ARG B C 1
ATOM 2742 O O . ARG B 1 3 ? 18.75 -21.656 -7.277 1 85 3 ARG B O 1
ATOM 2749 N N . ILE B 1 4 ? 18.109 -23.766 -6.367 1 96.19 4 ILE B N 1
ATOM 2750 C CA . ILE B 1 4 ? 16.672 -23.609 -6.531 1 96.19 4 ILE B CA 1
ATOM 2751 C C . ILE B 1 4 ? 16.109 -22.766 -5.391 1 96.19 4 ILE B C 1
ATOM 2753 O O . ILE B 1 4 ? 16.5 -22.938 -4.23 1 96.19 4 ILE B O 1
ATOM 2757 N N . GLN B 1 5 ? 15.383 -21.781 -5.75 1 98.06 5 GLN B N 1
ATOM 2758 C CA . GLN B 1 5 ? 14.734 -20.922 -4.766 1 98.06 5 GLN B CA 1
ATOM 2759 C C . GLN B 1 5 ? 13.273 -21.312 -4.578 1 98.06 5 GLN B C 1
ATOM 2761 O O . GLN B 1 5 ? 12.602 -21.703 -5.535 1 98.06 5 GLN B O 1
ATOM 2766 N N . PHE B 1 6 ? 12.836 -21.203 -3.342 1 98.69 6 PHE B N 1
ATOM 2767 C CA . PHE B 1 6 ? 11.477 -21.609 -2.994 1 98.69 6 PHE B CA 1
ATOM 2768 C C . PHE B 1 6 ? 10.719 -20.453 -2.346 1 98.69 6 PHE B C 1
ATOM 2770 O O . PHE B 1 6 ? 11.258 -19.75 -1.493 1 98.69 6 PHE B O 1
ATOM 2777 N N . GLY B 1 7 ? 9.516 -20.234 -2.785 1 98.75 7 GLY B N 1
ATOM 2778 C CA . GLY B 1 7 ? 8.625 -19.25 -2.182 1 98.75 7 GLY B CA 1
ATOM 2779 C C . GLY B 1 7 ? 7.23 -19.797 -1.922 1 98.75 7 GLY B C 1
ATOM 2780 O O . GLY B 1 7 ? 6.879 -20.875 -2.406 1 98.75 7 GLY B O 1
ATOM 2781 N N . ILE B 1 8 ? 6.457 -19.094 -1.128 1 98.88 8 ILE B N 1
ATOM 2782 C CA . ILE B 1 8 ? 5.051 -19.422 -0.922 1 98.88 8 ILE B CA 1
ATOM 2783 C C . ILE B 1 8 ? 4.172 -18.328 -1.519 1 98.88 8 ILE B C 1
ATOM 2785 O O . ILE B 1 8 ? 4.594 -17.172 -1.622 1 98.88 8 ILE B O 1
ATOM 2789 N N . PHE B 1 9 ? 2.98 -18.625 -1.939 1 98 9 PHE B N 1
ATOM 2790 C CA . PHE B 1 9 ? 1.942 -17.656 -2.242 1 98 9 PHE B CA 1
ATOM 2791 C C . PHE B 1 9 ? 0.635 -18.016 -1.549 1 98 9 PHE B C 1
ATOM 2793 O O . PHE B 1 9 ? -0.178 -18.766 -2.098 1 98 9 PHE B O 1
ATOM 2800 N N . PRO B 1 10 ? 0.412 -17.422 -0.432 1 97.88 10 PRO B N 1
ATOM 2801 C CA . PRO B 1 10 ? -0.711 -17.734 0.455 1 97.88 10 PRO B CA 1
ATOM 2802 C C . PRO B 1 10 ? -2.061 -17.344 -0.144 1 97.88 10 PRO B C 1
ATOM 2804 O O . PRO B 1 10 ? -2.117 -16.547 -1.079 1 97.88 10 PRO B O 1
ATOM 2807 N N . ILE B 1 11 ? -3.068 -17.953 0.393 1 96.38 11 ILE B N 1
ATOM 2808 C CA . ILE B 1 11 ? -4.406 -17.5 0.021 1 96.38 11 ILE B CA 1
ATOM 2809 C C . ILE B 1 11 ? -4.66 -16.109 0.592 1 96.38 11 ILE B C 1
ATOM 2811 O O . ILE B 1 11 ? -4.066 -15.734 1.604 1 96.38 11 ILE B O 1
ATOM 2815 N N . THR B 1 12 ? -5.555 -15.438 -0.083 1 96.69 12 THR B N 1
ATOM 2816 C CA . THR B 1 12 ? -5.801 -14.055 0.3 1 96.69 12 THR B CA 1
ATOM 2817 C C . THR B 1 12 ? -7.297 -13.797 0.474 1 96.69 12 THR B C 1
ATOM 2819 O O . THR B 1 12 ? -7.758 -12.664 0.354 1 96.69 12 THR B O 1
ATOM 2822 N N . GLU B 1 13 ? -8.062 -14.789 0.64 1 95.5 13 GLU B N 1
ATOM 2823 C CA . GLU B 1 13 ? -9.516 -14.68 0.77 1 95.5 13 GLU B CA 1
ATOM 2824 C C . GLU B 1 13 ? -10.023 -15.438 1.99 1 95.5 13 GLU B C 1
ATOM 2826 O O . GLU B 1 13 ? -9.305 -16.266 2.551 1 95.5 13 GLU B O 1
ATOM 2831 N N . ASP B 1 14 ? -11.18 -15.125 2.402 1 96.31 14 ASP B N 1
ATOM 2832 C CA . ASP B 1 14 ? -11.875 -15.812 3.486 1 96.31 14 ASP B CA 1
ATOM 2833 C C . ASP B 1 14 ? -13.18 -16.422 2.994 1 96.31 14 ASP B C 1
ATOM 2835 O O . ASP B 1 14 ? -14.25 -15.836 3.15 1 96.31 14 ASP B O 1
ATOM 2839 N N . TRP B 1 15 ? -13.117 -17.578 2.48 1 93.56 15 TRP B N 1
ATOM 2840 C CA . TRP B 1 15 ? -14.281 -18.281 1.95 1 93.56 15 TRP B CA 1
ATOM 2841 C C . TRP B 1 15 ? -15.289 -18.578 3.055 1 93.56 15 TRP B C 1
ATOM 2843 O O . TRP B 1 15 ? -14.906 -18.938 4.172 1 93.56 15 TRP B O 1
ATOM 2853 N N . PRO B 1 16 ? -16.578 -18.406 2.799 1 93.19 16 PRO B N 1
ATOM 2854 C CA . PRO B 1 16 ? -17.172 -18.109 1.492 1 93.19 16 PRO B CA 1
ATOM 2855 C C . PRO B 1 16 ? -17.484 -16.625 1.312 1 93.19 16 PRO B C 1
ATOM 2857 O O . PRO B 1 16 ? -17.781 -16.188 0.196 1 93.19 16 PRO B O 1
ATOM 2860 N N . ASP B 1 17 ? -17.328 -15.844 2.408 1 93.94 17 ASP B N 1
ATOM 2861 C CA . ASP B 1 17 ? -17.984 -14.547 2.291 1 93.94 17 ASP B CA 1
ATOM 2862 C C . ASP B 1 17 ? -17.047 -13.422 2.725 1 93.94 17 ASP B C 1
ATOM 2864 O O . ASP B 1 17 ? -17.469 -12.266 2.846 1 93.94 17 ASP B O 1
ATOM 2868 N N . GLY B 1 18 ? -15.828 -13.758 2.941 1 95.06 18 GLY B N 1
ATOM 2869 C CA . GLY B 1 18 ? -14.867 -12.727 3.316 1 95.06 18 GLY B CA 1
ATOM 2870 C C . GLY B 1 18 ? -15.141 -12.133 4.688 1 95.06 18 GLY B C 1
ATOM 2871 O O . GLY B 1 18 ? -14.883 -10.953 4.914 1 95.06 18 GLY B O 1
ATOM 2872 N N . ALA B 1 19 ? -15.578 -12.953 5.664 1 94.31 19 ALA B N 1
ATOM 2873 C CA . ALA B 1 19 ? -16.141 -12.484 6.926 1 94.31 19 ALA B CA 1
ATOM 2874 C C . ALA B 1 19 ? -15.039 -11.969 7.855 1 94.31 19 ALA B C 1
ATOM 2876 O O . ALA B 1 19 ? -15.281 -11.094 8.688 1 94.31 19 ALA B O 1
ATOM 2877 N N . ASP B 1 20 ? -13.859 -12.523 7.734 1 97 20 ASP B N 1
ATOM 2878 C CA . ASP B 1 20 ? -12.789 -12.133 8.648 1 97 20 ASP B CA 1
ATOM 2879 C C . ASP B 1 20 ? -11.461 -12 7.914 1 97 20 ASP B C 1
ATOM 2881 O O . ASP B 1 20 ? -10.562 -12.828 8.086 1 97 20 ASP B O 1
ATOM 2885 N N . MET B 1 21 ? -11.297 -10.914 7.285 1 97.94 21 MET B N 1
ATOM 2886 C CA . MET B 1 21 ? -10.109 -10.703 6.461 1 97.94 21 MET B CA 1
ATOM 2887 C C . MET B 1 21 ? -8.906 -10.328 7.316 1 97.94 21 MET B C 1
ATOM 2889 O O . MET B 1 21 ? -7.766 -10.539 6.914 1 97.94 21 MET B O 1
ATOM 2893 N N . ALA B 1 22 ? -9.117 -9.734 8.484 1 98.25 22 ALA B N 1
ATOM 2894 C CA . ALA B 1 22 ? -8.008 -9.477 9.398 1 98.25 22 ALA B CA 1
ATOM 2895 C C . ALA B 1 22 ? -7.332 -10.773 9.828 1 98.25 22 ALA B C 1
ATOM 2897 O O . ALA B 1 22 ? -6.102 -10.844 9.898 1 98.25 22 ALA B O 1
ATOM 2898 N N . ARG B 1 23 ? -8.141 -11.773 10.07 1 98 23 ARG B N 1
ATOM 2899 C CA . ARG B 1 23 ? -7.594 -13.094 10.391 1 98 23 ARG B CA 1
ATOM 2900 C C . ARG B 1 23 ? -6.762 -13.633 9.227 1 98 23 ARG B C 1
ATOM 2902 O O . ARG B 1 23 ? -5.684 -14.188 9.438 1 98 23 ARG B O 1
ATOM 2909 N N . VAL B 1 24 ? -7.301 -13.477 8.039 1 98.19 24 VAL B N 1
ATOM 2910 C CA . VAL B 1 24 ? -6.594 -13.953 6.852 1 98.19 24 VAL B CA 1
ATOM 2911 C C . VAL B 1 24 ? -5.219 -13.289 6.77 1 98.19 24 VAL B C 1
ATOM 2913 O O . VAL B 1 24 ? -4.219 -13.961 6.504 1 98.19 24 VAL B O 1
ATOM 2916 N N . TYR B 1 25 ? -5.164 -12.023 7.027 1 98.69 25 TYR B N 1
ATOM 2917 C CA . TYR B 1 25 ? -3.887 -11.32 6.973 1 98.69 25 TYR B CA 1
ATOM 2918 C C . TYR B 1 25 ? -2.922 -11.859 8.023 1 98.69 25 TYR B C 1
ATOM 2920 O O . TYR B 1 25 ? -1.741 -12.07 7.734 1 98.69 25 TYR B O 1
ATOM 2928 N N . ASP B 1 26 ? -3.4 -12.023 9.211 1 98.62 26 ASP B N 1
ATOM 2929 C CA . ASP B 1 26 ? -2.557 -12.562 10.273 1 98.62 26 ASP B CA 1
ATOM 2930 C C . ASP B 1 26 ? -2.031 -13.945 9.906 1 98.62 26 ASP B C 1
ATOM 2932 O O . ASP B 1 26 ? -0.892 -14.289 10.227 1 98.62 26 ASP B O 1
ATOM 2936 N N . GLU B 1 27 ? -2.855 -14.703 9.266 1 98.69 27 GLU B N 1
ATOM 2937 C CA . GLU B 1 27 ? -2.438 -16.031 8.836 1 98.69 27 GLU B CA 1
ATOM 2938 C C . GLU B 1 27 ? -1.358 -15.953 7.758 1 98.69 27 GLU B C 1
ATOM 2940 O O . GLU B 1 27 ? -0.418 -16.75 7.75 1 98.69 27 GLU B O 1
ATOM 2945 N N . ILE B 1 28 ? -1.478 -15 6.855 1 98.75 28 ILE B N 1
ATOM 2946 C CA . ILE B 1 28 ? -0.452 -14.781 5.84 1 98.75 28 ILE B CA 1
ATOM 2947 C C . ILE B 1 28 ? 0.878 -14.453 6.512 1 98.75 28 ILE B C 1
ATOM 2949 O O . ILE B 1 28 ? 1.919 -15 6.152 1 98.75 28 ILE B O 1
ATOM 2953 N N . VAL B 1 29 ? 0.837 -13.57 7.492 1 98.81 29 VAL B N 1
ATOM 2954 C CA . VAL B 1 29 ? 2.041 -13.164 8.211 1 98.81 29 VAL B CA 1
ATOM 2955 C C . VAL B 1 29 ? 2.65 -14.375 8.914 1 98.81 29 VAL B C 1
ATOM 2957 O O . VAL B 1 29 ? 3.865 -14.586 8.867 1 98.81 29 VAL B O 1
ATOM 2960 N N . ALA B 1 30 ? 1.811 -15.18 9.562 1 98.88 30 ALA B N 1
ATOM 2961 C CA . ALA B 1 30 ? 2.285 -16.375 10.25 1 98.88 30 ALA B CA 1
ATOM 2962 C C . ALA B 1 30 ? 2.949 -17.344 9.273 1 98.88 30 ALA B C 1
ATOM 2964 O O . ALA B 1 30 ? 4.008 -17.906 9.562 1 98.88 30 ALA B O 1
ATOM 2965 N N . GLU B 1 31 ? 2.338 -17.516 8.125 1 98.88 31 GLU B N 1
ATOM 2966 C CA . GLU B 1 31 ? 2.904 -18.391 7.102 1 98.88 31 GLU B CA 1
ATOM 2967 C C . GLU B 1 31 ? 4.234 -17.859 6.586 1 98.88 31 GLU B C 1
ATOM 2969 O O . GLU B 1 31 ? 5.18 -18.609 6.375 1 98.88 31 GLU B O 1
ATOM 2974 N N . ALA B 1 32 ? 4.301 -16.562 6.395 1 98.94 32 ALA B N 1
ATOM 2975 C CA . ALA B 1 32 ? 5.535 -15.938 5.934 1 98.94 32 ALA B CA 1
ATOM 2976 C C . ALA B 1 32 ? 6.66 -16.125 6.945 1 98.94 32 ALA B C 1
ATOM 2978 O O . ALA B 1 32 ? 7.789 -16.469 6.574 1 98.94 32 ALA B O 1
ATOM 2979 N N . LYS B 1 33 ? 6.34 -15.906 8.211 1 98.88 33 LYS B N 1
ATOM 2980 C CA . LYS B 1 33 ? 7.336 -16.062 9.266 1 98.88 33 LYS B CA 1
ATOM 2981 C C . LYS B 1 33 ? 7.812 -17.516 9.344 1 98.88 33 LYS B C 1
ATOM 2983 O O . LYS B 1 33 ? 9.008 -17.781 9.492 1 98.88 33 LYS B O 1
ATOM 2988 N N . MET B 1 34 ? 6.832 -18.438 9.25 1 98.81 34 MET B N 1
ATOM 2989 C CA . MET B 1 34 ? 7.191 -19.859 9.234 1 98.81 34 MET B CA 1
ATOM 2990 C C . MET B 1 34 ? 8.078 -20.172 8.039 1 98.81 34 MET B C 1
ATOM 2992 O O . MET B 1 34 ? 9.117 -20.828 8.188 1 98.81 34 MET B O 1
ATOM 2996 N N . ALA B 1 35 ? 7.676 -19.719 6.887 1 98.88 35 ALA B N 1
ATOM 2997 C CA . ALA B 1 35 ? 8.445 -19.938 5.664 1 98.88 35 ALA B CA 1
ATOM 2998 C C . ALA B 1 35 ? 9.875 -19.422 5.816 1 98.88 35 ALA B C 1
ATOM 3000 O O . ALA B 1 35 ? 10.828 -20.125 5.488 1 98.88 35 ALA B O 1
ATOM 3001 N N . GLU B 1 36 ? 10 -18.25 6.336 1 98.81 36 GLU B N 1
ATOM 3002 C CA . GLU B 1 36 ? 11.32 -17.672 6.551 1 98.81 36 GLU B CA 1
ATOM 3003 C C . GLU B 1 36 ? 12.156 -18.531 7.5 1 98.81 36 GLU B C 1
ATOM 3005 O O . GLU B 1 36 ? 13.328 -18.781 7.242 1 98.81 36 GLU B O 1
ATOM 3010 N N . SER B 1 37 ? 11.539 -18.984 8.539 1 98.75 37 SER B N 1
ATOM 3011 C CA . SER B 1 37 ? 12.258 -19.703 9.594 1 98.75 37 SER B CA 1
ATOM 3012 C C . SER B 1 37 ? 12.75 -21.062 9.102 1 98.75 37 SER B C 1
ATOM 3014 O O . SER B 1 37 ? 13.695 -21.609 9.648 1 98.75 37 SER B O 1
ATOM 3016 N N . VAL B 1 38 ? 12.102 -21.594 8.016 1 98.62 38 VAL B N 1
ATOM 3017 C CA . VAL B 1 38 ? 12.461 -22.953 7.609 1 98.62 38 VAL B CA 1
ATOM 3018 C C . VAL B 1 38 ? 13.109 -22.922 6.23 1 98.62 38 VAL B C 1
ATOM 3020 O O . VAL B 1 38 ? 13.18 -23.953 5.547 1 98.62 38 VAL B O 1
ATOM 3023 N N . GLY B 1 39 ? 13.438 -21.734 5.738 1 98.25 39 GLY B N 1
ATOM 3024 C CA . GLY B 1 39 ? 14.398 -21.688 4.648 1 98.25 39 GLY B CA 1
ATOM 3025 C C . GLY B 1 39 ? 13.781 -21.266 3.328 1 98.25 39 GLY B C 1
ATOM 3026 O O . GLY B 1 39 ? 14.453 -21.25 2.299 1 98.25 39 GLY B O 1
ATOM 3027 N N . PHE B 1 40 ? 12.508 -20.922 3.289 1 98.75 40 PHE B N 1
ATOM 3028 C CA . PHE B 1 40 ? 11.938 -20.375 2.066 1 98.75 40 PHE B CA 1
ATOM 3029 C C . PHE B 1 40 ? 12.562 -19.016 1.733 1 98.75 40 PHE B C 1
ATOM 3031 O O . PHE B 1 40 ? 13.078 -18.328 2.619 1 98.75 40 PHE B O 1
ATOM 3038 N N . ASP B 1 41 ? 12.422 -18.641 0.447 1 98.69 41 ASP B N 1
ATOM 3039 C CA . ASP B 1 41 ? 13.125 -17.453 -0.043 1 98.69 41 ASP B CA 1
ATOM 3040 C C . ASP B 1 41 ? 12.156 -16.297 -0.239 1 98.69 41 ASP B C 1
ATOM 3042 O O . ASP B 1 41 ? 12.578 -15.133 -0.315 1 98.69 41 ASP B O 1
ATOM 3046 N N . SER B 1 42 ? 10.852 -16.609 -0.317 1 98.88 42 SER B N 1
ATOM 3047 C CA . SER B 1 42 ? 9.961 -15.5 -0.659 1 98.88 42 SER B CA 1
ATOM 3048 C C . SER B 1 42 ? 8.523 -15.812 -0.253 1 98.88 42 SER B C 1
ATOM 3050 O O . SER B 1 42 ? 8.164 -16.969 -0.023 1 98.88 42 SER B O 1
ATOM 3052 N N . CYS B 1 43 ? 7.738 -14.828 -0.084 1 98.94 43 CYS B N 1
ATOM 3053 C CA . CYS B 1 43 ? 6.281 -14.797 0.027 1 98.94 43 CYS B CA 1
ATOM 3054 C C . CYS B 1 43 ? 5.684 -13.805 -0.96 1 98.94 43 CYS B C 1
ATOM 3056 O O . CYS B 1 43 ? 5.863 -12.594 -0.816 1 98.94 43 CYS B O 1
ATOM 3058 N N . LEU B 1 44 ? 5.023 -14.305 -1.956 1 98.88 44 LEU B N 1
ATOM 3059 C CA . LEU B 1 44 ? 4.527 -13.461 -3.037 1 98.88 44 LEU B CA 1
ATOM 3060 C C . LEU B 1 44 ? 3.002 -13.492 -3.096 1 98.88 44 LEU B C 1
ATOM 3062 O O . LEU B 1 44 ? 2.393 -14.555 -2.938 1 98.88 44 LEU B O 1
ATOM 3066 N N . ILE B 1 45 ? 2.42 -12.367 -3.281 1 98.69 45 ILE B N 1
ATOM 3067 C CA . ILE B 1 45 ? 0.98 -12.18 -3.139 1 98.69 45 ILE B CA 1
ATOM 3068 C C . ILE B 1 45 ? 0.347 -11.977 -4.512 1 98.69 45 ILE B C 1
ATOM 3070 O O . ILE B 1 45 ? 0.917 -11.297 -5.371 1 98.69 45 ILE B O 1
ATOM 3074 N N . THR B 1 46 ? -0.834 -12.562 -4.75 1 96.38 46 THR B N 1
ATOM 3075 C CA . THR B 1 46 ? -1.572 -12.414 -6 1 96.38 46 THR B CA 1
ATOM 3076 C C . THR B 1 46 ? -2.602 -11.289 -5.891 1 96.38 46 THR B C 1
ATOM 3078 O O . THR B 1 46 ? -2.793 -10.719 -4.812 1 96.38 46 THR B O 1
ATOM 3081 N N . GLU B 1 47 ? -3.271 -11.008 -7.039 1 95.88 47 GLU B N 1
ATOM 3082 C CA . GLU B 1 47 ? -4.211 -9.891 -7.094 1 95.88 47 GLU B CA 1
ATOM 3083 C C . GLU B 1 47 ? -5.535 -10.32 -7.723 1 95.88 47 GLU B C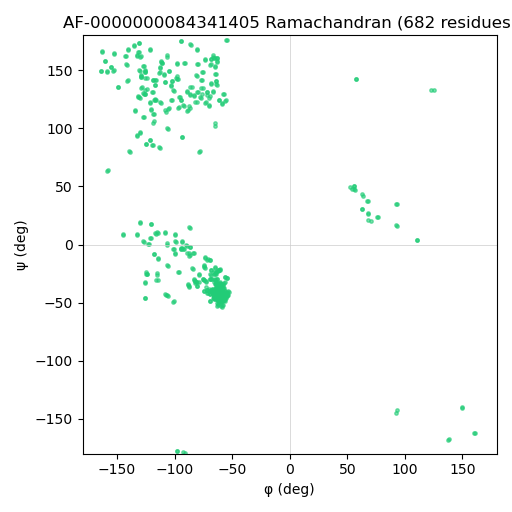 1
ATOM 3085 O O . GLU B 1 47 ? -5.551 -10.984 -8.766 1 95.88 47 GLU B O 1
ATOM 3090 N N . HIS B 1 48 ? -6.613 -10.062 -7.055 1 92 48 HIS B N 1
ATOM 3091 C CA . HIS B 1 48 ? -7.969 -10.109 -7.594 1 92 48 HIS B CA 1
ATOM 3092 C C . HIS B 1 48 ? -8.828 -9 -7.004 1 92 48 HIS B C 1
ATOM 3094 O O . HIS B 1 48 ? -8.469 -8.391 -5.996 1 92 48 HIS B O 1
ATOM 3100 N N . HIS B 1 49 ? -9.922 -8.75 -7.684 1 93.38 49 HIS B N 1
ATOM 3101 C CA . HIS B 1 49 ? -10.82 -7.691 -7.242 1 93.38 49 HIS B CA 1
ATOM 3102 C C . HIS B 1 49 ? -12.266 -8.188 -7.18 1 93.38 49 HIS B C 1
ATOM 3104 O O . HIS B 1 49 ? -12.641 -9.109 -7.902 1 93.38 49 HIS B O 1
ATOM 3110 N N . GLN B 1 50 ? -13.031 -7.551 -6.23 1 88.75 50 GLN B N 1
ATOM 3111 C CA . GLN B 1 50 ? -14.492 -7.594 -6.203 1 88.75 50 GLN B CA 1
ATOM 3112 C C . GLN B 1 50 ? -14.992 -9.023 -6.004 1 88.75 50 GLN B C 1
ATOM 3114 O O . GLN B 1 50 ? -16 -9.414 -6.59 1 88.75 50 GLN B O 1
ATOM 3119 N N . GLN B 1 51 ? -14.164 -9.836 -5.262 1 87.81 51 GLN B N 1
ATOM 3120 C CA . GLN B 1 51 ? -14.547 -11.211 -4.977 1 87.81 51 GLN B CA 1
ATOM 3121 C C . GLN B 1 51 ? -15.414 -11.289 -3.723 1 87.81 51 GLN B C 1
ATOM 3123 O O . GLN B 1 51 ? -15.062 -10.734 -2.682 1 87.81 51 GLN B O 1
ATOM 3128 N N . ALA B 1 52 ? -16.469 -12.055 -3.799 1 87.38 52 ALA B N 1
ATOM 3129 C CA . ALA B 1 52 ? -17.438 -12.125 -2.707 1 87.38 52 ALA B CA 1
ATOM 3130 C C . ALA B 1 52 ? -16.797 -12.672 -1.438 1 87.38 52 ALA B C 1
ATOM 3132 O O . ALA B 1 52 ? -17.172 -12.297 -0.327 1 87.38 52 ALA B O 1
ATOM 3133 N N . ASP B 1 53 ? -15.883 -13.539 -1.609 1 90.75 53 ASP B N 1
ATOM 3134 C CA . ASP B 1 53 ? -15.234 -14.125 -0.442 1 90.75 53 ASP B CA 1
ATOM 3135 C C . ASP B 1 53 ? -14.047 -13.281 0.011 1 90.75 53 ASP B C 1
ATOM 3137 O O . ASP B 1 53 ? -13.211 -13.734 0.785 1 90.75 53 ASP B O 1
ATOM 3141 N N . GLY B 1 54 ? -14.062 -12.008 -0.562 1 91.81 54 GLY B N 1
ATOM 3142 C CA . GLY B 1 54 ? -13.008 -11.07 -0.21 1 91.81 54 GLY B CA 1
ATOM 3143 C C . GLY B 1 54 ? -11.82 -11.117 -1.152 1 91.81 54 GLY B C 1
ATOM 3144 O O . GLY B 1 54 ? -11.992 -11.07 -2.373 1 91.81 54 GLY B O 1
ATOM 3145 N N . TYR B 1 55 ? -10.711 -10.969 -0.928 1 93.25 55 TYR B N 1
ATOM 3146 C CA . TYR B 1 55 ? -9.414 -11.039 -1.602 1 93.25 55 TYR B CA 1
ATOM 3147 C C . TYR B 1 55 ? -8.648 -9.727 -1.445 1 93.25 55 TYR B C 1
ATOM 3149 O O . TYR B 1 55 ? -9.234 -8.648 -1.537 1 93.25 55 TYR B O 1
ATOM 3157 N N . PHE B 1 56 ? -7.453 -9.859 -1.11 1 96.5 56 PHE B N 1
ATOM 3158 C CA . PHE B 1 56 ? -6.645 -8.648 -1.007 1 96.5 56 PHE B CA 1
ATOM 3159 C C . PHE B 1 56 ? -6.32 -8.094 -2.389 1 96.5 56 PHE B C 1
ATOM 3161 O O . PHE B 1 56 ? -5.707 -8.773 -3.211 1 96.5 56 PHE B O 1
ATOM 3168 N N . PRO B 1 57 ? -6.695 -6.887 -2.623 1 96.75 57 PRO B N 1
ATOM 3169 C CA . PRO B 1 57 ? -6.652 -6.34 -3.982 1 96.75 57 PRO B CA 1
ATOM 3170 C C . PRO B 1 57 ? -5.297 -5.727 -4.328 1 96.75 57 PRO B C 1
ATOM 3172 O O . PRO B 1 57 ? -5.059 -5.363 -5.484 1 96.75 57 PRO B O 1
ATOM 3175 N N . ASN B 1 58 ? -4.438 -5.574 -3.393 1 98.25 58 ASN B N 1
ATOM 3176 C CA . ASN B 1 58 ? -3.158 -4.902 -3.588 1 98.25 58 ASN B CA 1
ATOM 3177 C C . ASN B 1 58 ? -2.008 -5.715 -2.996 1 98.25 58 ASN B C 1
ATOM 3179 O O . ASN B 1 58 ? -1.658 -5.543 -1.826 1 98.25 58 ASN B O 1
ATOM 3183 N N . PRO B 1 59 ? -1.406 -6.508 -3.826 1 98.69 59 PRO B N 1
ATOM 3184 C CA . PRO B 1 59 ? -0.356 -7.395 -3.32 1 98.69 59 PRO B CA 1
ATOM 3185 C C . PRO B 1 59 ? 0.84 -6.633 -2.756 1 98.69 59 PRO B C 1
ATOM 3187 O O . PRO B 1 59 ? 1.503 -7.109 -1.832 1 98.69 59 PRO B O 1
ATOM 3190 N N . LEU B 1 60 ? 1.102 -5.438 -3.281 1 98.88 60 LEU B N 1
ATOM 3191 C CA . LEU B 1 60 ? 2.25 -4.672 -2.811 1 98.88 60 LEU B CA 1
ATOM 3192 C C . LEU B 1 60 ? 2.002 -4.129 -1.408 1 98.88 60 LEU B C 1
ATOM 3194 O O . LEU B 1 60 ? 2.904 -4.129 -0.568 1 98.88 60 LEU B O 1
ATOM 3198 N N . MET B 1 61 ? 0.831 -3.707 -1.176 1 98.75 61 MET B N 1
ATOM 3199 C CA . MET B 1 61 ? 0.502 -3.207 0.157 1 98.75 61 MET B CA 1
ATOM 3200 C C . MET B 1 61 ? 0.476 -4.344 1.173 1 98.75 61 MET B C 1
ATOM 3202 O O . MET B 1 61 ? 0.955 -4.188 2.297 1 98.75 61 MET B O 1
ATOM 3206 N N . VAL B 1 62 ? -0.102 -5.496 0.812 1 98.88 62 VAL B N 1
ATOM 3207 C CA . VAL B 1 62 ? -0.042 -6.676 1.67 1 98.88 62 VAL B CA 1
ATOM 3208 C C . VAL B 1 62 ? 1.412 -6.988 2.016 1 98.88 62 VAL B C 1
ATOM 3210 O O . VAL B 1 62 ? 1.742 -7.223 3.182 1 98.88 62 VAL B O 1
ATOM 3213 N N . SER B 1 63 ? 2.223 -6.914 1.034 1 98.94 63 SER B N 1
ATOM 3214 C CA . SER B 1 63 ? 3.629 -7.277 1.17 1 98.94 63 SER B CA 1
ATOM 3215 C C . SER B 1 63 ? 4.379 -6.273 2.041 1 98.94 63 SER B C 1
ATOM 3217 O O . SER B 1 63 ? 5.355 -6.625 2.701 1 98.94 63 SER B O 1
ATOM 3219 N N . ALA B 1 64 ? 3.926 -5.012 2.033 1 98.88 64 ALA B N 1
ATOM 3220 C CA . ALA B 1 64 ? 4.574 -4.008 2.869 1 98.88 64 ALA B CA 1
ATOM 3221 C C . ALA B 1 64 ? 4.496 -4.387 4.344 1 98.88 64 ALA B C 1
ATOM 3223 O O . ALA B 1 64 ? 5.492 -4.305 5.066 1 98.88 64 ALA B O 1
ATOM 3224 N N . GLY B 1 65 ? 3.344 -4.809 4.82 1 98.81 65 GLY B N 1
ATOM 3225 C CA . GLY B 1 65 ? 3.217 -5.281 6.191 1 98.81 65 GLY B CA 1
ATOM 3226 C C . GLY B 1 65 ? 4.016 -6.543 6.461 1 98.81 65 GLY B C 1
ATOM 3227 O O . GLY B 1 65 ? 4.68 -6.652 7.492 1 98.81 65 GLY B O 1
ATOM 3228 N N . VAL B 1 66 ? 3.975 -7.5 5.48 1 98.88 66 VAL B N 1
ATOM 3229 C CA . VAL B 1 66 ? 4.695 -8.758 5.625 1 98.88 66 VAL B CA 1
ATOM 3230 C C . VAL B 1 66 ? 6.195 -8.484 5.719 1 98.88 66 VAL B C 1
ATOM 3232 O O . VAL B 1 66 ? 6.906 -9.133 6.488 1 98.88 66 VAL B O 1
ATOM 3235 N N . ALA B 1 67 ? 6.66 -7.539 4.93 1 98.88 67 ALA B N 1
ATOM 3236 C CA . ALA B 1 67 ? 8.078 -7.184 4.914 1 98.88 67 ALA B CA 1
ATOM 3237 C C . ALA B 1 67 ? 8.555 -6.762 6.301 1 98.88 67 ALA B C 1
ATOM 3239 O O . ALA B 1 67 ? 9.672 -7.094 6.711 1 98.88 67 ALA B O 1
ATOM 3240 N N . ARG B 1 68 ? 7.703 -6.055 7.051 1 98.56 68 ARG B N 1
ATOM 3241 C CA . ARG B 1 68 ? 8.094 -5.523 8.352 1 98.56 68 ARG B CA 1
ATOM 3242 C C . ARG B 1 68 ? 7.926 -6.578 9.445 1 98.56 68 ARG B C 1
ATOM 3244 O O . ARG B 1 68 ? 8.398 -6.391 10.57 1 98.56 68 ARG B O 1
ATOM 3251 N N . GLU B 1 69 ? 7.312 -7.734 9.078 1 98.5 69 GLU B N 1
ATOM 3252 C CA . GLU B 1 69 ? 7.137 -8.859 9.992 1 98.5 69 GLU B CA 1
ATOM 3253 C C . GLU B 1 69 ? 8.18 -9.945 9.742 1 98.5 69 GLU B C 1
ATOM 3255 O O . GLU B 1 69 ? 8.18 -10.977 10.422 1 98.5 69 GLU B O 1
ATOM 3260 N N . THR B 1 70 ? 9.031 -9.766 8.711 1 98.62 70 THR B N 1
ATOM 3261 C CA . THR B 1 70 ? 10.109 -10.688 8.344 1 98.62 70 THR B CA 1
ATOM 3262 C C . THR B 1 70 ? 11.414 -9.938 8.141 1 98.62 70 THR B C 1
ATOM 3264 O O . THR B 1 70 ? 11.438 -8.703 8.148 1 98.62 70 THR B O 1
ATOM 3267 N N . THR B 1 71 ? 12.523 -10.656 7.938 1 97.94 71 THR B N 1
ATOM 3268 C CA . THR B 1 71 ? 13.812 -9.977 7.906 1 97.94 71 THR B CA 1
ATOM 3269 C C . THR B 1 71 ? 14.562 -10.297 6.617 1 97.94 71 THR B C 1
ATOM 3271 O O . THR B 1 71 ? 15.32 -9.461 6.109 1 97.94 71 THR B O 1
ATOM 3274 N N . THR B 1 72 ? 14.359 -11.531 6.078 1 98.31 72 THR B N 1
ATOM 3275 C CA . THR B 1 72 ? 15.148 -11.922 4.918 1 98.31 72 THR B CA 1
ATOM 3276 C C . THR B 1 72 ? 14.25 -12.336 3.762 1 98.31 72 THR B C 1
ATOM 3278 O O . THR B 1 72 ? 14.672 -12.344 2.605 1 98.31 72 THR B O 1
ATOM 3281 N N . LEU B 1 73 ? 13.047 -12.742 4.062 1 98.75 73 LEU B N 1
ATOM 3282 C CA . LEU B 1 73 ? 12.094 -13.25 3.078 1 98.75 73 LEU B CA 1
ATOM 3283 C C . LEU B 1 73 ? 11.812 -12.203 2.01 1 98.75 73 LEU B C 1
ATOM 3285 O O . LEU B 1 73 ? 11.453 -11.062 2.328 1 98.75 73 LEU B O 1
ATOM 3289 N N . LYS B 1 74 ? 12.055 -12.5 0.779 1 98.88 74 LYS B N 1
ATOM 3290 C CA . LYS B 1 74 ? 11.625 -11.602 -0.291 1 98.88 74 LYS B CA 1
ATOM 3291 C C . LYS B 1 74 ? 10.102 -11.508 -0.352 1 98.88 74 LYS B C 1
ATOM 3293 O O . LYS B 1 74 ? 9.406 -12.477 -0.054 1 98.88 74 LYS B O 1
ATOM 3298 N N . VAL B 1 75 ? 9.641 -10.344 -0.716 1 98.94 75 VAL B N 1
ATOM 3299 C CA . VAL B 1 75 ? 8.203 -10.078 -0.741 1 98.94 75 VAL B CA 1
ATOM 3300 C C . VAL B 1 75 ? 7.828 -9.398 -2.055 1 98.94 75 VAL B C 1
ATOM 3302 O O . VAL B 1 75 ? 8.695 -8.898 -2.775 1 98.94 75 VAL B O 1
ATOM 3305 N N . GLY B 1 76 ? 6.574 -9.406 -2.402 1 98.81 76 GLY B N 1
ATOM 3306 C CA . GLY B 1 76 ? 6.098 -8.75 -3.609 1 98.81 76 GLY B CA 1
ATOM 3307 C C . GLY B 1 76 ? 4.887 -9.43 -4.223 1 98.81 76 GLY B C 1
ATOM 3308 O O . GLY B 1 76 ? 3.953 -9.805 -3.51 1 98.81 76 GLY B O 1
ATOM 3309 N N . SER B 1 77 ? 4.922 -9.469 -5.531 1 98.75 77 SER B N 1
ATOM 3310 C CA . SER B 1 77 ? 3.74 -9.953 -6.234 1 98.75 77 SER B CA 1
ATOM 3311 C C . SER B 1 77 ? 4.09 -11.102 -7.18 1 98.75 77 SER B C 1
ATOM 3313 O O . SER B 1 77 ? 5.203 -11.156 -7.703 1 98.75 77 SER B O 1
ATOM 3315 N N . CYS B 1 78 ? 3.129 -11.969 -7.379 1 97.56 78 CYS B N 1
ATOM 3316 C CA . CYS B 1 78 ? 3.201 -13.039 -8.367 1 97.56 78 CYS B CA 1
ATOM 3317 C C . CYS B 1 78 ? 1.81 -13.539 -8.727 1 97.56 78 CYS B C 1
ATOM 3319 O O . CYS B 1 78 ? 1.396 -14.617 -8.281 1 97.56 78 CYS B O 1
ATOM 3321 N N . VAL B 1 79 ? 0.995 -12.625 -9.32 1 97.06 79 VAL B N 1
ATOM 3322 C CA . VAL B 1 79 ? 1.468 -11.43 -10.008 1 97.06 79 VAL B CA 1
ATOM 3323 C C . VAL B 1 79 ? 0.518 -10.266 -9.734 1 97.06 79 VAL B C 1
ATOM 3325 O O . VAL B 1 79 ? -0.644 -10.477 -9.375 1 97.06 79 VAL B O 1
ATOM 3328 N N . ALA B 1 80 ? 1.014 -9.023 -9.836 1 98.06 80 ALA B N 1
ATOM 3329 C CA . ALA B 1 80 ? 0.192 -7.824 -9.953 1 98.06 80 ALA B CA 1
ATOM 3330 C C . ALA B 1 80 ? -0.279 -7.609 -11.383 1 98.06 80 ALA B C 1
AT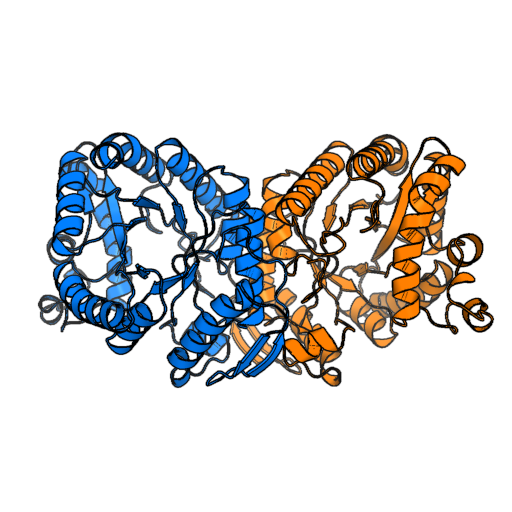OM 3332 O O . ALA B 1 80 ? 0.448 -7.91 -12.336 1 98.06 80 ALA B O 1
ATOM 3333 N N . LEU B 1 81 ? -1.441 -7.098 -11.586 1 96.94 81 LEU B N 1
ATOM 3334 C CA . LEU B 1 81 ? -2.041 -6.945 -12.914 1 96.94 81 LEU B CA 1
ATOM 3335 C C . LEU B 1 81 ? -1.745 -5.566 -13.492 1 96.94 81 LEU B C 1
ATOM 3337 O O . LEU B 1 81 ? -2.553 -4.645 -13.352 1 96.94 81 LEU B O 1
ATOM 3341 N N . ALA B 1 82 ? -0.724 -5.441 -14.227 1 97.56 82 ALA B N 1
ATOM 3342 C CA . ALA B 1 82 ? -0.095 -4.191 -14.648 1 97.56 82 ALA B CA 1
ATOM 3343 C C . ALA B 1 82 ? -1.094 -3.291 -15.367 1 97.56 82 ALA B C 1
ATOM 3345 O O . ALA B 1 82 ? -1.158 -2.09 -15.102 1 97.56 82 ALA B O 1
ATOM 3346 N N . PRO B 1 83 ? -2.004 -3.818 -16.234 1 96.56 83 PRO B N 1
ATOM 3347 C CA . PRO B 1 83 ? -2.887 -2.943 -17 1 96.56 83 PRO B CA 1
ATOM 3348 C C . PRO B 1 83 ? -3.924 -2.234 -16.141 1 96.56 83 PRO B C 1
ATOM 3350 O O . PRO B 1 83 ? -4.574 -1.291 -16.594 1 96.56 83 PRO B O 1
ATOM 3353 N N . LEU B 1 84 ? -4.066 -2.705 -14.906 1 95.75 84 LEU B N 1
ATOM 3354 C CA . LEU B 1 84 ? -5.074 -2.113 -14.031 1 95.75 84 LEU B CA 1
ATOM 3355 C C . LEU B 1 84 ? -4.492 -0.946 -13.242 1 95.75 84 LEU B C 1
ATOM 3357 O O . LEU B 1 84 ? -5.203 -0.294 -12.477 1 95.75 84 LEU B O 1
ATOM 3361 N N . TYR B 1 85 ? -3.205 -0.696 -13.469 1 96.5 85 TYR B N 1
ATOM 3362 C CA . TYR B 1 85 ? -2.518 0.346 -12.711 1 96.5 85 TYR B CA 1
ATOM 3363 C C . TYR B 1 85 ? -2.213 1.548 -13.594 1 96.5 85 TYR B C 1
ATOM 3365 O O . TYR B 1 85 ? -1.972 1.397 -14.797 1 96.5 85 TYR B O 1
ATOM 3373 N N . ASN B 1 86 ? -2.266 2.762 -12.953 1 95.56 86 ASN B N 1
ATOM 3374 C CA . ASN B 1 86 ? -1.434 3.836 -13.484 1 95.56 86 ASN B CA 1
ATOM 3375 C C . ASN B 1 86 ? 0.049 3.48 -13.414 1 95.56 86 ASN B C 1
ATOM 3377 O O . ASN B 1 86 ? 0.555 3.104 -12.359 1 95.56 86 ASN B O 1
ATOM 3381 N N . PRO B 1 87 ? 0.736 3.541 -14.578 1 96.88 87 PRO B N 1
ATOM 3382 C CA . PRO B 1 87 ? 2.125 3.078 -14.578 1 96.88 87 PRO B CA 1
ATOM 3383 C C . PRO B 1 87 ? 3.01 3.869 -13.617 1 96.88 87 PRO B C 1
ATOM 3385 O O . PRO B 1 87 ? 3.957 3.32 -13.047 1 96.88 87 PRO B O 1
ATOM 3388 N N . ILE B 1 88 ? 2.74 5.16 -13.422 1 96.88 88 ILE B N 1
ATOM 3389 C CA . ILE B 1 88 ? 3.498 5.957 -12.469 1 96.88 88 ILE B CA 1
ATOM 3390 C C . ILE B 1 88 ? 3.285 5.414 -11.055 1 96.88 88 ILE B C 1
ATOM 3392 O O . ILE B 1 88 ? 4.246 5.18 -10.32 1 96.88 88 ILE B O 1
ATOM 3396 N N . ARG B 1 89 ? 2.059 5.105 -10.727 1 97.06 89 ARG B N 1
ATOM 3397 C CA . ARG B 1 89 ? 1.717 4.613 -9.391 1 97.06 89 ARG B CA 1
ATOM 3398 C C . ARG B 1 89 ? 2.332 3.242 -9.141 1 97.06 89 ARG B C 1
ATOM 3400 O O . ARG B 1 89 ? 2.887 2.992 -8.07 1 97.06 89 ARG B O 1
ATOM 3407 N N . LEU B 1 90 ? 2.189 2.389 -10.102 1 98.31 90 LEU B N 1
ATOM 3408 C CA . LEU B 1 90 ? 2.775 1.063 -9.93 1 98.31 90 LEU B CA 1
ATOM 3409 C C . LEU B 1 90 ? 4.281 1.16 -9.727 1 98.31 90 LEU B C 1
ATOM 3411 O O . LEU B 1 90 ? 4.84 0.478 -8.859 1 98.31 90 LEU B O 1
ATOM 3415 N N . THR B 1 91 ? 4.93 2.004 -10.523 1 98.5 91 THR B N 1
ATOM 3416 C CA . THR B 1 91 ? 6.375 2.176 -10.453 1 98.5 91 THR B CA 1
ATOM 3417 C C . THR B 1 91 ? 6.789 2.732 -9.094 1 98.5 91 THR B C 1
ATOM 3419 O O . THR B 1 91 ? 7.73 2.234 -8.469 1 98.5 91 THR B O 1
ATOM 3422 N N . GLU B 1 92 ? 6.07 3.705 -8.609 1 98.31 92 GLU B N 1
ATOM 3423 C CA . GLU B 1 92 ? 6.332 4.316 -7.312 1 98.31 92 GLU B CA 1
ATOM 3424 C C . GLU B 1 92 ? 6.094 3.324 -6.18 1 98.31 92 GLU B C 1
ATOM 3426 O O . GLU B 1 92 ? 6.918 3.195 -5.273 1 98.31 92 GLU B O 1
ATOM 3431 N N . ASP B 1 93 ? 5.004 2.625 -6.254 1 98.69 93 ASP B N 1
ATOM 3432 C CA . ASP B 1 93 ? 4.629 1.691 -5.199 1 98.69 93 ASP B CA 1
ATOM 3433 C C . ASP B 1 93 ? 5.625 0.538 -5.105 1 98.69 93 ASP B C 1
ATOM 3435 O O . ASP B 1 93 ? 5.973 0.095 -4.008 1 98.69 93 ASP B O 1
ATOM 3439 N N . ALA B 1 94 ? 6.031 0.06 -6.246 1 98.88 94 ALA B N 1
ATOM 3440 C CA . ALA B 1 94 ? 7.02 -1.014 -6.254 1 98.88 94 ALA B CA 1
ATOM 3441 C C . ALA B 1 94 ? 8.344 -0.545 -5.656 1 98.88 94 ALA B C 1
ATOM 3443 O O . ALA B 1 94 ? 8.945 -1.245 -4.836 1 98.88 94 ALA B O 1
ATOM 3444 N N . ALA B 1 95 ? 8.781 0.615 -6.043 1 98.69 95 ALA B N 1
ATOM 3445 C CA . ALA B 1 95 ? 10.008 1.172 -5.465 1 98.69 95 ALA B CA 1
ATOM 3446 C C . ALA B 1 95 ? 9.859 1.371 -3.959 1 98.69 95 ALA B C 1
ATOM 3448 O O . ALA B 1 95 ? 10.781 1.081 -3.197 1 98.69 95 ALA B O 1
ATOM 3449 N N . LEU B 1 96 ? 8.734 1.849 -3.564 1 98.81 96 LEU B N 1
ATOM 3450 C CA . LEU B 1 96 ? 8.461 2.064 -2.146 1 98.81 96 LEU B CA 1
ATOM 3451 C C . LEU B 1 96 ? 8.516 0.748 -1.379 1 98.81 96 LEU B C 1
ATOM 3453 O O . LEU B 1 96 ? 9.094 0.68 -0.292 1 98.81 96 LEU B O 1
ATOM 3457 N N . LEU B 1 97 ? 7.91 -0.303 -1.932 1 98.94 97 LEU B N 1
ATOM 3458 C CA . LEU B 1 97 ? 7.977 -1.602 -1.271 1 98.94 97 LEU B CA 1
ATOM 3459 C C . LEU B 1 97 ? 9.422 -2.078 -1.154 1 98.94 97 LEU B C 1
ATOM 3461 O O . LEU B 1 97 ? 9.805 -2.668 -0.142 1 98.94 97 LEU B O 1
ATOM 3465 N N . ASP B 1 98 ? 10.195 -1.864 -2.195 1 98.94 98 ASP B N 1
ATOM 3466 C CA . ASP B 1 98 ? 11.609 -2.217 -2.139 1 98.94 98 ASP B CA 1
ATOM 3467 C C . ASP B 1 98 ? 12.312 -1.47 -1.009 1 98.94 98 ASP B C 1
ATOM 3469 O O . ASP B 1 98 ? 13.148 -2.043 -0.303 1 98.94 98 ASP B O 1
ATOM 3473 N N . VAL B 1 99 ? 11.961 -0.248 -0.777 1 98.88 99 VAL B N 1
ATOM 3474 C CA . VAL B 1 99 ? 12.523 0.576 0.289 1 98.88 99 VAL B CA 1
ATOM 3475 C C . VAL B 1 99 ? 12.055 0.052 1.646 1 98.88 99 VAL B C 1
ATOM 3477 O O . VAL B 1 99 ? 12.875 -0.187 2.539 1 98.88 99 VAL B O 1
ATOM 3480 N N . ILE B 1 100 ? 10.75 -0.193 1.781 1 98.88 100 ILE B N 1
ATOM 3481 C CA . ILE B 1 100 ? 10.156 -0.636 3.037 1 98.88 100 ILE B CA 1
ATOM 3482 C C . ILE B 1 100 ? 10.781 -1.965 3.461 1 98.88 100 ILE B C 1
ATOM 3484 O O . ILE B 1 100 ? 10.992 -2.207 4.652 1 98.88 100 ILE B O 1
ATOM 3488 N N . SER B 1 101 ? 11.125 -2.809 2.479 1 98.81 101 SER B N 1
ATOM 3489 C CA . SER B 1 101 ? 11.664 -4.141 2.734 1 98.81 101 SER B CA 1
ATOM 3490 C C . SER B 1 101 ? 13.188 -4.129 2.732 1 98.81 101 SER B C 1
ATOM 3492 O O . SER B 1 101 ? 13.828 -5.152 2.994 1 98.81 101 SER B O 1
ATOM 3494 N N . ASN B 1 102 ? 13.766 -3 2.443 1 98.5 102 ASN B N 1
ATOM 3495 C CA . ASN B 1 102 ? 15.211 -2.816 2.34 1 98.5 102 ASN B CA 1
ATOM 3496 C C . ASN B 1 102 ? 15.828 -3.777 1.327 1 98.5 102 ASN B C 1
ATOM 3498 O O . ASN B 1 102 ? 16.766 -4.5 1.646 1 98.5 102 ASN B O 1
ATOM 3502 N N . GLY B 1 103 ? 15.211 -3.787 0.134 1 98.75 103 GLY B N 1
ATOM 3503 C CA . GLY B 1 103 ? 15.812 -4.477 -0.999 1 98.75 103 GLY B CA 1
ATOM 3504 C C . GLY B 1 103 ? 15.328 -5.906 -1.147 1 98.75 103 GLY B C 1
ATOM 3505 O O . GLY B 1 103 ? 16.078 -6.773 -1.609 1 98.75 103 GLY B O 1
ATOM 3506 N N . ARG B 1 104 ? 14.086 -6.23 -0.843 1 98.81 104 ARG B N 1
ATOM 3507 C CA . ARG B 1 104 ? 13.641 -7.621 -0.867 1 98.81 104 ARG B CA 1
ATOM 3508 C C . ARG B 1 104 ? 12.484 -7.809 -1.845 1 98.81 104 ARG B C 1
ATOM 3510 O O . ARG B 1 104 ? 11.797 -8.836 -1.814 1 98.81 104 ARG B O 1
ATOM 3517 N N . LEU B 1 105 ? 12.273 -6.867 -2.766 1 98.88 105 LEU B N 1
ATOM 3518 C CA . LEU B 1 105 ? 11.133 -6.914 -3.676 1 98.88 105 LEU B CA 1
ATOM 3519 C C . LEU B 1 105 ? 11.398 -7.871 -4.836 1 98.88 105 LEU B C 1
ATOM 3521 O O . LEU B 1 105 ? 12.469 -7.824 -5.445 1 98.88 105 LEU B O 1
ATOM 3525 N N . ILE B 1 106 ? 10.453 -8.734 -5.098 1 98.94 106 ILE B N 1
ATOM 3526 C CA . ILE B 1 106 ? 10.242 -9.359 -6.398 1 98.94 106 ILE B CA 1
ATOM 3527 C C . ILE B 1 106 ? 8.93 -8.867 -7 1 98.94 106 ILE B C 1
ATOM 3529 O O . ILE B 1 106 ? 7.867 -9 -6.375 1 98.94 106 ILE B O 1
ATOM 3533 N N . LEU B 1 107 ? 9.039 -8.297 -8.164 1 98.94 107 LEU B N 1
ATOM 3534 C CA . LEU B 1 107 ? 7.824 -7.766 -8.781 1 98.94 107 LEU B CA 1
ATOM 3535 C C . LEU B 1 107 ? 7.371 -8.656 -9.938 1 98.94 107 LEU B C 1
ATOM 3537 O O . LEU B 1 107 ? 7.945 -8.594 -11.031 1 98.94 107 LEU B O 1
ATOM 3541 N N . GLY B 1 108 ? 6.402 -9.469 -9.68 1 98.75 108 GLY B N 1
ATOM 3542 C CA . GLY B 1 108 ? 5.738 -10.203 -10.742 1 98.75 108 GLY B CA 1
ATOM 3543 C C . GLY B 1 108 ? 4.559 -9.461 -11.344 1 98.75 108 GLY B C 1
ATOM 3544 O O . GLY B 1 108 ? 3.713 -8.938 -10.609 1 98.75 108 GLY B O 1
ATOM 3545 N N . LEU B 1 109 ? 4.527 -9.414 -12.641 1 98.62 109 LEU B N 1
ATOM 3546 C CA . LEU B 1 109 ? 3.469 -8.688 -13.336 1 98.62 109 LEU B CA 1
ATOM 3547 C C . LEU B 1 109 ? 2.768 -9.586 -14.352 1 98.62 109 LEU B C 1
ATOM 3549 O O . LEU B 1 109 ? 3.381 -10.5 -14.906 1 98.62 109 LEU B O 1
ATOM 3553 N N . GLY B 1 110 ? 1.502 -9.336 -14.562 1 96.69 110 GLY B N 1
ATOM 3554 C CA . GLY B 1 110 ? 0.692 -10.008 -15.562 1 96.69 110 GLY B CA 1
ATOM 3555 C C . GLY B 1 110 ? -0.278 -9.078 -16.266 1 96.69 110 GLY B C 1
ATOM 3556 O O . GLY B 1 110 ? -0.489 -7.941 -15.828 1 96.69 110 GLY B O 1
ATOM 3557 N N . ALA B 1 111 ? -0.928 -9.469 -17.391 1 92 111 ALA B N 1
ATOM 3558 C CA . ALA B 1 111 ? -1.781 -8.633 -18.234 1 92 111 ALA B CA 1
ATOM 3559 C C . ALA B 1 111 ? -3.244 -8.758 -17.812 1 92 111 ALA B C 1
ATOM 3561 O O . ALA B 1 111 ? -4.09 -7.98 -18.266 1 92 111 ALA B O 1
ATOM 3562 N N . SER B 1 112 ? -3.549 -9.461 -16.844 1 82.56 112 SER B N 1
ATOM 3563 C CA . SER B 1 112 ? -4.926 -9.742 -16.469 1 82.56 112 SER B CA 1
ATOM 3564 C C . SER B 1 112 ? -5.695 -10.398 -17.609 1 82.56 112 SER B C 1
ATOM 3566 O O . SER B 1 112 ? -5.465 -10.094 -18.781 1 82.56 112 SER B O 1
ATOM 3568 N N . TYR B 1 113 ? -6.602 -11.375 -17.344 1 78.81 113 TYR B N 1
ATOM 3569 C CA . TYR B 1 113 ? -7.469 -11.992 -18.344 1 78.81 113 TYR B CA 1
ATOM 3570 C C . TYR B 1 113 ? -8.93 -11.93 -17.906 1 78.81 113 TYR B C 1
ATOM 3572 O O . TYR B 1 113 ? -9.812 -12.406 -18.625 1 78.81 113 TYR B O 1
ATOM 3580 N N . VAL B 1 114 ? -9.125 -11.281 -16.75 1 81.62 114 VAL B N 1
ATOM 3581 C CA . VAL B 1 114 ? -10.469 -11.234 -16.203 1 81.62 114 VAL B CA 1
ATOM 3582 C C . VAL B 1 114 ? -11.211 -10.016 -16.734 1 81.62 114 VAL B C 1
ATOM 3584 O O . VAL B 1 114 ? -10.875 -8.883 -16.391 1 81.62 114 VAL B O 1
ATOM 3587 N N . SER B 1 115 ? -12.234 -10.211 -17.484 1 82.19 115 SER B N 1
ATOM 3588 C CA . SER B 1 115 ? -12.953 -9.156 -18.188 1 82.19 115 SER B CA 1
ATOM 3589 C C . SER B 1 115 ? -13.602 -8.18 -17.219 1 82.19 115 SER B C 1
ATOM 3591 O O . SER B 1 115 ? -13.617 -6.973 -17.453 1 82.19 115 SER B O 1
ATOM 3593 N N . GLU B 1 116 ? -14.102 -8.727 -16.156 1 83.12 116 GLU B N 1
ATOM 3594 C CA . GLU B 1 116 ? -14.789 -7.906 -15.172 1 83.12 116 GLU B CA 1
ATOM 3595 C C . GLU B 1 116 ? -13.836 -6.902 -14.531 1 83.12 116 GLU B C 1
ATOM 3597 O O . GLU B 1 116 ? -14.211 -5.75 -14.297 1 83.12 116 GLU B O 1
ATOM 3602 N N . ASP B 1 117 ? -12.672 -7.359 -14.25 1 85.81 117 ASP B N 1
ATOM 3603 C CA . ASP B 1 117 ? -11.664 -6.469 -13.672 1 85.81 117 ASP B CA 1
ATOM 3604 C C . ASP B 1 117 ? -11.258 -5.383 -14.664 1 85.81 117 ASP B C 1
ATOM 3606 O O . ASP B 1 117 ? -11.164 -4.207 -14.297 1 85.81 117 ASP B O 1
ATOM 3610 N N . LEU B 1 118 ? -11.047 -5.789 -15.898 1 90.06 118 LEU B N 1
ATOM 3611 C CA . LEU B 1 118 ? -10.664 -4.84 -16.938 1 90.06 118 LEU B CA 1
ATOM 3612 C C . LEU B 1 118 ? -11.734 -3.775 -17.125 1 90.06 118 LEU B C 1
ATOM 3614 O O . LEU B 1 118 ? -11.43 -2.584 -17.203 1 90.06 118 LEU B O 1
ATOM 3618 N N . ALA B 1 119 ? -12.969 -4.23 -17.094 1 87.88 119 ALA B N 1
ATOM 3619 C CA . ALA B 1 119 ? -14.086 -3.312 -17.281 1 87.88 119 ALA B CA 1
ATOM 3620 C C . ALA B 1 119 ? -14.188 -2.336 -16.109 1 87.88 119 ALA B C 1
ATOM 3622 O O . ALA B 1 119 ? -14.391 -1.136 -16.312 1 87.88 119 ALA B O 1
ATOM 3623 N N . ALA B 1 120 ? -14.008 -2.854 -14.945 1 87.5 120 ALA B N 1
ATOM 3624 C CA . ALA B 1 120 ? -14.117 -2.027 -13.742 1 87.5 120 ALA B CA 1
ATOM 3625 C C . ALA B 1 120 ? -13.086 -0.901 -13.758 1 87.5 120 ALA B C 1
ATOM 3627 O O . ALA B 1 120 ? -13.359 0.207 -13.289 1 87.5 120 ALA B O 1
ATOM 3628 N N . PHE B 1 121 ? -11.953 -1.155 -14.289 1 91.88 121 PHE B N 1
ATOM 3629 C CA . PHE B 1 121 ? -10.875 -0.172 -14.297 1 91.88 121 PHE B CA 1
ATOM 3630 C C . PHE B 1 121 ? -10.805 0.535 -15.648 1 91.88 121 PHE B C 1
ATOM 3632 O O . PHE B 1 121 ? -9.82 1.219 -15.945 1 91.88 121 PHE B O 1
ATOM 3639 N N . ASP B 1 122 ? -11.758 0.324 -16.516 1 90.25 122 ASP B N 1
ATOM 3640 C CA . ASP B 1 122 ? -11.922 0.985 -17.797 1 90.25 122 ASP B CA 1
ATOM 3641 C C . ASP B 1 122 ? -10.75 0.683 -18.734 1 90.25 122 ASP B C 1
ATOM 3643 O O . ASP B 1 122 ? -10.203 1.589 -19.359 1 90.25 122 ASP B O 1
ATOM 3647 N N . VAL B 1 123 ? -10.367 -0.575 -18.703 1 93.06 123 VAL B N 1
ATOM 3648 C CA . VAL B 1 123 ? -9.289 -1.019 -19.594 1 93.06 123 VAL B CA 1
ATOM 3649 C C . VAL B 1 123 ? -9.875 -1.778 -20.781 1 93.06 123 VAL B C 1
ATOM 3651 O O . VAL B 1 123 ? -10.625 -2.74 -20.594 1 93.06 123 VAL B O 1
ATOM 3654 N N . ASP B 1 124 ? -9.539 -1.312 -21.953 1 93.56 124 ASP B N 1
ATOM 3655 C CA . ASP B 1 124 ? -9.875 -2.045 -23.172 1 93.56 124 ASP B CA 1
ATOM 3656 C C . ASP B 1 124 ? -9.055 -3.326 -23.297 1 93.56 124 ASP B C 1
ATOM 3658 O O . ASP B 1 124 ? -7.824 -3.275 -23.359 1 93.56 124 ASP B O 1
ATOM 3662 N N . PRO B 1 125 ? -9.758 -4.43 -23.328 1 92.38 125 PRO B N 1
ATOM 3663 C CA . PRO B 1 125 ? -9.039 -5.703 -23.391 1 92.38 125 PRO B CA 1
ATOM 3664 C C . PRO B 1 125 ? -8.055 -5.762 -24.562 1 92.38 125 PRO B C 1
ATOM 3666 O O . PRO B 1 125 ? -7.008 -6.406 -24.453 1 92.38 125 PRO B O 1
ATOM 3669 N N . SER B 1 126 ? -8.297 -5.086 -25.609 1 92.44 126 SER B N 1
ATOM 3670 C CA . SER B 1 126 ? -7.434 -5.117 -26.797 1 92.44 126 SER B CA 1
ATOM 3671 C C . SER B 1 126 ? -6.137 -4.352 -26.547 1 92.44 126 SER B C 1
ATOM 3673 O O . SER B 1 126 ? -5.18 -4.484 -27.312 1 92.44 126 SER B O 1
ATOM 3675 N N . GLN B 1 127 ? -6.086 -3.619 -25.469 1 93.5 127 GLN B N 1
ATOM 3676 C CA . GLN B 1 127 ? -4.922 -2.779 -25.203 1 93.5 127 GLN B CA 1
ATOM 3677 C C . GLN B 1 127 ? -4.066 -3.363 -24.078 1 93.5 127 GLN B C 1
ATOM 3679 O O . GLN B 1 127 ? -3.012 -2.818 -23.75 1 93.5 127 GLN B O 1
ATOM 3684 N N . ARG B 1 128 ? -4.453 -4.488 -23.547 1 92.94 128 ARG B N 1
ATOM 3685 C CA . ARG B 1 128 ? -3.807 -4.996 -22.344 1 92.94 128 ARG B CA 1
ATOM 3686 C C . ARG B 1 128 ? -2.334 -5.301 -22.594 1 92.94 128 ARG B C 1
ATOM 3688 O O . ARG B 1 128 ? -1.484 -5.047 -21.734 1 92.94 128 ARG B O 1
ATOM 3695 N N . GLY B 1 129 ? -2.062 -5.844 -23.828 1 93.56 129 GLY B N 1
ATOM 3696 C CA . GLY B 1 129 ? -0.678 -6.137 -24.156 1 93.56 129 GLY B CA 1
ATOM 3697 C C . GLY B 1 129 ? 0.193 -4.898 -24.234 1 93.56 129 GLY B C 1
ATOM 3698 O O . GLY B 1 129 ? 1.289 -4.867 -23.672 1 93.56 129 GLY B O 1
ATOM 3699 N N . ALA B 1 130 ? -0.294 -3.893 -24.906 1 95.69 130 ALA B N 1
ATOM 3700 C CA . ALA B 1 130 ? 0.438 -2.639 -25.047 1 95.69 130 ALA B CA 1
ATOM 3701 C C . ALA B 1 130 ? 0.611 -1.939 -23.703 1 95.69 130 ALA B C 1
ATOM 3703 O O . ALA B 1 130 ? 1.672 -1.381 -23.422 1 95.69 130 ALA B O 1
ATOM 3704 N N . LEU B 1 131 ? -0.439 -1.991 -22.906 1 96.56 131 LEU B N 1
ATOM 3705 C CA . LEU B 1 131 ? -0.379 -1.402 -21.578 1 96.56 131 LEU B CA 1
ATOM 3706 C C . LEU B 1 131 ? 0.671 -2.102 -20.719 1 96.56 131 LEU B C 1
ATOM 3708 O O . LEU B 1 131 ? 1.465 -1.445 -20.047 1 96.56 131 LEU B O 1
ATOM 3712 N N . MET B 1 132 ? 0.67 -3.385 -20.828 1 96.25 132 MET B N 1
ATOM 3713 C CA . MET B 1 132 ? 1.64 -4.184 -20.078 1 96.25 132 MET B CA 1
ATOM 3714 C C . MET B 1 132 ? 3.064 -3.855 -20.516 1 96.25 132 MET B C 1
ATOM 3716 O O . MET B 1 132 ? 3.932 -3.604 -19.672 1 96.25 132 MET B O 1
ATOM 3720 N N . GLU B 1 133 ? 3.289 -3.877 -21.734 1 97.31 133 GLU B N 1
ATOM 3721 C CA . GLU B 1 133 ? 4.633 -3.643 -22.266 1 97.31 133 GLU B CA 1
ATOM 3722 C C . GLU B 1 133 ? 5.121 -2.238 -21.906 1 97.31 133 GLU B C 1
ATOM 3724 O O . GLU B 1 133 ? 6.246 -2.066 -21.438 1 97.31 133 GLU B O 1
ATOM 3729 N N . ASP B 1 134 ? 4.293 -1.189 -22.141 1 98.25 134 ASP B N 1
ATOM 3730 C CA . ASP B 1 134 ? 4.652 0.181 -21.797 1 98.25 134 ASP B CA 1
ATOM 3731 C C . ASP B 1 134 ? 4.98 0.298 -20.312 1 98.25 134 ASP B C 1
ATOM 3733 O O . ASP B 1 134 ? 5.949 0.962 -19.938 1 98.25 134 ASP B O 1
ATOM 3737 N N . THR B 1 135 ? 4.176 -0.336 -19.484 1 98.31 135 THR B N 1
ATOM 3738 C CA . THR B 1 135 ? 4.363 -0.252 -18.047 1 98.31 135 THR B CA 1
ATOM 3739 C C . THR B 1 135 ? 5.695 -0.865 -17.641 1 98.31 135 THR B C 1
ATOM 3741 O O . THR B 1 135 ? 6.453 -0.263 -16.875 1 98.31 135 THR B O 1
ATOM 3744 N N . VAL B 1 136 ? 6.012 -2.021 -18.172 1 98.5 136 VAL B N 1
ATOM 3745 C CA . VAL B 1 136 ? 7.242 -2.721 -17.812 1 98.5 136 VAL B CA 1
ATOM 3746 C C . VAL B 1 136 ? 8.445 -1.902 -18.266 1 98.5 136 VAL B C 1
ATOM 3748 O O . VAL B 1 136 ? 9.398 -1.71 -17.5 1 98.5 136 VAL B O 1
ATOM 3751 N N . ARG B 1 137 ? 8.383 -1.394 -19.453 1 98.38 137 ARG B N 1
ATOM 3752 C CA . ARG B 1 137 ? 9.477 -0.571 -19.953 1 98.38 137 ARG B CA 1
ATOM 3753 C C . ARG B 1 137 ? 9.633 0.697 -19.125 1 98.38 137 ARG B C 1
ATOM 3755 O O . ARG B 1 137 ? 10.75 1.066 -18.75 1 98.38 137 ARG B O 1
ATOM 3762 N N . PHE B 1 138 ? 8.539 1.304 -18.859 1 98.31 138 PHE B N 1
ATOM 3763 C CA . PHE B 1 138 ? 8.562 2.549 -18.109 1 98.31 138 PHE B CA 1
ATOM 3764 C C . PHE B 1 138 ? 9.188 2.332 -16.734 1 98.31 138 PHE B C 1
ATOM 3766 O O . PHE B 1 138 ? 10.109 3.049 -16.344 1 98.31 138 PHE B O 1
ATOM 3773 N N . LEU B 1 139 ? 8.664 1.334 -15.969 1 98.31 139 LEU B N 1
ATOM 3774 C CA . LEU B 1 139 ? 9.133 1.17 -14.594 1 98.31 139 LEU B CA 1
ATOM 3775 C C . LEU B 1 139 ? 10.609 0.8 -14.57 1 98.31 139 LEU B C 1
ATOM 3777 O O . LEU B 1 139 ? 11.359 1.28 -13.719 1 98.31 139 LEU B O 1
ATOM 3781 N N . GLN B 1 140 ? 11.109 -0.011 -15.492 1 98.06 140 GLN B N 1
ATOM 3782 C CA . GLN B 1 140 ? 12.516 -0.391 -15.531 1 98.06 140 GLN B CA 1
ATOM 3783 C C . GLN B 1 140 ? 13.406 0.814 -15.844 1 98.06 140 GLN B C 1
ATOM 3785 O O . GLN B 1 140 ? 14.453 0.994 -15.219 1 98.06 140 GLN B O 1
ATOM 3790 N N . GLU B 1 141 ? 12.938 1.691 -16.75 1 97.94 141 GLU B N 1
ATOM 3791 C CA . GLU B 1 141 ? 13.703 2.887 -17.094 1 97.94 141 GLU B CA 1
ATOM 3792 C C . GLU B 1 141 ? 13.633 3.932 -15.984 1 97.94 141 GLU B C 1
ATOM 3794 O O . GLU B 1 141 ? 14.641 4.551 -15.648 1 97.94 141 GLU B O 1
ATOM 3799 N N . ALA B 1 142 ? 12.469 4.051 -15.438 1 97.5 142 ALA B N 1
ATOM 3800 C CA . ALA B 1 142 ? 12.242 5.094 -14.438 1 97.5 142 ALA B CA 1
ATOM 3801 C C . ALA B 1 142 ? 13.031 4.816 -13.164 1 97.5 142 ALA B C 1
ATOM 3803 O O . ALA B 1 142 ? 13.414 5.746 -12.453 1 97.5 142 ALA B O 1
ATOM 3804 N N . TRP B 1 143 ? 13.297 3.539 -12.828 1 97.69 143 TRP B N 1
ATOM 3805 C CA . TRP B 1 143 ? 14.023 3.164 -11.617 1 97.69 143 TRP B CA 1
ATOM 3806 C C . TRP B 1 143 ? 15.516 3.465 -11.766 1 97.69 143 TRP B C 1
ATOM 3808 O O . TRP B 1 143 ? 16.234 3.574 -10.766 1 97.69 143 TRP B O 1
ATOM 3818 N N . THR B 1 144 ? 15.984 3.652 -13.023 1 95.56 144 THR B N 1
ATOM 3819 C CA . THR B 1 144 ? 17.422 3.748 -13.227 1 95.56 144 THR B CA 1
ATOM 3820 C C . THR B 1 144 ? 17.797 5.109 -13.797 1 95.56 144 THR B C 1
ATOM 3822 O O . THR B 1 144 ? 18.984 5.453 -13.867 1 95.56 144 THR B O 1
ATOM 3825 N N . HIS B 1 145 ? 16.766 5.938 -14.188 1 93.06 145 HIS B N 1
ATOM 3826 C CA . HIS B 1 145 ? 17.016 7.242 -14.789 1 93.06 145 HIS B CA 1
ATOM 3827 C C . HIS B 1 145 ? 16.219 8.336 -14.094 1 93.06 145 HIS B C 1
ATOM 3829 O O . HIS B 1 145 ? 15.094 8.086 -13.633 1 93.06 145 HIS B O 1
ATOM 3835 N N . ASP B 1 146 ? 16.812 9.484 -14.023 1 90.56 146 ASP B N 1
ATOM 3836 C CA . ASP B 1 146 ? 16.094 10.68 -13.617 1 90.56 146 ASP B CA 1
ATOM 3837 C C . ASP B 1 146 ? 15.648 11.492 -14.828 1 90.56 146 ASP B C 1
ATOM 3839 O O . ASP B 1 146 ? 16.219 11.367 -15.914 1 90.56 146 ASP B O 1
ATOM 3843 N N . ASP B 1 147 ? 14.602 12.297 -14.648 1 91.62 147 ASP B N 1
ATOM 3844 C CA . ASP B 1 147 ? 14.102 13.188 -15.68 1 91.62 147 ASP B CA 1
ATOM 3845 C C . ASP B 1 147 ? 13.836 12.43 -16.984 1 91.62 147 ASP B C 1
ATOM 3847 O O . ASP B 1 147 ? 14.328 12.82 -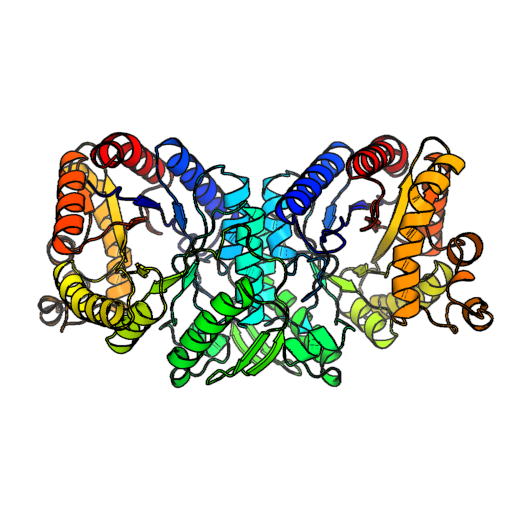18.047 1 91.62 147 ASP B O 1
ATOM 3851 N N . LEU B 1 148 ? 13.164 11.391 -16.891 1 95.06 148 LEU B N 1
ATOM 3852 C CA . LEU B 1 148 ? 12.914 10.445 -17.984 1 95.06 148 LEU B CA 1
ATOM 3853 C C . LEU B 1 148 ? 11.844 10.977 -18.922 1 95.06 148 LEU B C 1
ATOM 3855 O O . LEU B 1 148 ? 10.758 11.367 -18.484 1 95.06 148 LEU B O 1
ATOM 3859 N N . ASP B 1 149 ? 12.172 11.023 -20.219 1 96.69 149 ASP B N 1
ATOM 3860 C CA . ASP B 1 149 ? 11.164 11.094 -21.281 1 96.69 149 ASP B CA 1
ATOM 3861 C C . ASP B 1 149 ? 10.797 9.695 -21.781 1 96.69 149 ASP B C 1
ATOM 3863 O O . ASP B 1 149 ? 11.664 8.938 -22.203 1 96.69 149 ASP B O 1
ATOM 3867 N N . PHE B 1 150 ? 9.586 9.352 -21.656 1 97.19 150 PHE B N 1
ATOM 3868 C CA . PHE B 1 150 ? 9.117 8.031 -22.062 1 97.19 150 PHE B CA 1
ATOM 3869 C C . PHE B 1 150 ? 8.086 8.133 -23.172 1 97.19 150 PHE B C 1
ATOM 3871 O O . PHE B 1 150 ? 7.07 8.812 -23.031 1 97.19 150 PHE B O 1
ATOM 3878 N N . ASP B 1 151 ? 8.344 7.473 -24.25 1 97.38 151 ASP B N 1
ATOM 3879 C CA . ASP B 1 151 ? 7.453 7.434 -25.406 1 97.38 151 ASP B CA 1
ATOM 3880 C C . ASP B 1 151 ? 7.031 6 -25.734 1 97.38 151 ASP B C 1
ATOM 3882 O O . ASP B 1 151 ? 7.688 5.312 -26.516 1 97.38 151 ASP B O 1
ATOM 3886 N N . GLY B 1 152 ? 5.922 5.625 -25.094 1 96.88 152 GLY B N 1
ATOM 3887 C CA . GLY B 1 152 ? 5.391 4.297 -25.344 1 96.88 152 GLY B CA 1
ATOM 3888 C C . GLY B 1 152 ? 4.27 4.277 -26.359 1 96.88 152 GLY B C 1
ATOM 3889 O O . GLY B 1 152 ? 4.035 5.273 -27.047 1 96.88 152 GLY B O 1
ATOM 3890 N N . GLU B 1 153 ? 3.729 3.107 -26.578 1 96.69 153 GLU B N 1
ATOM 3891 C CA . GLU B 1 153 ? 2.578 2.98 -27.469 1 96.69 153 GLU B CA 1
ATOM 3892 C C . GLU B 1 153 ? 1.352 3.678 -26.891 1 96.69 153 GLU B C 1
ATOM 3894 O O . GLU B 1 153 ? 0.605 4.34 -27.609 1 96.69 153 GLU B O 1
ATOM 3899 N N . VAL B 1 154 ? 1.162 3.533 -25.562 1 95.94 154 VAL B N 1
ATOM 3900 C CA . VAL B 1 154 ? -0.024 4.066 -24.906 1 95.94 154 VAL B CA 1
ATOM 3901 C C . VAL B 1 154 ? 0.358 5.281 -24.062 1 95.94 154 VAL B C 1
ATOM 3903 O O . VAL B 1 154 ? -0.338 6.297 -24.078 1 95.94 154 VAL B O 1
ATOM 3906 N N . PHE B 1 155 ? 1.459 5.168 -23.359 1 95.69 155 PHE B N 1
ATOM 3907 C CA . PHE B 1 155 ? 1.834 6.195 -22.391 1 95.69 155 PHE B CA 1
ATOM 3908 C C . PHE B 1 155 ? 2.924 7.098 -22.969 1 95.69 155 PHE B C 1
ATOM 3910 O O . PHE B 1 155 ? 3.834 6.625 -23.641 1 95.69 155 PHE B O 1
ATOM 3917 N N . HIS B 1 156 ? 2.801 8.375 -22.672 1 95.38 156 HIS B N 1
ATOM 3918 C CA . HIS B 1 156 ? 3.793 9.391 -22.984 1 95.38 156 HIS B CA 1
ATOM 3919 C C . HIS B 1 156 ? 4.043 10.312 -21.797 1 95.38 156 HIS B C 1
ATOM 3921 O O . HIS B 1 156 ? 3.127 10.992 -21.328 1 95.38 156 HIS B O 1
ATOM 3927 N N . PHE B 1 157 ? 5.23 10.25 -21.297 1 94.19 157 PHE B N 1
ATOM 3928 C CA . PHE B 1 157 ? 5.598 11.07 -20.141 1 94.19 157 PHE B CA 1
ATOM 3929 C C . PHE B 1 157 ? 6.82 11.922 -20.453 1 94.19 157 PHE B C 1
ATOM 3931 O O . PHE B 1 157 ? 7.715 11.492 -21.188 1 94.19 157 PHE B O 1
ATOM 3938 N N . GLN B 1 158 ? 6.828 13.156 -19.922 1 92.94 158 GLN B N 1
ATOM 3939 C CA . GLN B 1 158 ? 7.949 14.07 -20.109 1 92.94 158 GLN B CA 1
ATOM 3940 C C . GLN B 1 158 ? 8.57 14.445 -18.766 1 92.94 158 GLN B C 1
ATOM 3942 O O . GLN B 1 158 ? 7.855 14.75 -17.797 1 92.94 158 GLN B O 1
ATOM 3947 N N . ASN B 1 159 ? 9.836 14.352 -18.672 1 92.12 159 ASN B N 1
ATOM 3948 C CA . ASN B 1 159 ? 10.602 14.82 -17.516 1 92.12 159 ASN B CA 1
ATOM 3949 C C . ASN B 1 159 ? 10.125 14.172 -16.219 1 92.12 159 ASN B C 1
ATOM 3951 O O . ASN B 1 159 ? 9.859 14.867 -15.234 1 92.12 159 ASN B O 1
ATOM 3955 N N . MET B 1 160 ? 9.969 12.867 -16.297 1 92.81 160 MET B N 1
ATOM 3956 C CA . MET B 1 160 ? 9.469 12.141 -15.141 1 92.81 160 MET B CA 1
ATOM 3957 C C . MET B 1 160 ? 10.609 11.75 -14.203 1 92.81 160 MET B C 1
ATOM 3959 O O . MET B 1 160 ? 11.648 11.258 -14.656 1 92.81 160 MET B O 1
ATOM 3963 N N . ARG B 1 161 ? 10.445 12.078 -12.883 1 93.25 161 ARG B N 1
ATOM 3964 C CA . ARG B 1 161 ? 11.367 11.633 -11.844 1 93.25 161 ARG B CA 1
ATOM 3965 C C . ARG B 1 161 ? 10.648 10.758 -10.82 1 93.25 161 ARG B C 1
ATOM 3967 O O . ARG B 1 161 ? 9.922 11.266 -9.961 1 93.25 161 ARG B O 1
ATOM 3974 N N . ILE B 1 162 ? 10.898 9.453 -10.922 1 94.5 162 ILE B N 1
ATOM 3975 C CA . ILE B 1 162 ? 10.281 8.547 -9.953 1 94.5 162 ILE B CA 1
ATOM 3976 C C . ILE B 1 162 ? 11.078 8.555 -8.656 1 94.5 162 ILE B C 1
ATOM 3978 O O . ILE B 1 162 ? 12.297 8.367 -8.664 1 94.5 162 ILE B O 1
ATOM 3982 N N . THR B 1 163 ? 10.453 8.875 -7.586 1 94.31 163 THR B N 1
ATOM 3983 C CA . THR B 1 163 ? 11.016 8.789 -6.238 1 94.31 163 THR B CA 1
ATOM 3984 C C . THR B 1 163 ? 10.07 8.023 -5.312 1 94.31 163 THR B C 1
ATOM 3986 O O . THR B 1 163 ? 8.852 8.086 -5.473 1 94.31 163 THR B O 1
ATOM 3989 N N . PRO B 1 164 ? 10.578 7.281 -4.438 1 96.38 164 PRO B N 1
ATOM 3990 C CA . PRO B 1 164 ? 11.992 6.969 -4.215 1 96.38 164 PRO B CA 1
ATOM 3991 C C . PRO B 1 164 ? 12.562 6.016 -5.266 1 96.38 164 PRO B C 1
ATOM 3993 O O . PRO B 1 164 ? 11.805 5.352 -5.977 1 96.38 164 PRO B O 1
ATOM 3996 N N . LYS B 1 165 ? 13.859 6.016 -5.402 1 96.81 165 LYS B N 1
ATOM 3997 C CA . LYS B 1 165 ? 14.523 4.938 -6.133 1 96.81 165 LYS B CA 1
ATOM 3998 C C . LYS B 1 165 ? 14.578 3.662 -5.297 1 96.81 165 LYS B C 1
ATOM 4000 O O . LYS B 1 165 ? 14.609 3.721 -4.066 1 96.81 165 LYS B O 1
ATOM 4005 N N . PRO B 1 166 ? 14.539 2.488 -5.965 1 98 166 PRO B N 1
ATOM 4006 C CA . PRO B 1 166 ? 14.68 1.238 -5.215 1 98 166 PRO B CA 1
ATOM 4007 C C . PRO B 1 166 ? 16.031 1.106 -4.535 1 98 166 PRO B C 1
ATOM 4009 O O . PRO B 1 166 ? 17 1.745 -4.953 1 98 166 PRO B O 1
ATOM 4012 N N . VAL B 1 167 ? 16.078 0.304 -3.512 1 98.44 167 VAL B N 1
ATOM 4013 C CA . VAL B 1 167 ? 17.297 -0.036 -2.793 1 98.44 167 VAL B CA 1
ATOM 4014 C C . VAL B 1 167 ? 18.172 -0.943 -3.658 1 98.44 167 VAL B C 1
ATOM 4016 O O . VAL B 1 167 ? 19.391 -0.751 -3.738 1 98.44 167 VAL B O 1
ATOM 4019 N N . GLN B 1 168 ? 17.531 -1.904 -4.324 1 98.5 168 GLN B N 1
ATOM 4020 C CA . GLN B 1 168 ? 18.25 -2.859 -5.164 1 98.5 168 GLN B CA 1
ATOM 4021 C C . GLN B 1 168 ? 18.844 -2.174 -6.395 1 98.5 168 GLN B C 1
ATOM 4023 O O . GLN B 1 168 ? 18.203 -1.316 -7.004 1 98.5 168 GLN B O 1
ATOM 4028 N N . GLN B 1 169 ? 19.984 -2.533 -6.699 1 97 169 GLN B N 1
ATOM 4029 C CA . GLN B 1 169 ? 20.656 -2.02 -7.887 1 97 169 GLN B CA 1
ATOM 4030 C C . GLN B 1 169 ? 20.875 -3.125 -8.914 1 97 169 GLN B C 1
ATOM 4032 O O . GLN B 1 169 ? 21.203 -4.258 -8.562 1 97 169 GLN B O 1
ATOM 4037 N N . PRO B 1 170 ? 20.859 -2.859 -10.125 1 97 170 PRO B N 1
ATOM 4038 C CA . PRO B 1 170 ? 20.375 -1.597 -10.688 1 97 170 PRO B CA 1
ATOM 4039 C C . PRO B 1 170 ? 18.891 -1.377 -10.453 1 97 170 PRO B C 1
ATOM 4041 O O . PRO B 1 170 ? 18.406 -0.244 -10.539 1 97 170 PRO B O 1
ATOM 4044 N N . ARG B 1 171 ? 18.078 -2.422 -10.273 1 97.88 171 ARG B N 1
ATOM 4045 C CA . ARG B 1 171 ? 16.656 -2.396 -9.984 1 97.88 171 ARG B CA 1
ATOM 4046 C C . ARG B 1 171 ? 16.172 -3.738 -9.438 1 97.88 171 ARG B C 1
ATOM 4048 O O . ARG B 1 171 ? 16.891 -4.742 -9.539 1 97.88 171 ARG B O 1
ATOM 4055 N N . PRO B 1 172 ? 14.953 -3.781 -8.859 1 98.56 172 PRO B N 1
ATOM 4056 C CA . PRO B 1 172 ? 14.375 -5.066 -8.453 1 98.56 172 PRO B CA 1
ATOM 4057 C C . PRO B 1 172 ? 14.078 -5.98 -9.641 1 98.56 172 PRO B C 1
ATOM 4059 O O . PRO B 1 172 ? 13.898 -5.504 -10.766 1 98.56 172 PRO B O 1
ATOM 4062 N N . PRO B 1 173 ? 14.086 -7.316 -9.375 1 98.31 173 PRO B N 1
ATOM 4063 C CA . PRO B 1 173 ? 13.688 -8.234 -10.445 1 98.31 173 PRO B CA 1
ATOM 4064 C C . PRO B 1 173 ? 12.227 -8.055 -10.859 1 98.31 173 PRO B C 1
ATOM 4066 O O . PRO B 1 173 ? 11.359 -7.848 -10.008 1 98.31 173 PRO B O 1
ATOM 4069 N N . VAL B 1 174 ? 12.023 -8.156 -12.156 1 98.69 174 VAL B N 1
ATOM 4070 C CA . VAL B 1 174 ? 10.688 -8.086 -12.734 1 98.69 174 VAL B CA 1
ATOM 4071 C C . VAL B 1 174 ? 10.359 -9.391 -13.453 1 98.69 174 VAL B C 1
ATOM 4073 O O . VAL B 1 174 ? 10.977 -9.727 -14.469 1 98.69 174 VAL B O 1
ATOM 4076 N N . TRP B 1 175 ? 9.391 -10.117 -12.875 1 98.81 175 TRP B N 1
ATOM 4077 C CA . TRP B 1 175 ? 8.906 -11.352 -13.477 1 98.81 175 TRP B CA 1
ATOM 4078 C C . TRP B 1 175 ? 7.637 -11.109 -14.281 1 98.81 175 TRP B C 1
ATOM 4080 O O . TRP B 1 175 ? 6.816 -10.258 -13.914 1 98.81 175 TRP B O 1
ATOM 4090 N N . LEU B 1 176 ? 7.516 -11.812 -15.414 1 98.56 176 LEU B N 1
ATOM 4091 C CA . LEU B 1 176 ? 6.328 -11.609 -16.234 1 98.56 176 LEU B CA 1
ATOM 4092 C C . LEU B 1 176 ? 5.562 -12.914 -16.422 1 98.56 176 LEU B C 1
ATOM 4094 O O . LEU B 1 176 ? 6.129 -13.914 -16.875 1 98.56 176 LEU B 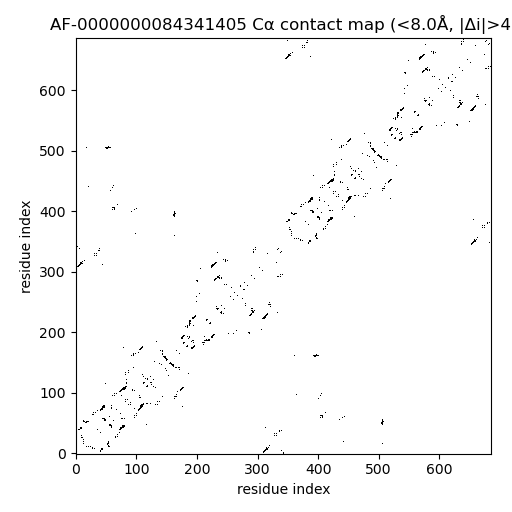O 1
ATOM 4098 N N . GLY B 1 177 ? 4.309 -12.875 -16 1 97.5 177 GLY B N 1
ATOM 4099 C CA . GLY B 1 177 ? 3.424 -13.992 -16.281 1 97.5 177 GLY B CA 1
ATOM 4100 C C . GLY B 1 177 ? 2.924 -14.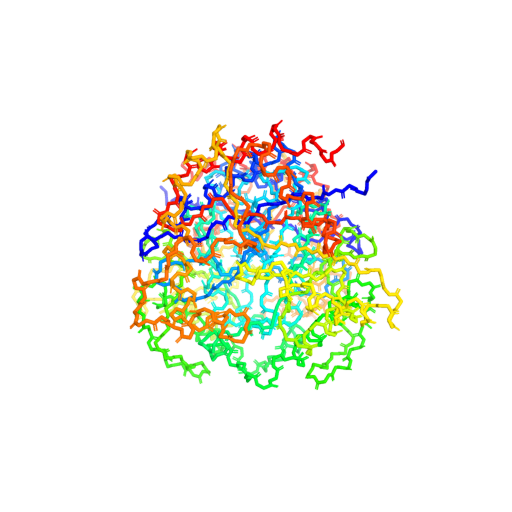023 -17.719 1 97.5 177 GLY B C 1
ATOM 4101 O O . GLY B 1 177 ? 2.643 -12.977 -18.297 1 97.5 177 GLY B O 1
ATOM 4102 N N . ALA B 1 178 ? 2.83 -15.273 -18.266 1 95 178 ALA B N 1
ATOM 4103 C CA . ALA B 1 178 ? 2.32 -15.406 -19.625 1 95 178 ALA B CA 1
ATOM 4104 C C . ALA B 1 178 ? 1.919 -16.859 -19.922 1 95 178 ALA B C 1
ATOM 4106 O O . ALA B 1 178 ? 2.486 -17.781 -19.359 1 95 178 ALA B O 1
ATOM 4107 N N . TRP B 1 179 ? 0.918 -16.984 -20.797 1 90.44 179 TRP B N 1
ATOM 4108 C CA . TRP B 1 179 ? 0.557 -18.328 -21.219 1 90.44 179 TRP B CA 1
ATOM 4109 C C . TRP B 1 179 ? 0.127 -18.344 -22.688 1 90.44 179 TRP B C 1
ATOM 4111 O O . TRP B 1 179 ? -0.48 -19.312 -23.141 1 90.44 179 TRP B O 1
ATOM 4121 N N . THR B 1 180 ? 0.3 -17.203 -23.422 1 91.94 180 THR B N 1
ATOM 4122 C CA . THR B 1 180 ? 0.12 -17.125 -24.875 1 91.94 180 THR B CA 1
ATOM 4123 C C . THR B 1 180 ? 1.457 -16.891 -25.562 1 91.94 180 THR B C 1
ATOM 4125 O O . THR B 1 180 ? 2.4 -16.375 -24.953 1 91.94 180 THR B O 1
ATOM 4128 N N . PRO B 1 181 ? 1.521 -17.25 -26.828 1 95.44 181 PRO B N 1
ATOM 4129 C CA . PRO B 1 181 ? 2.783 -17.047 -27.547 1 95.44 181 PRO B CA 1
ATOM 4130 C C . PRO B 1 181 ? 3.256 -15.594 -27.5 1 95.44 181 PRO B C 1
ATOM 4132 O O . PRO B 1 181 ? 4.441 -15.336 -27.266 1 95.44 181 PRO B O 1
ATOM 4135 N N . GLN B 1 182 ? 2.365 -14.703 -27.688 1 95.31 182 GLN B N 1
ATOM 4136 C CA . GLN B 1 182 ? 2.729 -13.289 -27.641 1 95.31 182 GLN B CA 1
ATOM 4137 C C . GLN B 1 182 ? 3.236 -12.883 -26.266 1 95.31 182 GLN B C 1
ATOM 4139 O O . GLN B 1 182 ? 4.227 -12.156 -26.156 1 95.31 182 GLN B O 1
ATOM 4144 N N . GLY B 1 183 ? 2.559 -13.359 -25.266 1 96.38 183 GLY B N 1
ATOM 4145 C CA . GLY B 1 183 ? 2.984 -13.07 -23.906 1 96.38 183 GLY B CA 1
ATOM 4146 C C . GLY B 1 183 ? 4.328 -13.68 -23.562 1 96.38 183 GLY B C 1
ATOM 4147 O O . GLY B 1 183 ? 5.145 -13.055 -22.875 1 96.38 183 GLY B O 1
ATOM 4148 N N . LEU B 1 184 ? 4.523 -14.867 -24.047 1 98.06 184 LEU B N 1
ATOM 4149 C CA . LEU B 1 184 ? 5.781 -15.562 -23.781 1 98.06 184 LEU B CA 1
ATOM 4150 C C . LEU B 1 184 ? 6.949 -14.852 -24.453 1 98.06 184 LEU B C 1
ATOM 4152 O O . LEU B 1 184 ? 8.023 -14.719 -23.859 1 98.06 184 LEU B O 1
ATOM 4156 N N . ARG B 1 185 ? 6.742 -14.398 -25.641 1 98.38 185 ARG B N 1
ATOM 4157 C CA . ARG B 1 185 ? 7.773 -13.633 -26.328 1 98.38 185 ARG B CA 1
ATOM 4158 C C . ARG B 1 185 ? 8.062 -12.328 -25.594 1 98.38 185 ARG B C 1
ATOM 4160 O O . ARG B 1 185 ? 9.219 -11.914 -25.484 1 98.38 185 ARG B O 1
ATOM 4167 N N . ARG B 1 186 ? 7.02 -11.688 -25.078 1 97.69 186 ARG B N 1
ATOM 4168 C CA . ARG B 1 186 ? 7.188 -10.469 -24.297 1 97.69 186 ARG B CA 1
ATOM 4169 C C . ARG B 1 186 ? 7.996 -10.742 -23.031 1 97.69 186 ARG B C 1
ATOM 4171 O O . ARG B 1 186 ? 8.883 -9.969 -22.672 1 97.69 186 ARG B O 1
ATOM 4178 N N . ALA B 1 187 ? 7.641 -11.812 -22.344 1 98.31 187 ALA B N 1
ATOM 4179 C CA . ALA B 1 187 ? 8.375 -12.188 -21.141 1 98.31 187 ALA B CA 1
ATOM 4180 C C . ALA B 1 187 ? 9.852 -12.406 -21.453 1 98.31 187 ALA B C 1
ATOM 4182 O O . ALA B 1 187 ? 10.719 -12.008 -20.656 1 98.31 187 ALA B O 1
ATOM 4183 N N . GLY B 1 188 ? 10.117 -13.07 -22.547 1 98.44 188 GLY B N 1
ATOM 4184 C CA . GLY B 1 188 ? 11.492 -13.297 -22.938 1 98.44 188 GLY B CA 1
ATOM 4185 C C . GLY B 1 188 ? 12.25 -12.016 -23.25 1 98.44 188 GLY B C 1
ATOM 4186 O O . GLY B 1 188 ? 13.43 -11.891 -22.938 1 98.44 188 GLY B O 1
ATOM 4187 N N . ARG B 1 189 ? 11.508 -11.039 -23.812 1 98.06 189 ARG B N 1
ATOM 4188 C CA . ARG B 1 189 ? 12.117 -9.789 -24.266 1 98.06 189 ARG B CA 1
ATOM 4189 C C . ARG B 1 189 ? 12.336 -8.836 -23.094 1 98.06 189 ARG B C 1
ATOM 4191 O O . ARG B 1 189 ? 13.336 -8.125 -23.047 1 98.06 189 ARG B O 1
ATOM 4198 N N . LEU B 1 190 ? 11.43 -8.906 -22.078 1 97.81 190 LEU B N 1
ATOM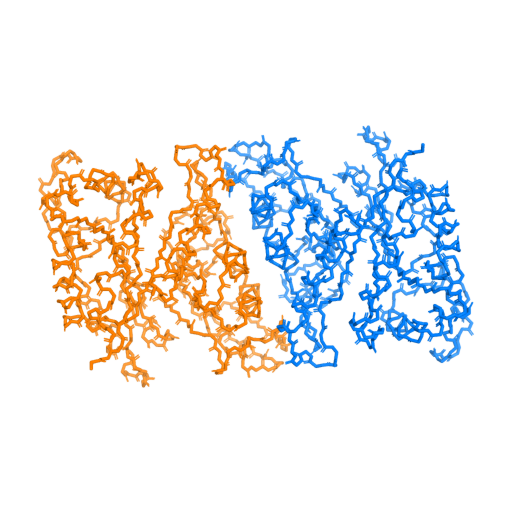 4199 C CA . LEU B 1 190 ? 11.398 -7.793 -21.141 1 97.81 190 LEU B CA 1
ATOM 4200 C C . LEU B 1 190 ? 11.586 -8.289 -19.703 1 97.81 190 LEU B C 1
ATOM 4202 O O . LEU B 1 190 ? 11.953 -7.512 -18.828 1 97.81 190 LEU B O 1
ATOM 4206 N N . GLY B 1 191 ? 11.258 -9.523 -19.406 1 98 191 GLY B N 1
ATOM 4207 C CA . GLY B 1 191 ? 11.211 -10.008 -18.031 1 98 191 GLY B CA 1
ATOM 4208 C C . GLY B 1 191 ? 12.516 -10.617 -17.578 1 98 191 GLY B C 1
ATOM 4209 O O . GLY B 1 191 ? 13.305 -11.102 -18.391 1 98 191 GLY B O 1
ATOM 4210 N N . ASP B 1 192 ? 12.711 -10.617 -16.25 1 97.88 192 ASP B N 1
ATOM 4211 C CA . ASP B 1 192 ? 13.859 -11.289 -15.656 1 97.88 192 ASP B CA 1
ATOM 4212 C C . ASP B 1 192 ? 13.578 -12.773 -15.438 1 97.88 192 ASP B C 1
ATOM 4214 O O . ASP B 1 192 ? 14.5 -13.57 -15.266 1 97.88 192 ASP B O 1
ATOM 4218 N N . ALA B 1 193 ? 12.336 -13.125 -15.398 1 98.19 193 ALA B N 1
ATOM 4219 C CA . ALA B 1 193 ? 11.875 -14.508 -15.32 1 98.19 193 ALA B CA 1
ATOM 4220 C C . ALA B 1 193 ? 10.461 -14.648 -15.883 1 98.19 193 ALA B C 1
ATOM 4222 O O . ALA B 1 193 ? 9.703 -13.68 -15.906 1 98.19 193 ALA B O 1
ATOM 4223 N N . TRP B 1 194 ? 10.164 -15.797 -16.359 1 98.56 194 TRP B N 1
ATOM 4224 C CA . TRP B 1 194 ? 8.812 -16.172 -16.766 1 98.56 194 TRP B CA 1
ATOM 4225 C C . TRP B 1 194 ? 8.086 -16.891 -15.641 1 98.56 194 TRP B C 1
ATOM 4227 O O . TRP B 1 194 ? 8.602 -17.859 -15.078 1 98.56 194 TRP B O 1
ATOM 4237 N N . VAL B 1 195 ? 6.918 -16.359 -15.273 1 98.25 195 VAL B N 1
ATOM 4238 C CA . VAL B 1 195 ? 6.078 -17 -14.258 1 98.25 195 VAL B CA 1
ATOM 4239 C C . VAL B 1 195 ? 5.02 -17.859 -14.93 1 98.25 195 VAL B C 1
ATOM 4241 O O . VAL B 1 195 ? 4.23 -17.375 -15.742 1 98.25 195 VAL B O 1
ATOM 4244 N N . THR B 1 196 ? 4.941 -19.125 -14.523 1 96.88 196 THR B N 1
ATOM 4245 C CA . THR B 1 196 ? 3.941 -20.031 -15.07 1 96.88 196 THR B CA 1
ATOM 4246 C C . THR B 1 196 ? 2.625 -19.922 -14.305 1 96.88 196 THR B C 1
ATOM 4248 O O . THR B 1 196 ? 2.537 -19.188 -13.32 1 96.88 196 THR B O 1
ATOM 4251 N N . ASP B 1 197 ? 1.632 -20.578 -14.805 1 93.5 197 ASP B N 1
ATOM 4252 C CA . ASP B 1 197 ? 0.355 -20.641 -14.102 1 93.5 197 ASP B CA 1
ATOM 4253 C C . ASP B 1 197 ? 0.283 -21.875 -13.211 1 93.5 197 ASP B C 1
ATOM 4255 O O . ASP B 1 197 ? 1.234 -22.672 -13.156 1 93.5 197 ASP B O 1
ATOM 4259 N N . VAL B 1 198 ? -0.845 -22.047 -12.555 1 94.12 198 VAL B N 1
ATOM 4260 C CA . VAL B 1 198 ? -1.012 -23.172 -11.633 1 94.12 198 VAL B CA 1
ATOM 4261 C C . VAL B 1 198 ? -1.783 -24.297 -12.328 1 94.12 198 VAL B C 1
ATOM 4263 O O . VAL B 1 198 ? -2.035 -25.344 -11.727 1 94.12 198 VAL B O 1
ATOM 4266 N N . ILE B 1 199 ? -2.129 -24.141 -13.609 1 94.69 199 ILE B N 1
ATOM 4267 C CA . ILE B 1 199 ? -3.123 -25 -14.219 1 94.69 199 ILE B CA 1
ATOM 4268 C C . ILE B 1 199 ? -2.432 -26 -15.156 1 94.69 199 ILE B C 1
ATOM 4270 O O . ILE B 1 199 ? -2.707 -27.203 -15.117 1 94.69 199 ILE B O 1
ATOM 4274 N N . ASN B 1 200 ? -1.492 -25.562 -15.953 1 95.5 200 ASN B N 1
ATOM 4275 C CA . ASN B 1 200 ? -0.965 -26.359 -17.062 1 95.5 200 ASN B CA 1
ATOM 4276 C C . ASN B 1 200 ? 0.054 -27.391 -16.562 1 95.5 200 ASN B C 1
ATOM 4278 O O . ASN B 1 200 ? 0.671 -27.203 -15.516 1 95.5 200 ASN B O 1
ATOM 4282 N N . THR B 1 201 ? 0.204 -28.438 -17.312 1 96.38 201 THR B N 1
ATOM 4283 C CA . THR B 1 201 ? 1.11 -29.531 -16.984 1 96.38 201 THR B CA 1
ATOM 4284 C C . THR B 1 201 ? 2.547 -29.172 -17.359 1 96.38 201 THR B C 1
ATOM 4286 O O . THR B 1 201 ? 2.785 -28.203 -18.062 1 96.38 201 THR B O 1
ATOM 4289 N N . ILE B 1 202 ? 3.484 -29.984 -16.891 1 96.44 202 ILE B N 1
ATOM 4290 C CA . ILE B 1 202 ? 4.898 -29.781 -17.188 1 96.44 202 ILE B CA 1
ATOM 4291 C C . ILE B 1 202 ? 5.117 -29.891 -18.703 1 96.44 202 ILE B C 1
ATOM 4293 O O . ILE B 1 202 ? 5.949 -29.172 -19.266 1 96.44 202 ILE B O 1
ATOM 4297 N N . GLY B 1 203 ? 4.375 -30.781 -19.359 1 95.25 203 GLY B N 1
ATOM 4298 C CA . GLY B 1 203 ? 4.477 -30.906 -20.797 1 95.25 203 GLY B CA 1
ATOM 4299 C C . GLY B 1 203 ? 4.094 -29.625 -21.531 1 95.25 203 GLY B C 1
ATOM 4300 O O . GLY B 1 203 ? 4.805 -29.188 -22.438 1 95.25 203 GLY B O 1
ATOM 4301 N N . THR B 1 204 ? 2.986 -29.094 -21.172 1 95.75 204 THR B N 1
ATOM 4302 C CA . THR B 1 204 ? 2.549 -27.828 -21.75 1 95.75 204 THR B CA 1
ATOM 4303 C C . THR B 1 204 ? 3.566 -26.719 -21.469 1 95.75 204 THR B C 1
ATOM 4305 O O . THR B 1 204 ? 3.881 -25.922 -22.359 1 95.75 204 THR B O 1
ATOM 4308 N N . PHE B 1 205 ? 4.086 -26.703 -20.281 1 96.88 205 PHE B N 1
ATOM 4309 C CA . PHE B 1 205 ? 5.062 -25.688 -19.922 1 96.88 205 PHE B CA 1
ATOM 4310 C C . PHE B 1 205 ? 6.332 -25.828 -20.75 1 96.88 205 PHE B C 1
ATOM 4312 O O . PHE B 1 205 ? 6.977 -24.844 -21.094 1 96.88 205 PHE B O 1
ATOM 4319 N N . LYS B 1 206 ? 6.699 -27.062 -21.094 1 96.69 206 LYS B N 1
ATOM 4320 C CA . LYS B 1 206 ? 7.863 -27.266 -21.953 1 96.69 206 LYS B CA 1
ATOM 4321 C C . LYS B 1 206 ? 7.676 -26.578 -23.297 1 96.69 206 LYS B C 1
ATOM 4323 O O . LYS B 1 206 ? 8.602 -25.953 -23.812 1 96.69 206 LYS B O 1
ATOM 4328 N N . THR B 1 207 ? 6.5 -26.688 -23.828 1 96.19 207 THR B N 1
ATOM 4329 C CA . THR B 1 207 ? 6.184 -26.031 -25.094 1 96.19 207 THR B CA 1
ATOM 4330 C C . THR B 1 207 ? 6.25 -24.516 -24.953 1 96.19 207 THR B C 1
ATOM 4332 O O . THR B 1 207 ? 6.82 -23.828 -25.797 1 96.19 207 THR B O 1
ATOM 4335 N N . PHE B 1 208 ? 5.645 -24 -23.891 1 97.25 208 PHE B N 1
ATOM 4336 C CA . PHE B 1 208 ? 5.68 -22.562 -23.625 1 97.25 208 PHE B CA 1
ATOM 4337 C C . PHE B 1 208 ? 7.113 -22.078 -23.438 1 97.25 208 PHE B C 1
ATOM 4339 O O . PHE B 1 208 ? 7.488 -21.031 -23.953 1 97.25 208 PHE B O 1
ATOM 4346 N N . ASN B 1 209 ? 7.887 -22.891 -22.703 1 97.69 209 ASN B N 1
ATOM 4347 C CA . ASN B 1 209 ? 9.266 -22.531 -22.391 1 97.69 209 ASN B CA 1
ATOM 4348 C C . ASN B 1 209 ? 10.109 -22.422 -23.656 1 97.69 209 ASN B C 1
ATOM 4350 O O . ASN B 1 209 ? 11.031 -21.594 -23.719 1 97.69 209 ASN B O 1
ATOM 4354 N N . GLU B 1 210 ? 9.859 -23.25 -24.594 1 97.62 210 GLU B N 1
ATOM 4355 C CA . GLU B 1 210 ? 10.586 -23.172 -25.859 1 97.62 210 GLU B CA 1
ATOM 4356 C C . GLU B 1 210 ? 10.406 -21.797 -26.516 1 97.62 210 GLU B C 1
ATOM 4358 O O . GLU B 1 210 ? 11.383 -21.188 -26.969 1 97.62 210 GLU B O 1
ATOM 4363 N N . ILE B 1 211 ? 9.18 -21.312 -26.531 1 98.12 211 ILE B N 1
ATOM 4364 C CA . ILE B 1 211 ? 8.867 -20.016 -27.109 1 98.12 211 ILE B CA 1
ATOM 4365 C C . ILE B 1 211 ? 9.539 -18.922 -26.281 1 98.12 211 ILE B C 1
ATOM 4367 O O . ILE B 1 211 ? 10.211 -18.031 -26.828 1 98.12 211 ILE B O 1
ATOM 4371 N N . TYR B 1 212 ? 9.445 -19.016 -25.016 1 98.25 212 TYR B N 1
ATOM 4372 C CA . TYR B 1 212 ? 10.016 -18.047 -24.078 1 98.25 212 TYR B CA 1
ATOM 4373 C C . TYR B 1 212 ? 11.531 -18 -24.203 1 98.25 212 TYR B C 1
ATOM 4375 O O . TYR B 1 212 ? 12.117 -16.922 -24.359 1 98.25 212 TYR B O 1
ATOM 4383 N N . ALA B 1 213 ? 12.172 -19.156 -24.125 1 98 213 ALA B N 1
ATOM 4384 C CA . ALA B 1 213 ? 13.625 -19.25 -24.125 1 98 213 ALA B CA 1
ATOM 4385 C C . ALA B 1 213 ? 14.203 -18.719 -25.438 1 98 213 ALA B C 1
ATOM 4387 O O . ALA B 1 213 ? 15.258 -18.078 -25.453 1 98 213 ALA B O 1
ATOM 4388 N N . LYS B 1 214 ? 13.555 -19.031 -26.5 1 98.25 214 LYS B N 1
ATOM 4389 C CA . LYS B 1 214 ? 13.992 -18.531 -27.797 1 98.25 214 LYS B CA 1
ATOM 4390 C C . LYS B 1 214 ? 13.961 -17.016 -27.844 1 98.25 214 LYS B C 1
ATOM 4392 O O . LYS B 1 214 ? 14.883 -16.375 -28.359 1 98.25 214 LYS B O 1
ATOM 4397 N N . SER B 1 215 ? 12.883 -16.484 -27.328 1 98.56 215 SER B N 1
ATOM 4398 C CA . SER B 1 215 ? 12.773 -15.023 -27.281 1 98.56 215 SER B CA 1
ATOM 4399 C C . SER B 1 215 ? 13.844 -14.422 -26.375 1 98.56 215 SER B C 1
ATOM 4401 O O . SER B 1 215 ? 14.461 -13.414 -26.719 1 98.56 215 SER B O 1
ATOM 4403 N N . ALA B 1 216 ? 14.023 -15.016 -25.203 1 98.12 216 ALA B N 1
ATOM 4404 C CA . ALA B 1 216 ? 15.055 -14.539 -24.281 1 98.12 216 ALA B CA 1
ATOM 4405 C C . ALA B 1 216 ? 16.422 -14.539 -24.953 1 98.12 216 ALA B C 1
ATOM 4407 O O . ALA B 1 216 ? 17.156 -13.547 -24.875 1 98.12 216 ALA B O 1
ATOM 4408 N N . ALA B 1 217 ? 16.766 -15.594 -25.578 1 97.5 217 ALA B N 1
ATOM 4409 C CA . ALA B 1 217 ? 18.047 -15.727 -26.266 1 97.5 217 ALA B CA 1
ATOM 4410 C C . ALA B 1 217 ? 18.219 -14.656 -27.344 1 97.5 217 ALA B C 1
ATOM 4412 O O . ALA B 1 217 ? 19.281 -14.062 -27.469 1 97.5 217 ALA B O 1
ATOM 4413 N N . LYS B 1 218 ? 17.219 -14.461 -28.109 1 98 218 LYS B N 1
ATOM 4414 C CA . LYS B 1 218 ? 17.234 -13.461 -29.172 1 98 218 LYS B CA 1
ATOM 4415 C C . LYS B 1 218 ? 17.562 -12.078 -28.625 1 98 218 LYS B C 1
ATOM 4417 O O . LYS B 1 218 ? 18.172 -11.258 -29.328 1 98 218 LYS B O 1
ATOM 4422 N N . HIS B 1 219 ? 17.234 -11.867 -27.406 1 97.44 219 HIS B N 1
ATOM 4423 C CA . HIS B 1 219 ? 17.422 -10.539 -26.828 1 97.44 219 HIS B CA 1
ATOM 4424 C C . HIS B 1 219 ? 18.562 -10.531 -25.828 1 97.44 219 HIS B C 1
ATOM 4426 O O . HIS B 1 219 ? 18.688 -9.609 -25.016 1 97.44 219 HIS B O 1
ATOM 4432 N N . GLY B 1 220 ? 19.359 -11.617 -25.766 1 96.75 220 GLY B N 1
ATOM 4433 C CA . GLY B 1 220 ? 20.562 -11.68 -24.969 1 96.75 220 GLY B CA 1
ATOM 4434 C C . GLY B 1 220 ? 20.297 -11.859 -23.484 1 96.75 220 GLY B C 1
ATOM 4435 O O . GLY B 1 220 ? 21.094 -11.453 -22.641 1 96.75 220 GLY B O 1
ATOM 4436 N N . ARG B 1 221 ? 19.188 -12.375 -23.188 1 95.81 221 ARG B N 1
ATOM 4437 C CA . ARG B 1 221 ? 18.812 -12.57 -21.781 1 95.81 221 ARG B CA 1
ATOM 4438 C C . ARG B 1 221 ? 18.922 -14.039 -21.391 1 95.81 221 ARG B C 1
ATOM 4440 O O . ARG B 1 221 ? 18.734 -14.922 -22.234 1 95.81 221 ARG B O 1
ATOM 4447 N N . ILE B 1 222 ? 19.219 -14.281 -20.172 1 94.12 222 ILE B N 1
ATOM 4448 C CA . ILE B 1 222 ? 19.266 -15.633 -19.625 1 94.12 222 ILE B CA 1
ATOM 4449 C C . ILE B 1 222 ? 17.875 -16.047 -19.156 1 94.12 222 ILE B C 1
ATOM 4451 O O . ILE B 1 222 ? 17.297 -15.43 -18.25 1 94.12 222 ILE B O 1
ATOM 4455 N N . PRO B 1 223 ? 17.344 -17.047 -19.734 1 95.88 223 PRO B N 1
ATOM 4456 C CA . PRO B 1 223 ? 16 -17.469 -19.328 1 95.88 223 PRO B CA 1
ATOM 4457 C C . PRO B 1 223 ? 15.953 -18.016 -17.906 1 95.88 223 PRO B C 1
ATOM 4459 O O . PRO B 1 223 ? 16.828 -18.812 -17.516 1 95.88 223 PRO B O 1
ATOM 4462 N N . ARG B 1 224 ? 15.031 -17.562 -17.125 1 97 224 ARG B N 1
ATOM 4463 C CA . ARG B 1 224 ? 14.711 -18.078 -15.805 1 97 224 ARG B CA 1
ATOM 4464 C C . ARG B 1 224 ? 13.219 -18.375 -15.672 1 97 224 ARG B C 1
ATOM 4466 O O . ARG B 1 224 ? 12.391 -17.594 -16.141 1 97 224 ARG B O 1
ATOM 4473 N N . VAL B 1 225 ? 12.945 -19.516 -15.094 1 97.81 225 VAL B N 1
ATOM 4474 C CA . VAL B 1 225 ? 11.555 -19.938 -15 1 97.81 225 VAL B CA 1
ATOM 4475 C C . VAL B 1 225 ? 11.141 -20.031 -13.531 1 97.81 225 VAL B C 1
ATOM 4477 O O . VAL B 1 225 ? 11.828 -20.641 -12.719 1 97.81 225 VAL B O 1
ATOM 4480 N N . ALA B 1 226 ? 10.094 -19.344 -13.227 1 98.12 226 ALA B N 1
ATOM 4481 C CA . ALA B 1 226 ? 9.43 -19.453 -11.93 1 98.12 226 ALA B CA 1
ATOM 4482 C C . ALA B 1 226 ? 8.125 -20.234 -12.039 1 98.12 226 ALA B C 1
ATOM 4484 O O . ALA B 1 226 ? 7.172 -19.781 -12.672 1 98.12 226 ALA B O 1
ATOM 4485 N N . VAL B 1 227 ? 8.07 -21.344 -11.383 1 97.69 227 VAL B N 1
ATOM 4486 C CA . VAL B 1 227 ? 6.914 -22.219 -11.477 1 97.69 227 VAL B CA 1
ATOM 4487 C C . VAL B 1 227 ? 5.961 -21.953 -10.32 1 97.69 227 VAL B C 1
ATOM 4489 O O . VAL B 1 227 ? 6.344 -22.078 -9.148 1 97.69 227 VAL B O 1
ATOM 4492 N N . LEU B 1 228 ? 4.797 -21.547 -10.625 1 97.38 228 LEU B N 1
ATOM 4493 C CA . LEU B 1 228 ? 3.717 -21.547 -9.648 1 97.38 228 LEU B CA 1
ATOM 4494 C C . LEU B 1 228 ? 3.059 -22.906 -9.555 1 97.38 228 LEU B C 1
ATOM 4496 O O . LEU B 1 228 ? 2.625 -23.469 -10.562 1 97.38 228 LEU B O 1
ATOM 4500 N N . ARG B 1 229 ? 2.971 -23.391 -8.297 1 96.62 229 ARG B N 1
ATOM 4501 C CA . ARG B 1 229 ? 2.436 -24.75 -8.273 1 96.62 229 ARG B CA 1
ATOM 4502 C C . ARG B 1 229 ? 1.738 -25.031 -6.949 1 96.62 229 ARG B C 1
ATOM 4504 O O . ARG B 1 229 ? 2.08 -24.453 -5.918 1 96.62 229 ARG B O 1
ATOM 4511 N N . GLU B 1 230 ? 0.727 -25.938 -7.09 1 98.19 230 GLU B N 1
ATOM 4512 C CA . GLU B 1 230 ? 0.116 -26.516 -5.898 1 98.19 230 GLU B CA 1
ATOM 4513 C C . GLU B 1 230 ? 1.057 -27.5 -5.223 1 98.19 230 GLU B C 1
ATOM 4515 O O . GLU B 1 230 ? 1.634 -28.375 -5.883 1 98.19 230 GLU B O 1
ATOM 4520 N N . CYS B 1 231 ? 1.193 -27.328 -3.953 1 98.56 231 CYS B N 1
ATOM 4521 C CA . CYS B 1 231 ? 2.113 -28.203 -3.242 1 98.56 231 CYS B CA 1
ATOM 4522 C C . CYS B 1 231 ? 1.551 -28.594 -1.88 1 98.56 231 CYS B C 1
ATOM 4524 O O . CYS B 1 231 ? 0.889 -27.781 -1.223 1 98.56 231 CYS B O 1
ATOM 4526 N N . TRP B 1 232 ? 1.762 -29.812 -1.51 1 98.81 232 TRP B N 1
ATOM 4527 C CA . TRP B 1 232 ? 1.46 -30.312 -0.171 1 98.81 232 TRP B CA 1
ATOM 4528 C C . TRP B 1 232 ? 2.42 -31.422 0.224 1 98.81 232 TRP B C 1
ATOM 4530 O O . TRP B 1 232 ? 2.695 -32.344 -0.572 1 98.81 232 TRP B O 1
ATOM 4540 N N . VAL B 1 233 ? 2.92 -31.359 1.452 1 98.81 233 VAL B N 1
ATOM 4541 C CA . VAL B 1 233 ? 3.83 -32.375 1.969 1 98.81 233 VAL B CA 1
ATOM 4542 C C . VAL B 1 233 ? 3.293 -32.938 3.287 1 98.81 233 VAL B C 1
ATOM 4544 O O . VAL B 1 233 ? 2.877 -32.156 4.164 1 98.81 233 VAL B O 1
ATOM 4547 N N . ALA B 1 234 ? 3.223 -34.188 3.412 1 98.69 234 ALA B N 1
ATOM 4548 C CA . ALA B 1 234 ? 2.893 -34.938 4.613 1 98.69 234 ALA B CA 1
ATOM 4549 C C . ALA B 1 234 ? 3.844 -36.125 4.793 1 98.69 234 ALA B C 1
ATOM 4551 O O . ALA B 1 234 ? 4.668 -36.406 3.918 1 98.69 234 ALA B O 1
ATOM 4552 N N . PRO B 1 235 ? 3.799 -36.812 5.91 1 98.31 235 PRO B N 1
ATOM 4553 C CA . PRO B 1 235 ? 4.746 -37.906 6.152 1 98.31 235 PRO B CA 1
ATOM 4554 C C . PRO B 1 235 ? 4.676 -38.969 5.086 1 98.31 235 PRO B C 1
ATOM 4556 O O . PRO B 1 235 ? 5.691 -39.594 4.766 1 98.31 235 PRO B O 1
ATOM 4559 N N . THR B 1 236 ? 3.475 -39.25 4.555 1 98.56 236 THR B N 1
ATOM 4560 C CA . THR B 1 236 ? 3.33 -40.188 3.455 1 98.56 236 THR B CA 1
ATOM 4561 C C . THR B 1 236 ? 2.559 -39.562 2.299 1 98.56 236 THR B C 1
ATOM 4563 O O . THR B 1 236 ? 1.795 -38.594 2.496 1 98.56 236 THR B O 1
ATOM 4566 N N . THR B 1 237 ? 2.852 -40.094 1.123 1 98.38 237 THR B N 1
ATOM 4567 C CA . THR B 1 237 ? 2.148 -39.594 -0.058 1 98.38 237 THR B CA 1
ATOM 4568 C C . THR B 1 237 ? 0.646 -39.812 0.076 1 98.38 237 THR B C 1
ATOM 4570 O O . THR B 1 237 ? -0.154 -38.969 -0.299 1 98.38 237 THR B O 1
ATOM 4573 N N . GLU B 1 238 ? 0.259 -40.969 0.651 1 98.25 238 GLU B N 1
ATOM 4574 C CA . GLU B 1 238 ? -1.153 -41.25 0.86 1 98.25 238 GLU B CA 1
ATOM 4575 C C . GLU B 1 238 ? -1.812 -40.219 1.772 1 98.25 238 GLU B C 1
ATOM 4577 O O . GLU B 1 238 ? -2.91 -39.75 1.486 1 98.25 238 GLU B O 1
ATOM 4582 N N . GLN B 1 239 ? -1.163 -39.875 2.789 1 98.56 239 GLN B N 1
ATOM 4583 C CA . GLN B 1 239 ? -1.687 -38.875 3.717 1 98.56 239 GLN B CA 1
ATOM 4584 C C . GLN B 1 239 ? -1.791 -37.5 3.049 1 98.56 239 GLN B C 1
ATOM 4586 O O . GLN B 1 239 ? -2.758 -36.75 3.271 1 98.56 239 GLN B O 1
ATOM 4591 N N . ALA B 1 240 ? -0.783 -37.156 2.285 1 98.69 240 ALA B N 1
ATOM 4592 C CA . ALA B 1 240 ? -0.788 -35.875 1.585 1 98.69 240 ALA B CA 1
ATOM 4593 C C . ALA B 1 240 ? -2.014 -35.75 0.684 1 98.69 240 ALA B C 1
ATOM 4595 O O . ALA B 1 240 ? -2.693 -34.719 0.694 1 98.69 240 ALA B O 1
ATOM 4596 N N . ILE B 1 241 ? -2.246 -36.781 -0.064 1 98.25 241 ILE B N 1
ATOM 4597 C CA . ILE B 1 241 ? -3.375 -36.812 -0.987 1 98.25 241 ILE B CA 1
ATOM 4598 C C . ILE B 1 241 ? -4.684 -36.719 -0.204 1 98.25 241 ILE B C 1
ATOM 4600 O O . ILE B 1 241 ? -5.57 -35.938 -0.547 1 98.25 241 ILE B O 1
ATOM 4604 N N . GLU B 1 242 ? -4.801 -37.469 0.873 1 98 242 GLU B N 1
ATOM 4605 C CA . GLU B 1 242 ? -6 -37.469 1.705 1 98 242 GLU B CA 1
ATOM 4606 C C . GLU B 1 242 ? -6.293 -36.094 2.271 1 98 242 GLU B C 1
ATOM 4608 O O . GLU B 1 242 ? -7.453 -35.688 2.34 1 98 242 GLU B O 1
ATOM 4613 N N . GLU B 1 243 ? -5.336 -35.375 2.619 1 98.31 243 GLU B N 1
ATOM 4614 C CA . GLU B 1 243 ? -5.5 -34.094 3.318 1 98.31 243 GLU B CA 1
ATOM 4615 C C . GLU B 1 243 ? -5.777 -32.969 2.34 1 98.31 243 GLU B C 1
ATOM 4617 O O . GLU B 1 243 ? -6.469 -32 2.678 1 98.31 243 GLU B O 1
ATOM 4622 N N . TYR B 1 244 ? -5.273 -33.094 1.133 1 98.31 244 TYR B N 1
ATOM 4623 C CA . TYR B 1 244 ? -5.164 -31.906 0.305 1 98.31 244 TYR B CA 1
ATOM 4624 C C . TYR B 1 244 ? -6.051 -32.031 -0.931 1 98.31 244 TYR B C 1
ATOM 4626 O O . TYR B 1 244 ? -6.578 -31.016 -1.415 1 98.31 244 TYR B O 1
ATOM 4634 N N . ALA B 1 245 ? -6.277 -33.156 -1.441 1 97.75 245 ALA B N 1
ATOM 4635 C CA . ALA B 1 245 ? -6.805 -33.406 -2.783 1 97.75 245 ALA B CA 1
ATOM 4636 C C . ALA B 1 245 ? -8.188 -32.781 -2.945 1 97.75 245 ALA B C 1
ATOM 4638 O O . ALA B 1 245 ? -8.484 -32.188 -3.979 1 97.75 245 ALA B O 1
ATOM 4639 N N . GLU B 1 246 ? -9 -32.969 -1.983 1 96.88 246 GLU B N 1
ATOM 4640 C CA . GLU B 1 246 ? -10.367 -32.5 -2.121 1 96.88 246 GLU B CA 1
ATOM 4641 C C . GLU B 1 246 ? -10.406 -30.969 -2.242 1 96.88 246 GLU B C 1
ATOM 4643 O O . GLU B 1 246 ? -11.164 -30.422 -3.049 1 96.88 246 GLU B O 1
ATOM 4648 N N . HIS B 1 247 ? -9.68 -30.297 -1.419 1 97.31 247 HIS B N 1
ATOM 4649 C CA . HIS B 1 247 ? -9.633 -28.828 -1.44 1 97.31 247 HIS B CA 1
ATOM 4650 C C . HIS B 1 247 ? -9.031 -28.328 -2.746 1 97.31 247 HIS B C 1
ATOM 4652 O O . HIS B 1 247 ? -9.555 -27.375 -3.344 1 97.31 247 HIS B O 1
ATOM 4658 N N . LEU B 1 248 ? -7.938 -28.953 -3.145 1 97.31 248 LEU B N 1
ATOM 4659 C CA . LEU B 1 248 ? -7.277 -28.672 -4.414 1 97.31 248 LEU B CA 1
ATOM 4660 C C . LEU B 1 248 ? -8.258 -28.812 -5.578 1 97.31 248 LEU B C 1
ATOM 4662 O O . LEU B 1 248 ? -8.312 -27.938 -6.453 1 97.31 248 LEU B O 1
ATOM 4666 N N . MET B 1 249 ? -9.055 -29.828 -5.559 1 96.44 249 MET B N 1
ATOM 4667 C CA . MET B 1 249 ? -9.953 -30.125 -6.668 1 96.44 249 MET B CA 1
ATOM 4668 C C . MET B 1 249 ? -11.109 -29.125 -6.703 1 96.44 249 MET B C 1
ATOM 4670 O O . MET B 1 249 ? -11.609 -28.781 -7.781 1 96.44 249 MET B O 1
ATOM 4674 N N . MET B 1 250 ? -11.516 -28.672 -5.594 1 94.75 250 MET B N 1
ATOM 4675 C CA . MET B 1 250 ? -12.547 -27.641 -5.586 1 94.75 250 MET B CA 1
ATOM 4676 C C . MET B 1 250 ? -12.086 -26.406 -6.336 1 94.75 250 MET B C 1
ATOM 4678 O O . MET B 1 250 ? -12.82 -25.859 -7.16 1 94.75 250 MET B O 1
ATOM 4682 N N . SER B 1 251 ? -10.898 -25.969 -6.062 1 94.5 251 SER B N 1
ATOM 4683 C CA . SER B 1 251 ? -10.336 -24.812 -6.766 1 94.5 251 SER B CA 1
ATOM 4684 C C . SER B 1 251 ? -10.172 -25.094 -8.25 1 94.5 251 SER B C 1
ATOM 4686 O O . SER B 1 251 ? -10.516 -24.266 -9.094 1 94.5 251 SER B O 1
ATOM 4688 N N . HIS B 1 252 ? -9.703 -26.219 -8.594 1 95.56 252 HIS B N 1
ATOM 4689 C CA . HIS B 1 252 ? -9.414 -26.531 -9.984 1 95.56 252 HIS B CA 1
ATOM 4690 C C . HIS B 1 252 ? -10.703 -26.781 -10.773 1 95.56 252 HIS B C 1
ATOM 4692 O O . HIS B 1 252 ? -10.758 -26.531 -11.977 1 95.56 252 HIS B O 1
ATOM 4698 N N . ARG B 1 253 ? -11.75 -27.297 -10.102 1 94.38 253 ARG B N 1
ATOM 4699 C CA . ARG B 1 253 ? -13.062 -27.375 -10.742 1 94.38 253 ARG B CA 1
ATOM 4700 C C . ARG B 1 253 ? -13.586 -25.984 -11.062 1 94.38 253 ARG B C 1
ATOM 4702 O O . ARG B 1 253 ? -14.219 -25.766 -12.102 1 94.38 253 ARG B O 1
ATOM 4709 N N . PHE B 1 254 ? -13.297 -25.109 -10.148 1 88.44 254 PHE B N 1
ATOM 4710 C CA . PHE B 1 254 ? -13.664 -23.734 -10.398 1 88.44 254 PHE B CA 1
ATOM 4711 C C . PHE B 1 254 ? -12.938 -23.188 -11.625 1 88.44 254 PHE B C 1
ATOM 4713 O O . PHE B 1 254 ? -13.555 -22.578 -12.508 1 88.44 254 PHE B O 1
ATOM 4720 N N . TYR B 1 255 ? -11.594 -23.422 -11.719 1 90.25 255 TYR B N 1
ATOM 4721 C CA . TYR B 1 255 ? -10.82 -22.984 -12.875 1 90.25 255 TYR B CA 1
ATOM 4722 C C . TYR B 1 255 ? -11.375 -23.594 -14.156 1 90.25 255 TYR B C 1
ATOM 4724 O O . TYR B 1 255 ? -11.461 -22.922 -15.188 1 90.25 255 TYR B O 1
ATOM 4732 N N . TYR B 1 256 ? -11.727 -24.828 -14.062 1 91.19 256 TYR B N 1
ATOM 4733 C CA . TYR B 1 256 ? -12.266 -25.547 -15.211 1 91.19 256 TYR B CA 1
ATOM 4734 C C . TYR B 1 256 ? -13.57 -24.906 -15.688 1 91.19 256 TYR B C 1
ATOM 4736 O O . TYR B 1 256 ? -13.727 -24.609 -16.875 1 91.19 256 TYR B O 1
ATOM 4744 N N . GLN B 1 257 ? -14.406 -24.641 -14.758 1 88.31 257 GLN B N 1
ATOM 4745 C CA . GLN B 1 257 ? -15.711 -24.078 -15.078 1 88.31 257 GLN B CA 1
ATOM 4746 C C . GLN B 1 257 ? -15.57 -22.641 -15.602 1 88.31 257 GLN B C 1
ATOM 4748 O O . GLN B 1 257 ? -16.391 -22.203 -16.406 1 88.31 257 GLN B O 1
ATOM 4753 N N . ALA B 1 258 ? -14.5 -22 -15.188 1 81.06 258 ALA B N 1
ATOM 4754 C CA . ALA B 1 258 ? -14.258 -20.625 -15.617 1 81.06 258 ALA B CA 1
ATOM 4755 C C . ALA B 1 258 ? -13.523 -20.578 -16.953 1 81.06 258 ALA B C 1
ATOM 4757 O O . ALA B 1 258 ? -13.195 -19.5 -17.453 1 81.06 258 ALA B O 1
ATOM 4758 N N . GLY B 1 259 ? -13.18 -21.719 -17.5 1 81.75 259 GLY B N 1
ATOM 4759 C CA . GLY B 1 259 ? -12.547 -21.781 -18.812 1 81.75 259 GLY B CA 1
ATOM 4760 C C . GLY B 1 259 ? -11.031 -21.797 -18.734 1 81.75 259 GLY B C 1
ATOM 4761 O O . GLY B 1 259 ? -10.359 -21.516 -19.734 1 81.75 259 GLY B O 1
ATOM 4762 N N . GLY B 1 260 ? -10.484 -22.078 -17.562 1 86 260 GLY B N 1
ATOM 4763 C CA . GLY B 1 260 ? -9.047 -22.094 -17.391 1 86 260 GLY B CA 1
ATOM 4764 C C . GLY B 1 260 ? -8.375 -23.297 -18.016 1 86 260 GLY B C 1
ATOM 4765 O O . GLY B 1 260 ? -7.172 -23.281 -18.281 1 86 260 GLY B O 1
ATOM 4766 N N . TYR B 1 261 ? -9.156 -24.312 -18.234 1 90.31 261 TYR B N 1
ATOM 4767 C CA . TYR B 1 261 ? -8.656 -25.531 -18.875 1 90.31 261 TYR B CA 1
ATOM 4768 C C . TYR B 1 261 ? -9.094 -25.609 -20.328 1 90.31 261 TYR B C 1
ATOM 4770 O O . TYR B 1 261 ? -10.227 -25.25 -20.672 1 90.31 261 TYR B O 1
ATOM 4778 N N . SER B 1 262 ? -8.141 -26 -21.141 1 86.69 262 SER B N 1
ATOM 4779 C CA . SER B 1 262 ? -8.438 -26.109 -22.562 1 86.69 262 SER B CA 1
ATOM 4780 C C . SER B 1 262 ? -8.242 -27.547 -23.047 1 86.69 262 SER B C 1
ATOM 4782 O O . SER B 1 262 ? -7.273 -28.203 -22.688 1 86.69 262 SER B O 1
ATOM 4784 N N . PRO B 1 263 ? -9.125 -28 -23.953 1 89.5 263 PRO B N 1
ATOM 4785 C CA . PRO B 1 263 ? -8.945 -29.328 -24.547 1 89.5 263 PRO B CA 1
ATOM 4786 C C . PRO B 1 263 ? -7.668 -29.438 -25.375 1 89.5 263 PRO B C 1
ATOM 4788 O O . PRO B 1 263 ? -7.18 -30.531 -25.625 1 89.5 263 PRO B O 1
ATOM 4791 N N . LEU B 1 264 ? -7.188 -28.391 -25.828 1 84.38 264 LEU B N 1
ATOM 4792 C CA . LEU B 1 264 ? -5.941 -28.406 -26.594 1 84.38 264 LEU B CA 1
ATOM 4793 C C . LEU B 1 264 ? -4.766 -28.797 -25.703 1 84.38 264 LEU B C 1
ATOM 4795 O O . LEU B 1 264 ? -3.91 -29.594 -26.125 1 84.38 264 LEU B O 1
ATOM 4799 N N . ALA B 1 265 ? -4.758 -28.344 -24.516 1 88.06 265 ALA B N 1
ATOM 4800 C CA . ALA B 1 265 ? -3.686 -28.641 -23.562 1 88.06 265 ALA B CA 1
ATOM 4801 C C . ALA B 1 265 ? -3.975 -29.938 -22.797 1 88.06 265 ALA B C 1
ATOM 4803 O O . ALA B 1 265 ? -3.055 -30.672 -22.453 1 88.06 265 ALA B O 1
ATOM 4804 N N . ASP B 1 266 ? -5.281 -30.078 -22.531 1 92.62 266 ASP B N 1
ATOM 4805 C CA . ASP B 1 266 ? -5.766 -31.234 -21.797 1 92.62 266 ASP B CA 1
ATOM 4806 C C . ASP B 1 266 ? -6.855 -31.969 -22.578 1 92.62 266 ASP B C 1
ATOM 4808 O O . ASP B 1 266 ? -8.039 -31.844 -22.25 1 92.62 266 ASP B O 1
ATOM 4812 N N . PRO B 1 267 ? -6.465 -32.844 -23.422 1 91.56 267 PRO B N 1
ATOM 4813 C CA . PRO B 1 267 ? -7.438 -33.469 -24.328 1 91.56 267 PRO B CA 1
ATOM 4814 C C . PRO B 1 267 ? -8.484 -34.312 -23.594 1 91.56 267 PRO B C 1
ATOM 4816 O O . PRO B 1 267 ? -9.609 -34.469 -24.078 1 91.56 267 PRO B O 1
ATOM 4819 N N . TRP B 1 268 ? -8.133 -34.844 -22.547 1 92.06 268 TRP B N 1
ATOM 4820 C CA . TRP B 1 268 ? -9.047 -35.719 -21.797 1 92.06 268 TRP B CA 1
ATOM 4821 C C . TRP B 1 268 ? -10.281 -34.938 -21.359 1 92.06 268 TRP B C 1
ATOM 4823 O O . TRP B 1 268 ? -11.312 -35.531 -21.031 1 92.06 268 TRP B O 1
ATOM 4833 N N . ILE B 1 269 ? -10.227 -33.688 -21.281 1 92.94 269 ILE B N 1
ATOM 4834 C CA . ILE B 1 269 ? -11.328 -32.812 -20.844 1 92.94 269 ILE B CA 1
ATOM 4835 C C . ILE B 1 269 ? -12.484 -32.938 -21.844 1 92.94 269 ILE B C 1
ATOM 4837 O O . ILE B 1 269 ? -13.648 -32.781 -21.453 1 92.94 269 ILE B O 1
ATOM 4841 N N . ALA B 1 270 ? -12.148 -33.125 -23.109 1 91.81 270 ALA B N 1
ATOM 4842 C CA . ALA B 1 270 ? -13.156 -33.219 -24.172 1 91.81 270 ALA B CA 1
ATOM 4843 C C . ALA B 1 270 ? -14.102 -34.406 -23.922 1 91.81 270 ALA B C 1
ATOM 4845 O O . ALA B 1 270 ? -15.234 -34.406 -24.391 1 91.81 270 ALA B O 1
ATOM 4846 N N . ASP B 1 271 ? -13.641 -35.312 -23.172 1 92.44 271 ASP B N 1
ATOM 4847 C CA . ASP B 1 271 ? -14.398 -36.531 -22.969 1 92.44 271 ASP B CA 1
ATOM 4848 C C . ASP B 1 271 ? -15.273 -36.438 -21.719 1 92.44 271 ASP B C 1
ATOM 4850 O O . ASP B 1 271 ? -16.031 -37.344 -21.406 1 92.44 271 ASP B O 1
ATOM 4854 N N . LEU B 1 272 ? -15.156 -35.312 -21 1 93.5 272 LEU B N 1
ATOM 4855 C CA . LEU B 1 272 ? -15.914 -35.188 -19.766 1 93.5 272 LEU B CA 1
ATOM 4856 C C . LEU B 1 272 ? -17.391 -34.875 -20.062 1 93.5 272 LEU B C 1
ATOM 4858 O O . LEU B 1 272 ? -17.703 -34.062 -20.938 1 93.5 272 LEU B O 1
ATOM 4862 N N . SER B 1 273 ? -18.344 -35.562 -19.375 1 91.06 273 SER B N 1
ATOM 4863 C CA . SER B 1 273 ? -19.781 -35.344 -19.516 1 91.06 273 SER B CA 1
ATOM 4864 C C . SER B 1 273 ? -20.297 -34.406 -18.438 1 91.06 273 SER B C 1
ATOM 4866 O O . SER B 1 273 ? -21.391 -33.844 -18.594 1 91.06 273 SER B O 1
ATOM 4868 N N . SER B 1 274 ? -19.562 -34.375 -17.375 1 91.19 274 SER B N 1
ATOM 4869 C CA . SER B 1 274 ? -19.938 -33.5 -16.25 1 91.19 274 SER B CA 1
ATOM 4870 C C . SER B 1 274 ? -18.703 -33.094 -15.438 1 91.19 274 SER B C 1
ATOM 4872 O O . SER B 1 274 ? -17.656 -33.719 -15.539 1 91.19 274 SER B O 1
ATOM 4874 N N . VAL B 1 275 ? -18.844 -32.094 -14.633 1 90.88 275 VAL B N 1
ATOM 4875 C CA . VAL B 1 275 ? -17.766 -31.609 -13.781 1 90.88 275 VAL B CA 1
ATOM 4876 C C . VAL B 1 275 ? -17.391 -32.656 -12.75 1 90.88 275 VAL B C 1
ATOM 4878 O O . VAL B 1 275 ? -16.25 -32.719 -12.281 1 90.88 275 VAL B O 1
ATOM 4881 N N . ASP B 1 276 ? -18.312 -33.531 -12.453 1 90.5 276 ASP B N 1
ATOM 4882 C CA . ASP B 1 276 ? -18.078 -34.594 -11.469 1 90.5 276 ASP B CA 1
ATOM 4883 C C . ASP B 1 276 ? -17 -35.562 -11.953 1 90.5 276 ASP B C 1
ATOM 4885 O O . ASP B 1 276 ? -16.359 -36.25 -11.148 1 90.5 276 ASP B O 1
ATOM 4889 N N . GLU B 1 277 ? -16.75 -35.562 -13.273 1 93.75 277 GLU B N 1
ATOM 4890 C CA . GLU B 1 277 ? -15.742 -36.469 -13.859 1 93.75 277 GLU B CA 1
ATOM 4891 C C . GLU B 1 277 ? -14.367 -35.812 -13.859 1 93.75 277 GLU B C 1
ATOM 4893 O O . GLU B 1 277 ? -13.367 -36.438 -14.195 1 93.75 277 GLU B O 1
ATOM 4898 N N . PHE B 1 278 ? -14.359 -34.594 -13.5 1 95 278 PHE B N 1
ATOM 4899 C CA . PHE B 1 278 ? -13.102 -33.875 -13.32 1 95 278 PHE B CA 1
ATOM 4900 C C . PHE B 1 278 ? -12.461 -34.25 -11.984 1 95 278 PHE B C 1
ATOM 4902 O O . PHE B 1 278 ? -12.578 -33.5 -11.008 1 95 278 PHE B O 1
ATOM 4909 N N . THR B 1 279 ? -11.758 -35.406 -11.914 1 94.94 279 THR B N 1
ATOM 4910 C CA . THR B 1 279 ? -11.305 -36.031 -10.664 1 94.94 279 THR B CA 1
ATOM 4911 C C . THR B 1 279 ? -9.797 -35.844 -10.5 1 94.94 279 THR B C 1
ATOM 4913 O O . THR B 1 279 ? -9.094 -35.562 -11.469 1 94.94 279 THR B O 1
ATOM 4916 N N . PHE B 1 280 ? -9.359 -36.031 -9.336 1 96.5 280 PHE B N 1
ATOM 4917 C CA . PHE B 1 280 ? -7.953 -35.875 -8.969 1 96.5 280 PHE B CA 1
ATOM 4918 C C . PHE B 1 280 ? -7.062 -36.781 -9.812 1 96.5 280 PHE B C 1
ATOM 4920 O O . PHE B 1 280 ? -6 -36.344 -10.273 1 96.5 280 PHE B O 1
ATOM 4927 N N . ASP B 1 281 ? -7.457 -37.969 -10.023 1 94.5 281 ASP B N 1
ATOM 4928 C CA . ASP B 1 281 ? -6.648 -38.969 -10.742 1 94.5 281 ASP B CA 1
ATOM 4929 C C . ASP B 1 281 ? -6.398 -38.5 -12.18 1 94.5 281 ASP B C 1
ATOM 4931 O O . ASP B 1 281 ? -5.348 -38.812 -12.75 1 94.5 281 ASP B O 1
ATOM 4935 N N . LYS B 1 282 ? -7.355 -37.812 -12.797 1 94.44 282 LYS B N 1
ATOM 4936 C CA . LYS B 1 282 ? -7.23 -37.344 -14.164 1 94.44 282 LYS B CA 1
ATOM 4937 C C . LYS B 1 282 ? -6.406 -36.062 -14.219 1 94.44 282 LYS B C 1
ATOM 4939 O O . LYS B 1 282 ? -5.668 -35.844 -15.18 1 94.44 282 LYS B O 1
ATOM 4944 N N . VAL B 1 283 ? -6.551 -35.25 -13.234 1 96.12 283 VAL B N 1
ATOM 4945 C CA . VAL B 1 283 ? -6.02 -33.906 -13.266 1 96.12 283 VAL B CA 1
ATOM 4946 C C . VAL B 1 283 ? -4.582 -33.906 -12.75 1 96.12 283 VAL B C 1
ATOM 4948 O O . VAL B 1 283 ? -3.73 -33.156 -13.266 1 96.12 283 VAL B O 1
ATOM 4951 N N . ALA B 1 284 ? -4.227 -34.688 -11.828 1 96.38 284 ALA B N 1
ATOM 4952 C CA . ALA B 1 284 ? -3.025 -34.594 -11 1 96.38 284 ALA B CA 1
ATOM 4953 C C . ALA B 1 284 ? -1.773 -34.906 -11.812 1 96.38 284 ALA B C 1
ATOM 4955 O O . ALA B 1 284 ? -0.724 -34.312 -11.617 1 96.38 284 ALA B O 1
ATOM 4956 N N . PRO B 1 285 ? -1.875 -35.906 -12.734 1 94.12 285 PRO B N 1
ATOM 4957 C CA . PRO B 1 285 ? -0.639 -36.312 -13.406 1 94.12 285 PRO B CA 1
ATOM 4958 C C . PRO B 1 285 ? 0.075 -35.156 -14.086 1 94.12 285 PRO B C 1
ATOM 4960 O O . PRO B 1 285 ? -0.53 -34.438 -14.891 1 94.12 285 PRO B O 1
ATOM 4963 N N . ASP B 1 286 ? 1.414 -35 -13.656 1 95.38 286 ASP B N 1
ATOM 4964 C CA . ASP B 1 286 ? 2.332 -34 -14.242 1 95.38 286 ASP B CA 1
ATOM 4965 C C . ASP B 1 286 ? 1.905 -32.594 -13.906 1 95.38 286 ASP B C 1
ATOM 4967 O O . ASP B 1 286 ? 2.24 -31.641 -14.633 1 95.38 286 ASP B O 1
ATOM 4971 N N . ARG B 1 287 ? 1.125 -32.438 -12.867 1 97.31 287 ARG B N 1
ATOM 4972 C CA . ARG B 1 287 ? 0.539 -31.125 -12.633 1 97.31 287 ARG B CA 1
ATOM 4973 C C . ARG B 1 287 ? 0.844 -30.625 -11.219 1 97.31 287 ARG B C 1
ATOM 4975 O O . ARG B 1 287 ? 1.22 -29.469 -11.023 1 97.31 287 ARG B O 1
ATOM 4982 N N . PHE B 1 288 ? 0.689 -31.453 -10.219 1 97.69 288 PHE B N 1
ATOM 4983 C CA . PHE B 1 288 ? 0.812 -31.031 -8.828 1 97.69 288 PHE B CA 1
ATOM 4984 C C . PHE B 1 288 ? 2.055 -31.641 -8.188 1 97.69 288 PHE B C 1
ATOM 4986 O O . PHE B 1 288 ? 2.59 -32.625 -8.68 1 97.69 288 PHE B O 1
ATOM 4993 N N . ILE B 1 289 ? 2.588 -31.047 -7.145 1 98.06 289 ILE B N 1
ATOM 4994 C CA . ILE B 1 289 ? 3.707 -31.547 -6.352 1 98.06 289 ILE B CA 1
ATOM 4995 C C . ILE B 1 289 ? 3.229 -31.906 -4.945 1 98.06 289 ILE B C 1
ATOM 4997 O O . ILE B 1 289 ? 3.316 -31.078 -4.031 1 98.06 289 ILE B O 1
ATOM 5001 N N . ILE B 1 290 ? 2.668 -33.094 -4.789 1 98.38 290 ILE B N 1
ATOM 5002 C CA . ILE B 1 290 ? 1.991 -33.531 -3.566 1 98.38 290 ILE B CA 1
ATOM 5003 C C . ILE B 1 290 ? 2.514 -34.906 -3.133 1 98.38 290 ILE B C 1
ATOM 5005 O O . ILE B 1 290 ? 2.477 -35.844 -3.908 1 98.38 290 ILE B O 1
ATOM 5009 N N . GLY B 1 291 ? 2.975 -35.031 -1.874 1 98.69 291 GLY B N 1
ATOM 5010 C CA . GLY B 1 291 ? 3.416 -36.344 -1.408 1 98.69 291 GLY B CA 1
ATOM 5011 C C . GLY B 1 291 ? 4.312 -36.25 -0.187 1 98.69 291 GLY B C 1
ATOM 5012 O O . GLY B 1 291 ? 4.277 -35.281 0.559 1 98.69 291 GLY B O 1
ATOM 5013 N N . SER B 1 292 ? 5.008 -37.375 0.017 1 98.75 292 SER B N 1
ATOM 5014 C CA . SER B 1 292 ? 6.055 -37.406 1.032 1 98.75 292 SER B CA 1
ATOM 5015 C C . SER B 1 292 ? 7.223 -36.5 0.658 1 98.75 292 SER B C 1
ATOM 5017 O O . SER B 1 292 ? 7.352 -36.094 -0.496 1 98.75 292 SER B O 1
ATOM 5019 N N . PRO B 1 293 ? 8.055 -36.188 1.635 1 98.75 293 PRO B N 1
ATOM 5020 C CA . PRO B 1 293 ? 9.227 -35.375 1.305 1 98.75 293 PRO B CA 1
ATOM 5021 C C . PRO B 1 293 ? 10.062 -35.969 0.173 1 98.75 293 PRO B C 1
ATOM 5023 O O . PRO B 1 293 ? 10.492 -35.25 -0.73 1 98.75 293 PRO B O 1
ATOM 5026 N N . GLU B 1 294 ? 10.211 -37.281 0.194 1 98.56 294 GLU B N 1
ATOM 5027 C CA . GLU B 1 294 ? 10.992 -37.938 -0.846 1 98.56 294 GLU B CA 1
ATOM 5028 C C . GLU B 1 294 ? 10.344 -37.781 -2.215 1 98.56 294 GLU B C 1
ATOM 5030 O O . GLU B 1 294 ? 11.016 -37.469 -3.201 1 98.56 294 GLU B O 1
ATOM 5035 N N . HIS B 1 295 ? 9.094 -38 -2.225 1 98.44 295 HIS B N 1
ATOM 5036 C CA . HIS B 1 295 ? 8.359 -37.844 -3.479 1 98.44 295 HIS B CA 1
ATOM 5037 C C . HIS B 1 295 ? 8.438 -36.406 -4.008 1 98.44 295 HIS B C 1
ATOM 5039 O O . HIS B 1 295 ? 8.641 -36.219 -5.203 1 98.44 295 HIS B O 1
ATOM 5045 N N . VAL B 1 296 ? 8.242 -35.469 -3.156 1 98.69 296 VAL B N 1
ATOM 5046 C CA . VAL B 1 296 ? 8.25 -34.062 -3.527 1 98.69 296 VAL B CA 1
ATOM 5047 C C . VAL B 1 296 ? 9.633 -33.656 -4.031 1 98.69 296 VAL B C 1
ATOM 5049 O O . VAL B 1 296 ? 9.758 -32.938 -5.016 1 98.69 296 VAL B O 1
ATOM 5052 N N . ILE B 1 297 ? 10.711 -34.125 -3.391 1 98.38 297 ILE B N 1
ATOM 5053 C CA . ILE B 1 297 ? 12.07 -33.875 -3.842 1 98.38 297 ILE B CA 1
ATOM 5054 C C . ILE B 1 297 ? 12.25 -34.375 -5.27 1 98.38 297 ILE B C 1
ATOM 5056 O O . ILE B 1 297 ? 12.773 -33.656 -6.129 1 98.38 297 ILE B O 1
ATOM 5060 N N . ASP B 1 298 ? 11.758 -35.594 -5.492 1 98.19 298 ASP B N 1
ATOM 5061 C CA . ASP B 1 298 ? 11.867 -36.188 -6.824 1 98.19 298 ASP B CA 1
ATOM 5062 C C . ASP B 1 298 ? 11.125 -35.344 -7.859 1 98.19 298 ASP B C 1
ATOM 5064 O O . ASP B 1 298 ? 11.625 -35.156 -8.969 1 98.19 298 ASP B O 1
ATOM 5068 N N . GLU B 1 299 ? 9.945 -34.938 -7.512 1 97.69 299 GLU B N 1
ATOM 5069 C CA . GLU B 1 299 ? 9.141 -34.125 -8.422 1 97.69 299 GLU B CA 1
ATOM 5070 C C . GLU B 1 299 ? 9.812 -32.812 -8.734 1 97.69 299 GLU B C 1
ATOM 5072 O O . GLU B 1 299 ? 9.836 -32.375 -9.891 1 97.69 299 GLU B O 1
ATOM 5077 N N . ILE B 1 300 ? 10.297 -32.125 -7.738 1 97.75 300 ILE B N 1
ATOM 5078 C CA . ILE B 1 300 ? 10.969 -30.844 -7.941 1 97.75 300 ILE B CA 1
ATOM 5079 C C . ILE B 1 300 ? 12.188 -31.047 -8.844 1 97.75 300 ILE B C 1
ATOM 5081 O O . ILE B 1 300 ? 12.43 -30.234 -9.75 1 97.75 300 ILE B O 1
ATOM 5085 N N . GLU B 1 301 ? 12.938 -32.094 -8.609 1 97 301 GLU B N 1
ATOM 5086 C CA . GLU B 1 301 ? 14.078 -32.406 -9.469 1 97 301 GLU B CA 1
ATOM 5087 C C . GLU B 1 301 ? 13.633 -32.625 -10.922 1 97 301 GLU B C 1
ATOM 5089 O O . GLU B 1 301 ? 14.289 -32.125 -11.844 1 97 301 GLU B O 1
ATOM 5094 N N . ARG B 1 302 ? 12.602 -33.344 -11.078 1 96.75 302 ARG B N 1
ATOM 5095 C CA . ARG B 1 302 ? 12.062 -33.594 -12.414 1 96.75 302 ARG B CA 1
ATOM 5096 C C . ARG B 1 302 ? 11.703 -32.281 -13.102 1 96.75 302 ARG B C 1
ATOM 5098 O O . ARG B 1 302 ? 12.078 -32.031 -14.25 1 96.75 302 ARG B O 1
ATOM 5105 N N . TRP B 1 303 ? 10.977 -31.391 -12.414 1 96.12 303 TRP B N 1
ATOM 5106 C CA . TRP B 1 303 ? 10.586 -30.094 -12.961 1 96.12 303 TRP B CA 1
ATOM 5107 C C . TRP B 1 303 ? 11.812 -29.25 -13.289 1 96.12 303 TRP B C 1
ATOM 5109 O O . TRP B 1 303 ? 11.844 -28.562 -14.312 1 96.12 303 TRP B O 1
ATOM 5119 N N . HIS B 1 304 ? 12.781 -29.281 -12.422 1 96.31 304 HIS B N 1
ATOM 5120 C CA . HIS B 1 304 ? 14.023 -28.562 -12.664 1 96.31 304 HIS B CA 1
ATOM 5121 C C . HIS B 1 304 ? 14.727 -29.078 -13.922 1 96.31 304 HIS B C 1
ATOM 5123 O O . HIS B 1 304 ? 15.164 -28.281 -14.758 1 96.31 304 HIS B O 1
ATOM 5129 N N . GLN B 1 305 ? 14.781 -30.359 -14.055 1 95.12 305 GLN B N 1
ATOM 5130 C CA . GLN B 1 305 ? 15.492 -30.969 -15.18 1 95.12 305 GLN B CA 1
ATOM 5131 C C . GLN B 1 305 ? 14.75 -30.719 -16.484 1 95.12 305 GLN B C 1
ATOM 5133 O O . GLN B 1 305 ? 15.367 -30.422 -17.516 1 95.12 305 GLN B O 1
ATOM 5138 N N . GLU B 1 306 ? 13.484 -30.797 -16.438 1 94.44 306 GLU B N 1
ATOM 5139 C CA . GLU B 1 306 ? 12.695 -30.75 -17.656 1 94.44 306 GLU B CA 1
ATOM 5140 C C . GLU B 1 306 ? 12.469 -29.312 -18.109 1 94.44 306 GLU B C 1
ATOM 5142 O O . GLU B 1 306 ? 12.406 -29.031 -19.312 1 94.44 306 GLU B O 1
ATOM 5147 N N . LEU B 1 307 ? 12.352 -28.391 -17.172 1 95.12 307 LEU B N 1
ATOM 5148 C CA . LEU B 1 307 ? 11.93 -27.047 -17.5 1 95.12 307 LEU B CA 1
ATOM 5149 C C . LEU B 1 307 ? 13.047 -26.047 -17.25 1 95.12 307 LEU B C 1
ATOM 5151 O O . LEU B 1 307 ? 12.977 -24.891 -17.688 1 95.12 307 LEU B O 1
ATOM 5155 N N . GLY B 1 308 ? 14.047 -26.453 -16.594 1 93.62 308 GLY B N 1
ATOM 5156 C CA . GLY B 1 308 ? 15.047 -25.5 -16.141 1 93.62 308 GLY B CA 1
ATOM 5157 C C . GLY B 1 308 ? 14.523 -24.562 -15.07 1 93.62 308 GLY B C 1
ATOM 5158 O O . GLY B 1 308 ? 15.023 -23.438 -14.922 1 93.62 308 GLY B O 1
ATOM 5159 N N . ALA B 1 309 ? 13.547 -25 -14.305 1 95.31 309 ALA B N 1
ATOM 5160 C CA . ALA B 1 309 ? 12.938 -24.172 -13.266 1 95.31 309 ALA B CA 1
ATOM 5161 C C . ALA B 1 309 ? 13.898 -23.953 -12.094 1 95.31 309 ALA B C 1
ATOM 5163 O O . ALA B 1 309 ? 14.445 -24.922 -11.547 1 95.31 309 ALA B O 1
ATOM 5164 N N . ASP B 1 310 ? 14.07 -22.688 -11.812 1 94.25 310 ASP B N 1
ATOM 5165 C CA . ASP B 1 310 ? 14.969 -22.438 -10.688 1 94.25 310 ASP B CA 1
ATOM 5166 C C . ASP B 1 310 ? 14.266 -21.641 -9.586 1 94.25 310 ASP B C 1
ATOM 5168 O O . ASP B 1 310 ? 14.883 -21.266 -8.594 1 94.25 310 ASP B O 1
ATOM 5172 N N . TYR B 1 311 ? 13.023 -21.328 -9.82 1 97.25 311 TYR B N 1
ATOM 5173 C CA . TYR B 1 311 ? 12.141 -20.766 -8.797 1 97.25 311 TYR B CA 1
ATOM 5174 C C . TYR B 1 311 ? 10.859 -21.594 -8.68 1 97.25 311 TYR B C 1
ATOM 5176 O O . TYR B 1 311 ? 10.234 -21.906 -9.695 1 97.25 311 TYR B O 1
ATOM 5184 N N . PHE B 1 312 ? 10.531 -21.969 -7.496 1 98.44 312 PHE B N 1
ATOM 5185 C CA . PHE B 1 312 ? 9.25 -22.594 -7.207 1 98.44 312 PHE B CA 1
ATOM 5186 C C . PHE B 1 312 ? 8.461 -21.781 -6.191 1 98.44 312 PHE B C 1
ATOM 5188 O O . PHE B 1 312 ? 8.898 -21.609 -5.055 1 98.44 312 PHE B O 1
ATOM 5195 N N . VAL B 1 313 ? 7.344 -21.25 -6.594 1 98.62 313 VAL B N 1
ATOM 5196 C CA . VAL B 1 313 ? 6.43 -20.531 -5.711 1 98.62 313 VAL B CA 1
ATOM 5197 C C . VAL B 1 313 ? 5.184 -21.375 -5.465 1 98.62 313 VAL B C 1
ATOM 5199 O O . VAL B 1 313 ? 4.355 -21.547 -6.363 1 98.62 313 VAL B O 1
ATOM 5202 N N . MET B 1 314 ? 4.992 -21.797 -4.242 1 98.12 314 MET B N 1
ATOM 5203 C CA . MET B 1 314 ? 4.07 -22.906 -3.982 1 98.12 314 MET B CA 1
ATOM 5204 C C . MET B 1 314 ? 2.896 -22.438 -3.127 1 98.12 314 MET B C 1
ATOM 5206 O O . MET B 1 314 ? 3.07 -21.641 -2.199 1 98.12 314 MET B O 1
ATOM 5210 N N . ARG B 1 315 ? 1.779 -22.906 -3.408 1 98.25 315 ARG B N 1
ATOM 5211 C CA . ARG B 1 315 ? 0.582 -22.719 -2.598 1 98.25 315 ARG B CA 1
ATOM 5212 C C . ARG B 1 315 ? 0.288 -23.953 -1.746 1 98.25 315 ARG B C 1
ATOM 5214 O O . ARG B 1 315 ? 0.26 -25.062 -2.256 1 98.25 315 ARG B O 1
ATOM 5221 N N . PHE B 1 316 ? 0.014 -23.766 -0.442 1 98.44 316 PHE B N 1
ATOM 5222 C CA . PHE B 1 316 ? -0.159 -24.859 0.497 1 98.44 316 PHE B CA 1
ATOM 5223 C C . PHE B 1 316 ? -1.575 -24.875 1.06 1 98.44 316 PHE B C 1
ATOM 5225 O O . PHE B 1 316 ? -1.853 -25.578 2.039 1 98.44 316 PHE B O 1
ATOM 5232 N N . ARG B 1 317 ? -2.418 -24.047 0.473 1 96.88 317 ARG B N 1
ATOM 5233 C CA . ARG B 1 317 ? -3.771 -23.969 1.013 1 96.88 317 ARG B CA 1
ATOM 5234 C C . ARG B 1 317 ? -4.742 -23.406 -0.025 1 96.88 317 ARG B C 1
ATOM 5236 O O . ARG B 1 317 ? -4.348 -22.641 -0.907 1 96.88 317 ARG B O 1
ATOM 5243 N N . HIS B 1 318 ? -5.945 -23.875 0.113 1 96.44 318 HIS B N 1
ATOM 5244 C CA . HIS B 1 318 ? -7.047 -23.359 -0.698 1 96.44 318 HIS B CA 1
ATOM 5245 C C . HIS B 1 318 ? -8.156 -22.797 0.176 1 96.44 318 HIS B C 1
ATOM 5247 O O . HIS B 1 318 ? -8.156 -22.984 1.395 1 96.44 318 HIS B O 1
ATOM 5253 N N . PRO B 1 319 ? -9.07 -22.094 -0.394 1 92.56 319 PRO B N 1
ATOM 5254 C CA . PRO B 1 319 ? -10.117 -21.438 0.386 1 92.56 319 PRO B CA 1
ATOM 5255 C C . PRO B 1 319 ? -10.906 -22.406 1.26 1 92.56 319 PRO B C 1
ATOM 5257 O O . PRO B 1 319 ? -11.328 -22.047 2.363 1 92.56 319 PRO B O 1
ATOM 5260 N N . THR B 1 320 ? -11.07 -23.609 0.816 1 94.81 320 THR B N 1
ATOM 5261 C CA . THR B 1 320 ? -11.898 -24.578 1.527 1 94.81 320 THR B CA 1
ATOM 5262 C C . THR B 1 320 ? -11.062 -25.406 2.492 1 94.81 320 THR B C 1
ATOM 5264 O O . THR B 1 320 ? -11.594 -26.234 3.225 1 94.81 320 THR B O 1
ATOM 5267 N N . GLY B 1 321 ? -9.781 -25.172 2.455 1 95.75 321 GLY B N 1
ATOM 5268 C CA . GLY B 1 321 ? -8.875 -25.891 3.338 1 95.75 321 GLY B CA 1
ATOM 5269 C C . GLY B 1 321 ? -7.598 -26.344 2.65 1 95.75 321 GLY B C 1
ATOM 5270 O O . GLY B 1 321 ? -7.316 -25.922 1.524 1 95.75 321 GLY B O 1
ATOM 5271 N N . PRO B 1 322 ? -6.773 -27.219 3.262 1 97.31 322 PRO B N 1
ATOM 5272 C CA . PRO B 1 322 ? -6.82 -27.594 4.676 1 97.31 322 PRO B CA 1
ATOM 5273 C C . PRO B 1 322 ? -6.742 -26.391 5.609 1 97.31 322 PRO B C 1
ATOM 5275 O O . PRO B 1 322 ? -6.641 -25.25 5.148 1 97.31 322 PRO B O 1
ATOM 5278 N N . SER B 1 323 ? -6.863 -26.688 6.973 1 97.44 323 SER B N 1
ATOM 5279 C CA . SER B 1 323 ? -6.84 -25.609 7.953 1 97.44 323 SER B CA 1
ATOM 5280 C C . SER B 1 323 ? -5.496 -24.875 7.945 1 97.44 323 SER B C 1
ATOM 5282 O O . SER B 1 323 ? -4.5 -25.422 7.457 1 97.44 323 SER B O 1
ATOM 5284 N N . HIS B 1 324 ? -5.477 -23.688 8.461 1 98.06 324 HIS B N 1
ATOM 5285 C CA . HIS B 1 324 ? -4.25 -22.906 8.602 1 98.06 324 HIS B CA 1
ATOM 5286 C C . HIS B 1 324 ? -3.188 -23.688 9.367 1 98.06 324 HIS B C 1
ATOM 5288 O O . HIS B 1 324 ? -2.01 -23.672 9 1 98.06 324 HIS B O 1
ATOM 5294 N N . GLU B 1 325 ? -3.588 -24.359 10.398 1 98.31 325 GLU B N 1
ATOM 5295 C CA . GLU B 1 325 ? -2.658 -25.141 11.203 1 98.31 325 GLU B CA 1
ATOM 5296 C C . GLU B 1 325 ? -1.996 -26.25 10.375 1 98.31 325 GLU B C 1
ATOM 5298 O O . GLU B 1 325 ? -0.788 -26.469 10.477 1 98.31 325 GLU B O 1
ATOM 5303 N N . LYS B 1 326 ? -2.777 -26.891 9.562 1 98.44 326 LYS B N 1
ATOM 5304 C CA . LYS B 1 326 ? -2.234 -27.953 8.711 1 98.44 326 LYS B CA 1
ATOM 5305 C C . LYS B 1 326 ? -1.302 -27.375 7.648 1 98.44 326 LYS B C 1
ATOM 5307 O O . LYS B 1 326 ? -0.28 -27.969 7.316 1 98.44 326 LYS B O 1
ATOM 5312 N N . ALA B 1 327 ? -1.687 -26.234 7.102 1 98.56 327 ALA B N 1
ATOM 5313 C CA . ALA B 1 327 ? -0.826 -25.562 6.129 1 98.56 327 ALA B CA 1
ATOM 5314 C C . ALA B 1 327 ? 0.521 -25.203 6.746 1 98.56 327 ALA B C 1
ATOM 5316 O O . ALA B 1 327 ? 1.568 -25.391 6.125 1 98.56 327 ALA B O 1
ATOM 5317 N N . MET B 1 328 ? 0.478 -24.703 7.977 1 98.75 328 MET B N 1
ATOM 5318 C CA . MET B 1 328 ? 1.703 -24.375 8.695 1 98.75 328 MET B CA 1
ATOM 5319 C C . MET B 1 328 ? 2.588 -25.594 8.875 1 98.75 328 MET B C 1
ATOM 5321 O O . MET B 1 328 ? 3.807 -25.516 8.703 1 98.75 328 MET B O 1
ATOM 5325 N N . GLU B 1 329 ? 1.977 -26.703 9.18 1 98.62 329 GLU B N 1
ATOM 5326 C CA . GLU B 1 329 ? 2.715 -27.953 9.344 1 98.62 329 GLU B CA 1
ATOM 5327 C C . GLU B 1 329 ? 3.354 -28.406 8.023 1 98.62 329 GLU B C 1
ATOM 5329 O O . GLU B 1 329 ? 4.5 -28.844 8.008 1 98.62 329 GLU B O 1
ATOM 5334 N N . SER B 1 330 ? 2.602 -28.266 6.953 1 98.88 330 SER B N 1
ATOM 5335 C CA . SER B 1 330 ? 3.115 -28.656 5.645 1 98.88 330 SER B CA 1
ATOM 5336 C C . SER B 1 330 ? 4.262 -27.75 5.207 1 98.88 330 SER B C 1
ATOM 5338 O O . SER B 1 330 ? 5.262 -28.219 4.668 1 98.88 330 SER B O 1
ATOM 5340 N N . ILE B 1 331 ? 4.152 -26.469 5.445 1 98.88 331 ILE B N 1
ATOM 5341 C CA . ILE B 1 331 ? 5.207 -25.5 5.141 1 98.88 331 ILE B CA 1
ATOM 5342 C C . ILE B 1 331 ? 6.461 -25.844 5.941 1 98.88 331 ILE B C 1
ATOM 5344 O O . ILE B 1 331 ? 7.566 -25.875 5.398 1 98.88 331 ILE B O 1
ATOM 5348 N N . ARG B 1 332 ? 6.258 -26.125 7.195 1 98.81 332 ARG B N 1
ATOM 5349 C CA . ARG B 1 332 ? 7.379 -26.5 8.055 1 98.81 332 ARG B CA 1
ATOM 5350 C C . ARG B 1 332 ? 8.07 -27.75 7.539 1 98.81 332 ARG B C 1
ATOM 5352 O O . ARG B 1 332 ? 9.305 -27.797 7.445 1 98.81 332 ARG B O 1
ATOM 5359 N N . LEU B 1 333 ? 7.254 -28.781 7.242 1 98.81 333 LEU B N 1
ATOM 5360 C CA . LEU B 1 333 ? 7.801 -30.047 6.762 1 98.81 333 LEU B CA 1
ATOM 5361 C C . LEU B 1 333 ? 8.555 -29.844 5.453 1 98.81 333 LEU B C 1
ATOM 5363 O O . LEU B 1 333 ? 9.641 -30.406 5.266 1 98.81 333 LEU B O 1
ATOM 5367 N N . PHE B 1 334 ? 8.047 -29.078 4.551 1 98.81 334 PHE B N 1
ATOM 5368 C CA . PHE B 1 334 ? 8.719 -28.75 3.297 1 98.81 334 PHE B CA 1
ATOM 5369 C C . PHE B 1 334 ? 10.07 -28.094 3.564 1 98.81 334 PHE B C 1
ATOM 5371 O O . PHE B 1 334 ? 11.086 -28.484 2.988 1 98.81 334 PHE B O 1
ATOM 5378 N N . GLY B 1 335 ? 10.047 -27.078 4.371 1 98.69 335 GLY B N 1
ATOM 5379 C CA . GLY B 1 335 ? 11.273 -26.344 4.688 1 98.69 335 GLY B CA 1
ATOM 5380 C C . GLY B 1 335 ? 12.336 -27.219 5.316 1 98.69 335 GLY B C 1
ATOM 5381 O O . GLY B 1 335 ? 13.508 -27.141 4.945 1 98.69 335 GLY B O 1
ATOM 5382 N N . GLU B 1 336 ? 11.961 -28.125 6.195 1 98.5 336 GLU B N 1
ATOM 5383 C CA . GLU B 1 336 ? 12.898 -28.906 6.984 1 98.5 336 GLU B CA 1
ATOM 5384 C C . GLU B 1 336 ? 13.406 -30.109 6.188 1 98.5 336 GLU B C 1
ATOM 5386 O O . GLU B 1 336 ? 14.555 -30.531 6.359 1 98.5 336 GLU B O 1
ATOM 5391 N N . LYS B 1 337 ? 12.531 -30.609 5.289 1 98.56 337 LYS B N 1
ATOM 5392 C CA . LYS B 1 337 ? 12.891 -31.906 4.707 1 98.56 337 LYS B CA 1
ATOM 5393 C C . LYS B 1 337 ? 13.148 -31.766 3.209 1 98.56 337 LYS B C 1
ATOM 5395 O O . LYS B 1 337 ? 13.859 -32.594 2.625 1 98.56 337 LYS B O 1
ATOM 5400 N N . VAL B 1 338 ? 12.562 -30.797 2.584 1 98.56 338 VAL B N 1
ATOM 5401 C CA . VAL B 1 338 ? 12.648 -30.734 1.129 1 98.56 338 VAL B CA 1
ATOM 5402 C C . VAL B 1 338 ? 13.711 -29.703 0.72 1 98.56 338 VAL B C 1
ATOM 5404 O O . VAL B 1 338 ? 14.602 -30.016 -0.071 1 98.56 338 VAL B O 1
ATOM 5407 N N . ILE B 1 339 ? 13.68 -28.5 1.28 1 98.31 339 ILE B N 1
ATOM 5408 C CA . ILE B 1 339 ? 14.539 -27.391 0.86 1 98.31 339 ILE B CA 1
ATOM 5409 C C . ILE B 1 339 ? 16 -27.797 1.014 1 98.31 339 ILE B C 1
ATOM 5411 O O . ILE B 1 339 ? 16.828 -27.547 0.128 1 98.31 339 ILE B O 1
ATOM 5415 N N . PRO B 1 340 ? 16.422 -28.516 2.09 1 97.5 340 PRO B N 1
ATOM 5416 C CA . PRO B 1 340 ? 17.844 -28.859 2.268 1 97.5 340 PRO B CA 1
ATOM 5417 C C . PRO B 1 340 ? 18.375 -29.734 1.144 1 97.5 340 PRO B C 1
ATOM 5419 O O . PRO B 1 340 ? 19.578 -29.75 0.882 1 97.5 340 PRO B O 1
ATOM 5422 N N . ALA B 1 341 ? 17.531 -30.406 0.475 1 96.88 341 ALA B N 1
ATOM 5423 C CA . ALA B 1 341 ? 17.969 -31.281 -0.613 1 96.88 341 ALA B CA 1
ATOM 5424 C C . ALA B 1 341 ? 18.438 -30.469 -1.812 1 96.88 341 ALA B C 1
ATOM 5426 O O . ALA B 1 341 ? 19.094 -31 -2.717 1 96.88 341 ALA B O 1
ATOM 5427 N N . PHE B 1 342 ? 18.188 -29.234 -1.875 1 96.38 342 PHE B N 1
ATOM 5428 C CA . PHE B 1 342 ? 18.516 -28.406 -3.035 1 96.38 342 PHE B CA 1
ATOM 5429 C C . PHE B 1 342 ? 19.453 -27.281 -2.654 1 96.38 342 PHE B C 1
ATOM 5431 O O . PHE B 1 342 ? 19.625 -26.328 -3.414 1 96.38 342 PHE B O 1
ATOM 5438 N N . ARG B 1 343 ? 19.953 -27.203 -1.447 1 89 343 ARG B N 1
ATOM 5439 C CA . ARG B 1 343 ? 20.922 -26.219 -0.967 1 89 343 ARG B CA 1
ATOM 5440 C C . ARG B 1 343 ? 22.297 -26.875 -0.75 1 89 343 ARG B C 1
ATOM 5442 O O . ARG B 1 343 ? 22.375 -28.062 -0.473 1 89 343 ARG B O 1
#

Sequence (686 aa):
MARIQFGIFPITEDWPDGADMARVYDEIVAEAKMAESVGFDSCLITEHHQQADGYFPNPLMVSAGVARETTTLKVGSCVALAPLYNPIRLTEDAALLDVISNGRLILGLGASYVSEDLAAFDVDPSQRGALMEDTVRFLQEAWTHDDLDFDGEVFHFQNMRITPKPVQQPRPPVWLGAWTPQGLRRAGRLGDAWVTDVINTIGTFKTFNEIYAKSAAKHGRIPRVAVLRECWVAPTTEQAIEEYAEHLMMSHRFYYQAGGYSPLADPWIADLSSVDEFTFDKVAPDRFIIGSPEHVIDEIERWHQELGADYFVMRFRHPTGPSHEKAMESIRLFGEKVIPAFRMARIQFGIFPITEDWPDGADMARVYDEIVAEAKMAESVGFDSCLITEHHQQADGYFPNPLMVSAGVARETTTLKVGSCVALAPLYNPIRLTEDAALLDVISNGRLILGLGASYVSEDLAAFDVDPSQRGALMEDTVRFLQEAWTHDDLDFDGEVFHFQNMRITPKPVQQPRPPVWLGAWTPQGLRRAGRLGDAWVTDVINTIGTFKTFNEIYAKSAAKHGRIPRVAVLRECWVAPTTEQAIEEYAEHLMMSHRFYYQAGGYSPLADPWIADLSSVDEFTFDKVAPDRFIIGSPEHVIDEIERWHQELGADYFVMRFRHPTGPSHEKAMESIRLFGEKVIPAFR

Foldseek 3Di:
DFFFAEAAEEFQFAPPARPCNVVVLVLLLVLLALLVVLHHAAYAYEADPDHRRDGDHAQLVSQLVSLVSDQGHAYEHQAHAQLLDDLLVVLQSQQVSLVSNVRRYEYEYELDPDVVSCVVSVHDSVCSVQSVLQSLVCSLDLLQDAQDFGDGPPDTDGGDHHPDRGNDPPHHFYEYEDLDLVRLLSRLQRGLEYEYDQAAFLVSLLVSLVSNCVSVVVNPHDYEYEYEYAEFADQWLVVQCVFPQVQVLVVNLVCVVVPVDDCVRVVVVVVDPDSVPSHCVRRVVRRHQTTHLVSNLVSVVVSCVSRVHRHYHYYQAHNVDDDSVNSSVRSNNCSNRNSVVSD/DFFFAEAAEEFQFAPPARPCNVVVLVLLLVLLALLVVLHHAAYAYEADDDHRRDGDHAQLVSQLVSLVSDQGHAYEHQAHAQLLDDLLVVLQSQQVSLVSNVRRYEYEYELDPDPVSCVVSVHDSVCSVQSVLQSLVCSLDLLQDALDFGDGPPDTDGGDHHPDRGNDPPHHFYEYEDLDLVSLLSRLQRGLEYEYDQAAFLVSLLVSLVSNCVSVVVNPHDYEYAYEYAEFADQWLVVQCVFPQVQVLVVNLVCVVVPVDDCVRVVVVVVDPDSVVSHCVRRVPRRHQTTHLVSNLVSVVVSCVSRVHRHYHYYQAHNVDDDSVNSSVRSNNCSNRNSVVSD

Solvent-accessible surface area (backbone atoms only — not comparable to full-atom values): 34450 Å² total; per-residue (Å²): 129,80,73,56,42,39,26,36,34,64,68,55,50,27,61,76,59,27,84,49,53,42,58,44,50,53,48,43,44,51,47,45,44,49,35,43,76,32,67,35,45,29,42,30,26,44,54,48,74,55,35,70,24,17,24,48,57,47,22,57,43,57,25,26,24,43,29,62,68,44,88,76,45,22,26,19,22,64,33,37,46,46,44,76,45,58,55,68,55,50,39,32,51,52,18,42,37,12,24,72,41,66,46,28,42,37,43,20,31,28,50,66,87,54,64,68,61,32,53,74,65,70,39,58,78,89,42,23,64,54,40,28,52,36,36,55,52,45,38,61,47,37,50,69,37,70,57,35,69,43,83,46,92,77,50,74,45,71,61,40,39,58,19,38,57,42,61,33,75,77,50,64,54,39,30,21,44,43,90,45,73,69,40,23,35,46,19,21,63,72,30,59,21,36,29,48,60,70,74,64,32,56,69,57,45,42,58,49,45,53,51,18,42,51,31,5,50,75,64,75,39,76,75,37,32,32,39,34,30,48,35,44,42,31,93,37,41,69,54,19,45,70,61,38,46,66,32,52,45,54,56,50,51,49,38,44,74,71,58,69,58,47,49,87,83,38,55,71,59,70,74,51,90,46,74,85,67,70,39,65,84,77,59,40,70,65,41,56,45,66,6,14,49,68,54,34,47,53,47,53,50,48,46,27,70,71,63,57,39,39,30,39,36,32,26,56,53,39,72,84,18,51,54,69,69,55,30,49,50,23,51,45,48,36,24,69,59,32,51,59,77,48,105,128,84,71,56,42,39,26,36,37,64,68,55,50,28,60,78,58,28,84,50,54,42,57,43,50,52,49,42,43,52,48,45,43,49,35,43,75,32,67,36,46,29,41,30,27,45,54,49,71,56,34,70,23,19,24,48,57,48,23,56,43,56,25,26,24,42,30,62,68,46,88,75,43,23,26,18,22,65,33,36,47,46,45,75,44,58,53,68,55,50,39,32,51,52,18,43,38,11,24,71,40,67,46,28,41,38,43,19,31,28,50,68,87,54,64,68,61,32,54,75,66,71,40,59,76,89,42,24,65,53,39,28,52,36,35,54,53,47,37,61,48,36,49,68,38,71,57,35,70,43,83,45,92,78,51,74,46,72,63,40,38,60,19,38,56,42,63,32,74,78,50,63,54,40,28,21,42,44,90,45,74,70,41,24,36,45,20,20,64,71,31,61,21,36,31,48,59,69,72,65,33,56,68,56,47,42,59,50,43,53,52,18,42,53,30,4,50,77,63,75,39,76,74,37,31,31,40,34,32,46,35,44,42,30,92,38,42,69,56,21,47,71,62,37,46,67,33,54,44,53,55,50,51,49,38,44,75,72,58,70,59,47,49,85,84,39,55,72,58,71,73,52,90,49,74,84,67,72,38,64,84,75,58,40,70,66,42,58,44,66,7,13,48,68,54,34,46,52,47,52,50,49,46,28,70,71,61,55,39,39,31,39,35,31,27,56,52,39,73,83,18,50,54,70,69,55,30,48,51,22,50,45,48,37,23,69,59,32,51,59,76,50,104

Radius of gyration: 26.58 Å; Cα contacts (8 Å, |Δi|>4): 1489; chains: 2; bounding box: 50×86×60 Å